Protein AF-A0A074SHP4-F1 (afdb_monomer_lite)

pLDDT: mean 75.67, std 16.59, range [24.5, 96.44]

Structure (mmCIF, N/CA/C/O backbone):
data_AF-A0A074SHP4-F1
#
_entry.id   AF-A0A074SHP4-F1
#
loop_
_atom_site.group_PDB
_atom_site.id
_atom_site.type_symbol
_atom_site.label_atom_id
_atom_site.label_alt_id
_atom_site.label_comp_id
_atom_site.label_asym_id
_atom_site.label_entity_id
_atom_site.label_seq_id
_atom_site.pdbx_PDB_ins_code
_atom_site.Cartn_x
_atom_site.Cartn_y
_atom_site.Cartn_z
_atom_site.occupancy
_atom_site.B_iso_or_equiv
_atom_site.auth_seq_id
_atom_site.auth_comp_id
_atom_site.auth_asym_id
_atom_site.auth_atom_id
_atom_site.pdbx_PDB_model_num
ATOM 1 N N . MET A 1 1 ? -52.499 -17.986 41.385 1.00 66.81 1 MET A N 1
ATOM 2 C CA . MET A 1 1 ? -51.259 -17.331 40.880 1.00 66.81 1 MET A CA 1
ATOM 3 C C . MET A 1 1 ? -51.150 -17.563 39.390 1.00 66.81 1 MET A C 1
ATOM 5 O O . MET A 1 1 ? -51.132 -16.583 38.658 1.00 66.81 1 MET A O 1
ATOM 9 N N . GLU A 1 2 ? -51.171 -18.821 38.942 1.00 75.38 2 GLU A N 1
ATOM 10 C CA . GLU A 1 2 ? -51.236 -19.179 37.516 1.00 75.38 2 GLU A CA 1
ATOM 11 C C . GLU A 1 2 ? -52.357 -18.447 36.762 1.00 75.38 2 GLU A C 1
ATOM 13 O O . GLU A 1 2 ? -52.139 -18.016 35.642 1.00 75.38 2 GLU A O 1
ATOM 18 N N . ASP A 1 3 ? -53.513 -18.202 37.381 1.00 70.50 3 ASP A N 1
ATOM 19 C CA . ASP A 1 3 ? -54.645 -17.469 36.783 1.00 70.50 3 ASP A CA 1
ATOM 20 C C . ASP A 1 3 ? -54.275 -16.025 36.398 1.00 70.50 3 ASP A C 1
ATOM 22 O O . ASP A 1 3 ? -54.664 -15.518 35.345 1.00 70.50 3 ASP A O 1
ATOM 26 N N . ILE A 1 4 ? -53.475 -15.368 37.247 1.00 79.38 4 ILE A N 1
ATOM 27 C CA . ILE A 1 4 ? -52.955 -14.015 37.012 1.00 79.38 4 ILE A CA 1
ATOM 28 C C . ILE A 1 4 ? -51.929 -14.060 35.877 1.00 79.38 4 ILE A C 1
ATOM 30 O O . ILE A 1 4 ? -51.903 -13.162 35.039 1.00 79.38 4 ILE A O 1
ATOM 34 N N . GLU A 1 5 ? -51.120 -15.118 35.806 1.00 80.25 5 GLU A N 1
ATOM 35 C CA . GLU A 1 5 ? -50.147 -15.312 34.733 1.00 80.25 5 GLU A CA 1
ATOM 36 C C . GLU A 1 5 ? -50.824 -15.611 33.384 1.00 80.25 5 GLU A C 1
ATOM 38 O O . GLU A 1 5 ? -50.486 -14.989 32.378 1.00 80.25 5 GLU A O 1
ATOM 43 N N . GLN A 1 6 ? -51.825 -16.496 33.358 1.00 79.88 6 GLN A N 1
ATOM 44 C CA . GLN A 1 6 ? -52.627 -16.816 32.173 1.00 79.88 6 GLN A CA 1
ATOM 45 C C . GLN A 1 6 ? -53.386 -15.594 31.651 1.00 79.88 6 GLN A C 1
ATOM 47 O O . GLN A 1 6 ? -53.512 -15.434 30.438 1.00 79.88 6 GLN A O 1
ATOM 52 N N . TRP A 1 7 ? -53.850 -14.706 32.536 1.00 86.50 7 TRP A N 1
ATOM 53 C CA . TRP A 1 7 ? -54.427 -13.424 32.135 1.00 86.50 7 TRP A CA 1
ATOM 54 C C . TRP A 1 7 ? -53.360 -12.436 31.638 1.00 86.50 7 TRP A C 1
ATOM 56 O O . TRP A 1 7 ? -53.521 -11.841 30.572 1.00 86.50 7 TRP A O 1
ATOM 66 N N . ALA A 1 8 ? -52.256 -12.256 32.368 1.00 78.00 8 ALA A N 1
ATOM 67 C CA . ALA A 1 8 ? -51.254 -11.236 32.060 1.00 78.00 8 ALA A CA 1
ATOM 68 C C . ALA A 1 8 ? -50.414 -11.566 30.815 1.00 78.00 8 ALA A C 1
ATOM 70 O O . ALA A 1 8 ? -50.106 -10.666 30.034 1.00 78.00 8 ALA A O 1
ATOM 71 N N . ARG A 1 9 ? -50.059 -12.839 30.595 1.00 80.19 9 ARG A N 1
ATOM 72 C CA . ARG A 1 9 ? -49.190 -13.292 29.494 1.00 80.19 9 ARG A CA 1
ATOM 73 C C . ARG A 1 9 ? -49.695 -12.870 28.100 1.00 80.19 9 ARG A C 1
ATOM 75 O O . ARG A 1 9 ? -48.919 -12.217 27.405 1.00 80.19 9 ARG A O 1
ATOM 82 N N . PRO A 1 10 ? -50.939 -13.158 27.660 1.00 76.25 10 PRO A N 1
ATOM 83 C CA . PRO A 1 10 ? -51.409 -12.749 26.334 1.00 76.25 10 PRO A CA 1
ATOM 84 C C . PRO A 1 10 ? -51.503 -11.225 26.180 1.00 76.25 10 PRO A C 1
ATOM 86 O O . PRO A 1 10 ? -51.208 -10.716 25.101 1.00 76.25 10 PRO A O 1
ATOM 89 N N . HIS A 1 11 ? -51.836 -10.486 27.245 1.00 78.50 11 HIS A N 1
ATOM 90 C CA . HIS A 1 11 ? -51.844 -9.020 27.222 1.00 78.50 11 HIS A CA 1
ATOM 91 C C . HIS A 1 11 ? -50.426 -8.444 27.108 1.00 78.50 11 HIS A C 1
ATOM 93 O O . HIS A 1 11 ? -50.203 -7.533 26.314 1.00 78.50 11 HIS A O 1
ATOM 99 N N . LEU A 1 12 ? -49.449 -8.998 27.833 1.00 76.81 12 LEU A N 1
ATOM 100 C CA . LEU A 1 12 ? -48.041 -8.608 27.738 1.00 76.81 12 LEU A CA 1
ATOM 101 C C . LEU A 1 12 ? -47.470 -8.931 26.351 1.00 76.81 12 LEU A C 1
ATOM 103 O O . LEU A 1 12 ? -46.860 -8.065 25.727 1.00 76.81 12 LEU A O 1
ATOM 107 N N . GLU A 1 13 ? -47.730 -10.129 25.821 1.00 75.25 13 GLU A N 1
ATOM 108 C CA . GLU A 1 13 ? -47.358 -10.482 24.450 1.00 75.25 13 GLU A CA 1
ATOM 109 C C . GLU A 1 13 ? -48.024 -9.559 23.419 1.00 75.25 13 GLU A C 1
ATOM 111 O O . GLU A 1 13 ? -47.368 -9.133 22.471 1.00 75.25 13 GLU A O 1
ATOM 116 N N . GLN A 1 14 ? -49.305 -9.214 23.590 1.00 75.75 14 GLN A N 1
ATOM 117 C CA . GLN A 1 14 ? -49.996 -8.263 22.719 1.00 75.75 14 GLN A CA 1
ATOM 118 C C . GLN A 1 14 ? -49.343 -6.879 22.782 1.00 75.75 14 GLN A C 1
ATOM 120 O O . GLN A 1 14 ? -49.034 -6.330 21.730 1.00 75.75 14 GLN A O 1
ATOM 125 N N . ILE A 1 15 ? -49.074 -6.348 23.979 1.00 73.75 15 ILE A N 1
ATOM 126 C CA . ILE A 1 15 ? -48.428 -5.044 24.196 1.00 73.75 15 ILE A CA 1
ATOM 127 C C . ILE A 1 15 ? -47.030 -5.006 23.566 1.00 73.75 15 ILE A C 1
ATOM 129 O O . ILE A 1 15 ? -46.688 -4.034 22.893 1.00 73.75 15 ILE A O 1
ATOM 133 N N . LEU A 1 16 ? -46.229 -6.062 23.716 1.00 71.88 16 LEU A N 1
ATOM 134 C CA . LEU A 1 16 ? -44.903 -6.148 23.097 1.00 71.88 16 LEU A CA 1
ATOM 135 C C . LEU A 1 16 ? -45.013 -6.198 21.560 1.00 71.88 16 LEU A C 1
ATOM 137 O O . LEU A 1 16 ? -44.350 -5.414 20.876 1.00 71.88 16 LEU A O 1
ATOM 141 N N . ARG A 1 17 ? -45.918 -7.026 21.015 1.00 67.69 17 ARG A N 1
ATOM 142 C CA . ARG A 1 17 ? -46.161 -7.181 19.564 1.00 67.69 17 ARG A CA 1
ATOM 143 C C . ARG A 1 17 ? -46.789 -5.951 18.894 1.00 67.69 17 ARG A C 1
ATOM 145 O O . ARG A 1 17 ? -46.509 -5.701 17.724 1.00 67.69 17 ARG A O 1
ATOM 152 N N . SER A 1 18 ? -47.668 -5.210 19.577 1.00 64.38 18 SER A N 1
ATOM 153 C CA . SER A 1 18 ? -48.357 -4.030 19.022 1.00 64.38 18 SER A CA 1
ATOM 154 C C . SER A 1 18 ? -47.617 -2.726 19.285 1.00 64.38 18 SER A C 1
ATOM 156 O O . SER A 1 18 ? -47.644 -1.822 18.452 1.00 64.38 18 SER A O 1
ATOM 158 N N . SER A 1 19 ? -46.976 -2.620 20.448 1.00 64.56 19 SER A N 1
ATOM 159 C CA . SER A 1 19 ? -46.551 -1.344 21.025 1.00 64.56 19 SER A CA 1
ATOM 160 C C . SER A 1 19 ? -45.062 -1.297 21.360 1.00 64.56 19 SER A C 1
ATOM 162 O O . SER A 1 19 ? -44.604 -0.260 21.822 1.00 64.56 19 SER A O 1
ATOM 164 N N . GLY A 1 20 ? -44.268 -2.337 21.078 1.00 65.94 20 GLY A N 1
ATOM 165 C CA . GLY A 1 20 ? -42.829 -2.367 21.379 1.00 65.94 20 GLY A CA 1
ATOM 166 C C . GLY A 1 20 ? -42.037 -1.146 20.888 1.00 65.94 20 GLY A C 1
ATOM 167 O O . GLY A 1 20 ? -41.253 -0.563 21.638 1.00 65.94 20 GLY A O 1
ATOM 168 N N . ARG A 1 21 ? -42.308 -0.679 19.660 1.00 62.88 21 ARG A N 1
ATOM 169 C CA . ARG A 1 21 ? -41.712 0.560 19.121 1.00 62.88 21 ARG A CA 1
ATOM 170 C C . ARG A 1 21 ? -42.189 1.814 19.866 1.00 62.88 21 ARG A C 1
ATOM 172 O O . ARG A 1 21 ? -41.404 2.738 20.041 1.00 62.88 21 ARG A O 1
ATOM 179 N N . LEU A 1 22 ? -43.446 1.851 20.314 1.00 64.56 22 LEU A N 1
ATOM 180 C CA . LEU A 1 22 ? -44.000 2.962 21.099 1.00 64.56 22 LEU A CA 1
ATOM 181 C C . LEU A 1 22 ? -43.460 2.976 22.536 1.00 64.56 22 LEU A C 1
ATOM 183 O O . LEU A 1 22 ? -43.214 4.053 23.061 1.00 64.56 22 LEU A O 1
ATOM 187 N N . LEU A 1 23 ? -43.210 1.810 23.142 1.00 67.62 23 LEU A N 1
ATOM 188 C CA . LEU A 1 23 ? -42.591 1.690 24.465 1.00 67.62 23 LEU A CA 1
ATOM 189 C C . LEU A 1 23 ? -41.173 2.275 24.463 1.00 67.62 23 LEU A C 1
ATOM 191 O O . LEU A 1 23 ? -40.879 3.161 25.259 1.00 67.62 23 LEU A O 1
ATOM 195 N N . ALA A 1 24 ? -40.321 1.863 23.519 1.00 65.00 24 ALA A N 1
ATOM 196 C CA . ALA A 1 24 ? -38.966 2.407 23.411 1.00 65.00 24 ALA A CA 1
ATOM 197 C C . ALA A 1 24 ? -38.942 3.912 23.071 1.00 65.00 24 ALA A C 1
ATOM 199 O O . ALA A 1 24 ? -38.110 4.649 23.595 1.00 65.00 24 ALA A O 1
ATOM 200 N N . LEU A 1 25 ? -39.879 4.390 22.238 1.00 65.31 25 LEU A N 1
ATOM 201 C CA . LEU A 1 25 ? -40.058 5.826 21.986 1.00 65.31 25 LEU A CA 1
ATOM 202 C C . LEU A 1 25 ? -40.586 6.581 23.218 1.00 65.31 25 LEU A C 1
ATOM 204 O O . LEU A 1 25 ? -40.248 7.747 23.392 1.00 65.31 25 LEU A O 1
ATOM 208 N N . GLY A 1 26 ? -41.381 5.937 24.074 1.00 67.75 26 GLY A N 1
ATOM 209 C CA . GLY A 1 26 ? -41.872 6.499 25.332 1.00 67.75 26 GLY A CA 1
ATOM 210 C C . GLY A 1 26 ? -40.759 6.717 26.357 1.00 67.75 26 GLY A C 1
ATOM 211 O O . GLY A 1 26 ? -40.718 7.774 26.980 1.00 67.75 26 GLY A O 1
ATOM 212 N N . ILE A 1 27 ? -39.822 5.769 26.473 1.00 64.38 27 ILE A N 1
ATOM 213 C CA . ILE A 1 27 ? -38.639 5.891 27.345 1.00 64.38 27 ILE A CA 1
ATOM 214 C C . ILE A 1 27 ? -37.747 7.059 26.873 1.00 64.38 27 ILE A C 1
ATOM 216 O O . ILE A 1 27 ? -37.401 7.935 27.662 1.00 64.38 27 ILE A O 1
ATOM 220 N N . ASP A 1 28 ? -37.459 7.140 25.567 1.00 58.62 28 ASP A N 1
ATOM 221 C CA . ASP A 1 28 ? -36.723 8.257 24.940 1.00 58.62 28 ASP A CA 1
ATOM 222 C C . ASP A 1 28 ? -37.445 9.616 25.133 1.00 58.62 28 ASP A C 1
ATOM 224 O O . ASP A 1 28 ? -36.828 10.630 25.460 1.00 58.62 28 ASP A O 1
ATOM 228 N N . ALA A 1 29 ? -38.777 9.649 25.008 1.00 62.84 29 ALA A N 1
ATOM 229 C CA . ALA A 1 29 ? -39.571 10.867 25.193 1.00 62.84 29 ALA A CA 1
ATOM 230 C C . ALA A 1 29 ? -39.656 11.342 26.658 1.00 62.84 29 ALA A C 1
ATOM 232 O O . ALA A 1 29 ? -39.690 12.552 26.896 1.00 62.84 29 ALA A O 1
ATOM 233 N N . ALA A 1 30 ? -39.680 10.424 27.630 1.00 58.78 30 ALA A N 1
ATOM 234 C CA . ALA A 1 30 ? -39.626 10.760 29.053 1.00 58.78 30 ALA A CA 1
ATOM 235 C C . ALA A 1 30 ? -38.276 11.402 29.419 1.00 58.78 30 ALA A C 1
ATOM 237 O O . ALA A 1 30 ? -38.243 12.457 30.051 1.00 58.78 30 ALA A O 1
ATOM 238 N N . PHE A 1 31 ? -37.176 10.820 28.930 1.00 56.12 31 PHE A N 1
ATOM 239 C CA . PHE A 1 31 ? -35.812 11.302 29.161 1.00 56.12 31 PHE A CA 1
ATOM 240 C C . PHE A 1 31 ? -35.573 12.728 28.634 1.00 56.12 31 PHE A C 1
ATOM 242 O O . PHE A 1 31 ? -34.984 13.560 29.328 1.00 56.12 31 PHE A O 1
ATOM 249 N N . ARG A 1 32 ? -36.051 13.049 27.421 1.00 56.81 32 ARG A N 1
ATOM 250 C CA . ARG A 1 32 ? -35.897 14.399 26.835 1.00 56.81 32 ARG A CA 1
ATOM 251 C C . ARG A 1 32 ? -36.578 15.469 27.684 1.00 56.81 32 ARG A C 1
ATOM 253 O O . ARG A 1 32 ? -35.918 16.413 28.103 1.00 56.81 32 ARG A O 1
ATOM 260 N N . ARG A 1 33 ? -37.855 15.258 28.029 1.00 57.12 33 ARG A N 1
ATOM 261 C CA . ARG A 1 33 ? -38.653 16.207 28.828 1.00 57.12 33 ARG A CA 1
ATOM 262 C C . ARG A 1 33 ? -37.997 16.566 30.162 1.00 57.12 33 ARG A C 1
ATOM 264 O O . ARG A 1 33 ? -38.104 17.712 30.580 1.00 57.12 33 ARG A O 1
ATOM 271 N N . TYR A 1 34 ? -37.308 15.619 30.801 1.00 51.25 34 TYR A N 1
ATOM 272 C CA . TYR A 1 34 ? -36.625 15.868 32.071 1.00 51.25 34 TYR A CA 1
ATOM 273 C C . TYR A 1 34 ? -35.334 16.688 31.901 1.00 51.25 34 TYR A C 1
ATOM 275 O O . TYR A 1 34 ? -35.102 17.635 32.648 1.00 51.25 34 TYR A O 1
ATOM 283 N N . ASN A 1 35 ? -34.518 16.394 30.882 1.00 53.25 35 ASN A N 1
ATOM 284 C CA . ASN A 1 35 ? -33.330 17.203 30.570 1.00 53.25 35 ASN A CA 1
ATOM 285 C C . ASN A 1 35 ? -33.705 18.637 30.147 1.00 53.25 35 ASN A C 1
ATOM 287 O O . ASN A 1 35 ? -33.050 19.599 30.554 1.00 53.25 35 ASN A O 1
ATOM 291 N N . ASP A 1 36 ? -34.796 18.785 29.391 1.00 55.75 36 ASP A N 1
ATOM 292 C CA . ASP A 1 36 ? -35.350 20.085 29.008 1.00 55.75 36 ASP A CA 1
ATOM 293 C C . ASP A 1 36 ? -35.866 20.869 30.233 1.00 55.75 36 ASP A C 1
ATOM 295 O O . ASP A 1 36 ? -35.785 22.095 30.258 1.00 55.75 36 ASP A O 1
ATOM 299 N N . GLN A 1 37 ? -36.343 20.196 31.286 1.00 54.19 37 GLN A N 1
ATOM 300 C CA . GLN A 1 37 ? -36.709 20.836 32.557 1.00 54.19 37 GLN A CA 1
ATOM 301 C C . GLN A 1 37 ? -35.475 21.216 33.394 1.00 54.19 37 GLN A C 1
ATOM 303 O O . GLN A 1 37 ? -35.397 22.346 33.878 1.00 54.19 37 GLN A O 1
ATOM 308 N N . GLY A 1 38 ? -34.474 20.335 33.493 1.00 50.38 38 GLY A N 1
ATOM 309 C CA . GLY A 1 38 ? -33.239 20.581 34.250 1.00 50.38 38 GLY A CA 1
ATOM 310 C C . GLY A 1 38 ? -32.432 21.797 33.772 1.00 50.38 38 GLY A C 1
ATOM 311 O O . GLY A 1 38 ? -31.837 22.497 34.589 1.00 50.38 38 GLY A O 1
ATOM 312 N N . ASN A 1 39 ? -32.459 22.106 32.470 1.00 48.47 39 ASN A N 1
ATOM 313 C CA . ASN A 1 39 ? -31.829 23.318 31.927 1.00 48.47 39 ASN A CA 1
ATOM 314 C C . ASN A 1 39 ? -32.659 24.602 32.123 1.00 48.47 39 ASN A C 1
ATOM 316 O O . ASN A 1 39 ? -32.081 25.686 32.159 1.00 48.47 39 ASN A O 1
ATOM 320 N N . ASN A 1 40 ? -33.987 24.504 32.256 1.00 48.72 40 ASN A N 1
ATOM 321 C CA . ASN A 1 40 ? -34.876 25.667 32.397 1.00 48.72 40 ASN A CA 1
ATOM 322 C C . ASN A 1 40 ? -35.173 26.052 33.862 1.00 48.72 40 ASN A C 1
ATOM 324 O O . ASN A 1 40 ? -35.682 27.140 34.116 1.00 48.72 40 ASN A O 1
ATOM 328 N N . GLY A 1 41 ? -34.817 25.217 34.844 1.00 47.41 41 GLY A N 1
ATOM 329 C CA . GLY A 1 41 ? -35.079 25.450 36.275 1.00 47.41 41 GLY A CA 1
ATOM 330 C C . GLY A 1 41 ? -34.275 26.573 36.955 1.00 47.41 41 GLY A C 1
ATOM 331 O O . GLY A 1 41 ? -34.225 26.617 38.181 1.00 47.41 41 GLY A O 1
ATOM 332 N N . LYS A 1 42 ? -33.610 27.462 36.203 1.00 49.00 42 LYS A N 1
ATOM 333 C CA . LYS A 1 42 ? -32.671 28.466 36.739 1.00 49.00 42 LYS A CA 1
ATOM 334 C C . LYS A 1 42 ? -33.207 29.896 36.874 1.00 49.00 42 LYS A C 1
ATOM 336 O O . LYS A 1 42 ? -32.401 30.796 37.085 1.00 49.00 42 LYS A O 1
ATOM 341 N N . GLU A 1 43 ? -34.525 30.124 36.827 1.00 50.12 43 GLU A N 1
ATOM 342 C CA . GLU A 1 43 ? -35.062 31.477 37.061 1.00 50.12 43 GLU A CA 1
ATOM 343 C C . GLU A 1 43 ? -36.512 31.545 37.605 1.00 50.12 43 GLU A C 1
ATOM 345 O O . GLU A 1 43 ? -37.427 31.990 36.921 1.00 50.12 43 GLU A O 1
ATOM 350 N N . SER A 1 44 ? -36.731 31.172 38.878 1.00 44.34 44 SER A N 1
ATOM 351 C CA . SER A 1 44 ? -37.850 31.719 39.682 1.00 44.34 44 SER A CA 1
ATOM 352 C C . SER A 1 44 ? -37.712 31.435 41.187 1.00 44.34 44 SER A C 1
ATOM 354 O O . SER A 1 44 ? -37.796 30.284 41.610 1.00 44.34 44 SER A O 1
ATOM 356 N N . ASN A 1 45 ? -37.600 32.481 42.014 1.00 49.91 45 ASN A N 1
ATOM 357 C CA . ASN A 1 45 ? -37.775 32.372 43.469 1.00 49.91 45 ASN A CA 1
ATOM 358 C C . ASN A 1 45 ? -39.266 32.471 43.831 1.00 49.91 45 ASN A C 1
ATOM 360 O O . ASN A 1 45 ? -39.869 33.523 43.629 1.00 49.91 45 ASN A O 1
ATOM 364 N N . SER A 1 46 ? -39.839 31.436 44.451 1.00 46.97 46 SER A N 1
ATOM 365 C CA . SER A 1 46 ? -41.029 31.583 45.304 1.00 46.97 46 SER A CA 1
ATOM 366 C C . SER A 1 46 ? -41.079 30.471 46.355 1.00 46.97 46 SER A C 1
ATOM 368 O O . SER A 1 46 ? -40.747 29.323 46.068 1.00 46.97 46 SER A O 1
ATOM 370 N N . GLU A 1 47 ? -41.441 30.814 47.591 1.00 51.47 47 GLU A N 1
ATOM 371 C CA . GLU A 1 47 ? -41.436 29.875 48.716 1.00 51.47 47 GLU A CA 1
ATOM 372 C C . GLU A 1 47 ? -42.723 29.035 48.745 1.00 51.47 47 GLU A C 1
ATOM 374 O O . GLU A 1 47 ? -43.817 29.563 48.941 1.00 51.47 47 GLU A O 1
ATOM 379 N N . GLY A 1 48 ? -42.601 27.710 48.613 1.00 50.97 48 GLY A N 1
ATOM 380 C CA . GLY A 1 48 ? -43.730 26.780 48.708 1.00 50.97 48 GLY A CA 1
ATOM 381 C C . GLY A 1 48 ? -43.291 25.415 49.236 1.00 50.97 48 GLY A C 1
ATOM 382 O O . GLY A 1 48 ? -42.545 24.699 48.578 1.00 50.97 48 GLY A O 1
ATOM 383 N N . LYS A 1 49 ? -43.732 25.039 50.444 1.00 50.47 49 LYS A N 1
ATOM 384 C CA . LYS A 1 49 ? -43.343 23.765 51.075 1.00 50.47 49 LYS A CA 1
ATOM 385 C C . LYS A 1 49 ? -44.119 22.576 50.497 1.00 50.47 49 LYS A C 1
ATOM 387 O O . LYS A 1 49 ? -45.159 22.206 51.036 1.00 50.47 49 LYS A O 1
ATOM 392 N N . GLY A 1 50 ? -43.551 21.929 49.484 1.00 44.91 50 GLY A N 1
ATOM 393 C CA . GLY A 1 50 ? -43.827 20.535 49.127 1.00 44.91 50 GLY A CA 1
ATOM 394 C C . GLY A 1 50 ? -42.547 19.710 49.262 1.00 44.91 50 GLY A C 1
ATOM 395 O O . GLY A 1 50 ? -41.515 20.101 48.729 1.00 44.91 50 GLY A O 1
ATOM 396 N N . LYS A 1 51 ? -42.586 18.594 50.000 1.00 45.28 51 LYS A N 1
ATOM 397 C CA . LYS A 1 51 ? -41.519 17.576 49.978 1.00 45.28 51 LYS A CA 1
ATOM 398 C C . LYS A 1 51 ? -41.945 16.438 49.052 1.00 45.28 51 LYS A C 1
ATOM 400 O O . LYS A 1 51 ? -42.199 15.325 49.507 1.00 45.28 51 LYS A O 1
ATOM 405 N N . ASP A 1 52 ? -42.034 16.741 47.764 1.00 41.91 52 ASP A N 1
ATOM 406 C CA . ASP A 1 52 ? -42.015 15.687 46.758 1.00 41.91 52 ASP A CA 1
ATOM 407 C C . ASP A 1 52 ? -40.595 15.109 46.691 1.00 41.91 52 ASP A C 1
ATOM 409 O O . ASP A 1 52 ? -39.603 15.818 46.882 1.00 41.91 52 ASP A O 1
ATOM 413 N N . VAL A 1 53 ? -40.497 13.793 46.517 1.00 42.94 53 VAL A N 1
ATOM 414 C CA . VAL A 1 53 ? -39.208 13.099 46.459 1.00 42.94 53 VAL A CA 1
ATOM 415 C C . VAL A 1 53 ? -38.719 13.147 45.018 1.00 42.94 53 VAL A C 1
ATOM 417 O O . VAL A 1 53 ? -39.192 12.387 44.177 1.00 42.94 53 VAL A O 1
ATOM 420 N N . GLU A 1 54 ? -37.771 14.040 44.739 1.00 43.00 54 GLU A N 1
ATOM 421 C CA . GLU A 1 54 ? -37.027 14.043 43.478 1.00 43.00 54 GLU A CA 1
ATOM 422 C C . GLU A 1 54 ? -36.169 12.768 43.387 1.00 43.00 54 GLU A C 1
ATOM 424 O O . GLU A 1 54 ? -35.050 12.697 43.900 1.00 43.00 54 GLU A O 1
ATOM 429 N N . GLU A 1 55 ? -36.708 11.721 42.760 1.00 46.44 55 GLU A N 1
ATOM 430 C CA . GLU A 1 55 ? -35.924 10.543 42.397 1.00 46.44 55 GLU A CA 1
ATOM 431 C C . GLU A 1 55 ? -34.947 10.906 41.269 1.00 46.44 55 GLU A C 1
ATOM 433 O O . GLU A 1 55 ? -35.351 11.312 40.181 1.00 46.44 55 GLU A O 1
ATOM 438 N N . GLU A 1 56 ? -33.644 10.770 41.538 1.00 49.81 56 GLU A N 1
ATOM 439 C CA . GLU A 1 56 ? -32.582 11.102 40.580 1.00 49.81 56 GLU A CA 1
ATOM 440 C C . GLU A 1 56 ? -32.801 10.415 39.214 1.00 49.81 56 GLU A C 1
ATOM 442 O O . GLU A 1 56 ? -33.015 9.200 39.173 1.00 49.81 56 GLU A O 1
ATOM 447 N N . PRO A 1 57 ? -32.695 11.141 38.082 1.00 44.56 57 PRO A N 1
ATOM 448 C CA . PRO A 1 57 ? -33.114 10.643 36.766 1.00 44.56 57 PRO A CA 1
ATOM 449 C C . PRO A 1 57 ? -32.327 9.420 36.270 1.00 44.56 57 PRO A C 1
ATOM 451 O O . PRO A 1 57 ? -32.851 8.642 35.473 1.00 44.56 57 PRO A O 1
ATOM 454 N N . SER A 1 58 ? -31.108 9.204 36.777 1.00 52.12 58 SER A N 1
ATOM 455 C CA . SER A 1 58 ? -30.324 7.981 36.552 1.00 52.12 58 SER A CA 1
ATOM 456 C C . SER A 1 58 ? -31.098 6.718 36.941 1.00 52.12 58 SER A C 1
ATOM 458 O O . SER A 1 58 ? -31.085 5.736 36.200 1.00 52.12 58 SER A O 1
ATOM 460 N N . LYS A 1 59 ? -31.851 6.768 38.047 1.00 54.06 59 LYS A N 1
ATOM 461 C CA . LYS A 1 59 ? -32.626 5.638 38.577 1.00 54.06 59 LYS A CA 1
ATOM 462 C C . LYS A 1 59 ? -33.793 5.260 37.670 1.00 54.06 59 LYS A C 1
ATOM 464 O O . LYS A 1 59 ? -34.201 4.107 37.674 1.00 54.06 59 LYS A O 1
ATOM 469 N N . VAL A 1 60 ? -34.315 6.190 36.865 1.00 52.88 60 VAL A N 1
ATOM 470 C CA . VAL A 1 60 ? -35.426 5.925 35.933 1.00 52.88 60 VAL A CA 1
ATOM 471 C C . VAL A 1 60 ? -34.929 5.233 34.657 1.00 52.88 60 VAL A C 1
ATOM 473 O O . VAL A 1 60 ? -35.545 4.266 34.209 1.00 52.88 60 VAL A O 1
ATOM 476 N N . GLU A 1 61 ? -33.793 5.673 34.103 1.00 54.44 61 GLU A N 1
ATOM 477 C CA . GLU A 1 61 ? -33.116 5.012 32.969 1.00 54.44 61 GLU A CA 1
ATOM 478 C C . GLU A 1 61 ? -32.667 3.587 33.352 1.00 54.44 61 GLU A C 1
ATOM 480 O O . GLU A 1 61 ? -32.931 2.617 32.629 1.00 54.44 61 GLU A O 1
ATOM 485 N N . GLU A 1 62 ? -32.094 3.449 34.550 1.00 58.25 62 GLU A N 1
ATOM 486 C CA . GLU A 1 62 ? -31.722 2.180 35.175 1.00 58.25 62 GLU A CA 1
ATOM 487 C C . GLU A 1 62 ? -32.948 1.274 35.416 1.00 58.25 62 GLU A C 1
ATOM 489 O O . GLU A 1 62 ? -32.969 0.131 34.954 1.00 58.25 62 GLU A O 1
ATOM 494 N N . PHE A 1 63 ? -34.017 1.779 36.044 1.00 64.00 63 PHE A N 1
ATOM 495 C CA . PHE A 1 63 ? -35.244 1.022 36.328 1.00 64.00 63 PHE A CA 1
ATOM 496 C C . PHE A 1 63 ? -35.944 0.527 35.059 1.00 64.00 63 PHE A C 1
ATOM 498 O O . PHE A 1 63 ? -36.273 -0.657 34.969 1.00 64.00 63 PHE A O 1
ATOM 505 N N . CYS A 1 64 ? -36.158 1.382 34.052 1.00 62.81 64 CYS A N 1
ATOM 506 C CA . CYS A 1 64 ? -36.790 0.966 32.794 1.00 62.81 64 CYS A CA 1
ATOM 507 C C . CYS A 1 64 ? -35.972 -0.114 32.067 1.00 62.81 64 CYS A C 1
ATOM 509 O O . CYS A 1 64 ? -36.546 -1.052 31.503 1.00 62.81 64 CYS A O 1
ATOM 511 N N . SER A 1 65 ? -34.644 -0.024 32.132 1.00 63.16 65 SER A N 1
ATOM 512 C CA . SER A 1 65 ? -33.740 -1.029 31.573 1.00 63.16 65 SER A CA 1
ATOM 513 C C . SER A 1 65 ? -33.786 -2.345 32.355 1.00 63.16 65 SER A C 1
ATOM 515 O O . SER A 1 65 ? -33.922 -3.410 31.747 1.00 63.16 65 SER A O 1
ATOM 517 N N . PHE A 1 66 ? -33.777 -2.295 33.692 1.00 68.25 66 PHE A N 1
ATOM 518 C CA . PHE A 1 66 ? -33.968 -3.477 34.537 1.00 68.25 66 PHE A CA 1
ATOM 519 C C . PHE A 1 66 ? -35.319 -4.152 34.285 1.00 68.25 66 PHE A C 1
ATOM 521 O O . PHE A 1 66 ? -35.349 -5.370 34.128 1.00 68.25 66 PHE A O 1
ATOM 528 N N . ARG A 1 67 ? -36.422 -3.401 34.138 1.00 74.12 67 ARG A N 1
ATOM 529 C CA . ARG A 1 67 ? -37.738 -3.977 33.794 1.00 74.12 67 ARG A CA 1
ATOM 530 C C . ARG A 1 67 ? -37.728 -4.711 32.448 1.00 74.12 67 ARG A C 1
ATOM 532 O O . ARG A 1 67 ? -38.357 -5.760 32.328 1.00 74.12 67 ARG A O 1
ATOM 539 N N . LEU A 1 68 ? -36.991 -4.231 31.442 1.00 71.88 68 LEU A N 1
ATOM 540 C CA . LEU A 1 68 ? -36.816 -4.973 30.184 1.00 71.88 68 LEU A CA 1
ATOM 541 C C . LEU A 1 68 ? -36.010 -6.270 30.383 1.00 71.88 68 LEU A C 1
ATOM 543 O O . LEU A 1 68 ? -36.379 -7.304 29.824 1.00 71.88 68 LEU A O 1
ATOM 547 N N . VAL A 1 69 ? -34.962 -6.252 31.213 1.00 68.62 69 VAL A N 1
ATOM 548 C CA . VAL A 1 69 ? -34.173 -7.450 31.564 1.00 68.62 69 VAL A CA 1
ATOM 549 C C . VAL A 1 69 ? -34.995 -8.459 32.384 1.00 68.62 69 VAL A C 1
ATOM 551 O O . VAL A 1 69 ? -34.897 -9.664 32.137 1.00 68.62 69 VAL A O 1
ATOM 554 N N . GLU A 1 70 ? -35.864 -8.004 33.289 1.00 77.06 70 GLU A N 1
ATOM 555 C CA . GLU A 1 70 ? -36.832 -8.848 34.002 1.00 77.06 70 GLU A CA 1
ATOM 556 C C . GLU A 1 70 ? -37.818 -9.513 33.034 1.00 77.06 70 GLU A C 1
ATOM 558 O O . GLU A 1 70 ? -37.993 -10.729 33.092 1.00 77.06 70 GLU A O 1
ATOM 563 N N . VAL A 1 71 ? -38.418 -8.763 32.099 1.00 76.31 71 VAL A N 1
ATOM 564 C CA . VAL A 1 71 ? -39.352 -9.323 31.102 1.00 76.31 71 VAL A CA 1
ATOM 565 C C . VAL A 1 71 ? -38.657 -10.349 30.199 1.00 76.31 71 VAL A C 1
ATOM 567 O O . VAL A 1 71 ? -39.239 -11.392 29.905 1.00 76.31 71 VAL A O 1
ATOM 570 N N . ILE A 1 72 ? -37.401 -10.112 29.809 1.00 73.25 72 ILE A N 1
ATOM 571 C CA . ILE A 1 72 ? -36.581 -11.072 29.047 1.00 73.25 72 ILE A CA 1
ATOM 572 C C . ILE A 1 72 ? -36.272 -12.329 29.878 1.00 73.25 72 ILE A C 1
ATOM 574 O O . ILE A 1 72 ? -36.293 -13.443 29.348 1.00 73.25 72 ILE A O 1
ATOM 578 N N . SER A 1 73 ? -36.027 -12.175 31.179 1.00 72.50 73 SER A N 1
ATOM 579 C CA . SER A 1 73 ? -35.797 -13.292 32.104 1.00 72.50 73 SER A CA 1
ATOM 580 C C . SER A 1 73 ? -37.070 -14.123 32.302 1.00 72.50 73 SER A C 1
ATOM 582 O O . SER A 1 73 ? -37.040 -15.344 32.160 1.00 72.50 73 SER A O 1
ATOM 584 N N . TYR A 1 74 ? -38.212 -13.469 32.516 1.00 77.94 74 TYR A N 1
ATOM 585 C CA . TYR A 1 74 ? -39.529 -14.101 32.588 1.00 77.94 74 TYR A CA 1
ATOM 586 C C . TYR A 1 74 ? -39.888 -14.824 31.278 1.00 77.94 74 TYR A C 1
ATOM 588 O O . TYR A 1 74 ? -40.289 -15.985 31.318 1.00 77.94 74 TYR A O 1
ATOM 596 N N . ALA A 1 75 ? -39.647 -14.209 30.113 1.00 75.88 75 ALA A N 1
ATOM 597 C CA . ALA A 1 75 ? -39.888 -14.825 28.804 1.00 75.88 75 ALA A CA 1
ATOM 598 C C . ALA A 1 75 ? -39.128 -16.147 28.598 1.00 75.88 75 ALA A C 1
ATOM 600 O O . ALA A 1 75 ? -39.642 -17.051 27.934 1.00 75.88 75 ALA A O 1
ATOM 601 N N . ARG A 1 76 ? -37.934 -16.275 29.193 1.00 73.06 76 ARG A N 1
ATOM 602 C CA . ARG A 1 76 ? -37.150 -17.518 29.222 1.00 73.06 76 ARG A CA 1
ATOM 603 C C . ARG A 1 76 ? -37.745 -18.549 30.176 1.00 73.06 76 ARG A C 1
ATOM 605 O O . ARG A 1 76 ? -37.909 -19.692 29.768 1.00 73.06 76 ARG A O 1
ATOM 612 N N . VAL A 1 77 ? -38.126 -18.147 31.393 1.00 76.06 77 VAL A N 1
ATOM 613 C CA . VAL A 1 77 ? -38.797 -19.029 32.371 1.00 76.06 77 VAL A CA 1
ATOM 614 C C . VAL A 1 77 ? -40.064 -19.652 31.773 1.00 76.06 77 VAL A C 1
ATOM 616 O O . VAL A 1 77 ? -40.267 -20.856 31.901 1.00 76.06 77 VAL A O 1
ATOM 619 N N . ILE A 1 78 ? -40.870 -18.875 31.039 1.00 78.44 78 ILE A N 1
ATOM 620 C CA . ILE A 1 78 ? -42.086 -19.377 30.373 1.00 78.44 78 ILE A CA 1
ATOM 621 C C . ILE A 1 78 ? -41.859 -19.968 28.969 1.00 78.44 78 ILE A C 1
ATOM 623 O O . ILE A 1 78 ? -42.825 -20.347 28.307 1.00 78.44 78 ILE A O 1
ATOM 627 N N . SER A 1 79 ? -40.612 -20.011 28.486 1.00 77.62 79 SER A N 1
ATOM 628 C CA . SER A 1 79 ? -40.227 -20.472 27.138 1.00 77.62 79 SER A CA 1
ATOM 629 C C . SER A 1 79 ? -40.985 -19.821 25.960 1.00 77.62 79 SER A C 1
ATOM 631 O O . SER A 1 79 ? -41.101 -20.423 24.892 1.00 77.62 79 SER A O 1
ATOM 633 N N . SER A 1 80 ? -41.489 -18.583 26.094 1.00 75.94 80 SER A N 1
ATOM 634 C CA . SER A 1 80 ? -42.141 -17.889 24.968 1.00 75.94 80 SER A CA 1
ATOM 635 C C . SER A 1 80 ? -41.098 -17.268 24.043 1.00 75.94 80 SER A C 1
ATOM 637 O O . SER A 1 80 ? -40.700 -16.112 24.199 1.00 75.94 80 SER A O 1
ATOM 639 N N . THR A 1 81 ? -40.691 -18.028 23.025 1.00 68.12 81 THR A N 1
ATOM 640 C CA . THR A 1 81 ? -39.746 -17.594 21.981 1.00 68.12 81 THR A CA 1
ATOM 641 C C . THR A 1 81 ? -40.179 -16.291 21.306 1.00 68.12 81 THR A C 1
ATOM 643 O O . THR A 1 81 ? -39.338 -15.469 20.953 1.00 68.12 81 THR A O 1
ATOM 646 N N . SER A 1 82 ? -41.488 -16.067 21.143 1.00 67.75 82 SER A N 1
ATOM 647 C CA . SER A 1 82 ? -41.998 -14.825 20.552 1.00 67.75 82 SER A CA 1
ATOM 648 C C . SER A 1 82 ? -41.828 -13.624 21.486 1.00 67.75 82 SER A C 1
ATOM 650 O O . SER A 1 82 ? -41.270 -12.614 21.070 1.00 67.75 82 SER A O 1
ATOM 652 N N . MET A 1 83 ? -42.216 -13.757 22.760 1.00 71.19 83 MET A N 1
ATOM 653 C CA . MET A 1 83 ? -42.083 -12.687 23.747 1.00 71.19 83 MET A CA 1
ATOM 654 C C . MET A 1 83 ? -40.609 -12.356 23.995 1.00 71.19 83 MET A C 1
ATOM 656 O O . MET A 1 83 ? -40.237 -11.188 24.015 1.00 71.19 83 MET A O 1
ATOM 660 N N . LEU A 1 84 ? -39.756 -13.383 24.071 1.00 70.38 84 LEU A N 1
ATOM 661 C CA . LEU A 1 84 ? -38.306 -13.244 24.166 1.00 70.38 84 LEU A CA 1
ATOM 662 C C . LEU A 1 84 ? -37.736 -12.462 22.973 1.00 70.38 84 LEU A C 1
ATOM 664 O O . LEU A 1 84 ? -37.037 -11.473 23.174 1.00 70.38 84 LEU A O 1
ATOM 668 N N . ASN A 1 85 ? -38.065 -12.857 21.740 1.00 69.56 85 ASN A N 1
ATOM 669 C CA . ASN A 1 85 ? -37.572 -12.188 20.533 1.00 69.56 85 ASN A CA 1
ATOM 670 C C . ASN A 1 85 ? -38.079 -10.745 20.397 1.00 69.56 85 ASN A C 1
ATOM 672 O O . ASN A 1 85 ? -37.370 -9.898 19.849 1.00 69.56 85 ASN A O 1
ATOM 676 N N . ASP A 1 86 ? -39.286 -10.443 20.867 1.00 71.19 86 ASP A N 1
ATOM 677 C CA . ASP A 1 86 ? -39.857 -9.099 20.769 1.00 71.19 86 ASP A CA 1
ATOM 678 C C . ASP A 1 86 ? -39.315 -8.179 21.875 1.00 71.19 86 ASP A C 1
ATOM 680 O O . ASP A 1 86 ? -38.881 -7.069 21.569 1.00 71.19 86 ASP A O 1
ATOM 684 N N . SER A 1 87 ? -39.190 -8.651 23.121 1.00 70.62 87 SER A N 1
ATOM 685 C CA . SER A 1 87 ? -38.509 -7.915 24.201 1.00 70.62 87 SER A CA 1
ATOM 686 C C . SER A 1 87 ? -37.020 -7.689 23.922 1.00 70.62 87 SER A C 1
ATOM 688 O O . SER A 1 87 ? -36.524 -6.587 24.161 1.00 70.62 87 SER A O 1
ATOM 690 N N . LEU A 1 88 ? -36.315 -8.676 23.350 1.00 70.00 88 LEU A N 1
ATOM 691 C CA . LEU A 1 88 ? -34.947 -8.493 22.850 1.00 70.00 88 LEU A CA 1
ATOM 692 C C . LEU A 1 88 ? -34.903 -7.411 21.766 1.00 70.00 88 LEU A C 1
ATOM 694 O O . LEU A 1 88 ? -34.105 -6.487 21.873 1.00 70.00 88 LEU A O 1
ATOM 698 N N . GLY A 1 89 ? -35.794 -7.465 20.769 1.00 70.94 89 GLY A N 1
ATOM 699 C CA . GLY A 1 89 ? -35.853 -6.464 19.698 1.00 70.94 89 GLY A CA 1
ATOM 700 C C . GLY A 1 89 ? -36.120 -5.039 20.201 1.00 70.94 89 GLY A C 1
ATOM 701 O O . GLY A 1 89 ? -35.546 -4.086 19.674 1.00 70.94 89 GLY A O 1
ATOM 702 N N . ILE A 1 90 ? -36.938 -4.886 21.247 1.00 73.44 90 ILE A N 1
ATOM 703 C CA . ILE A 1 90 ? -37.214 -3.601 21.910 1.00 73.44 90 ILE A CA 1
ATOM 704 C C . ILE A 1 90 ? -35.970 -3.080 22.638 1.00 73.44 90 ILE A C 1
ATOM 706 O O . ILE A 1 90 ? -35.606 -1.919 22.453 1.00 73.44 90 ILE A O 1
ATOM 710 N N . LEU A 1 91 ? -35.288 -3.924 23.420 1.00 72.19 91 LEU A N 1
ATOM 711 C CA . LEU A 1 91 ? -34.073 -3.533 24.140 1.00 72.19 91 LEU A CA 1
ATOM 712 C C . LEU A 1 91 ? -32.918 -3.215 23.175 1.00 72.19 91 LEU A C 1
ATOM 714 O O . LEU A 1 91 ? -32.251 -2.198 23.333 1.00 72.19 91 LEU A O 1
ATOM 718 N N . GLN A 1 92 ? -32.733 -4.015 22.122 1.00 72.25 92 GLN A N 1
ATOM 719 C CA . GLN A 1 92 ? -31.764 -3.750 21.051 1.00 72.25 92 GLN A CA 1
ATOM 720 C C . GLN A 1 92 ? -32.042 -2.413 20.349 1.00 72.25 92 GLN A C 1
ATOM 722 O O . GLN A 1 92 ? -31.123 -1.625 20.122 1.00 72.25 92 GLN A O 1
ATOM 727 N N . TYR A 1 93 ? -33.311 -2.123 20.047 1.00 74.75 93 TYR A N 1
ATOM 728 C CA . TYR A 1 93 ? -33.723 -0.837 19.488 1.00 74.75 93 TYR A CA 1
ATOM 729 C C . TYR A 1 93 ? -33.459 0.325 20.463 1.00 74.75 93 TYR A C 1
ATOM 731 O O . TYR A 1 93 ? -32.984 1.380 20.040 1.00 74.75 93 TYR A O 1
ATOM 739 N N . TYR A 1 94 ? -33.680 0.136 21.765 1.00 73.38 94 TYR A N 1
ATOM 740 C CA . TYR A 1 94 ? -33.359 1.143 22.778 1.00 73.38 94 TYR A CA 1
ATOM 741 C C . TYR A 1 94 ? -31.845 1.407 22.885 1.00 73.38 94 TYR A C 1
ATOM 743 O O . TYR A 1 94 ? -31.421 2.558 22.774 1.00 73.38 94 TYR A O 1
ATOM 751 N N . CYS A 1 95 ? -31.007 0.366 22.951 1.00 69.94 95 CYS A N 1
ATOM 752 C CA . CYS A 1 95 ? -29.548 0.511 22.892 1.00 69.94 95 CYS A CA 1
ATOM 753 C C . CYS A 1 95 ? -29.086 1.204 21.595 1.00 69.94 95 CYS A C 1
ATOM 755 O O . CYS A 1 95 ? -28.181 2.036 21.637 1.00 69.94 95 CYS A O 1
ATOM 757 N N . SER A 1 96 ? -29.736 0.937 20.452 1.00 70.38 96 SER A N 1
ATOM 758 C CA . SER A 1 96 ? -29.436 1.644 19.196 1.00 70.38 96 SER A CA 1
ATOM 759 C C . SER A 1 96 ? -29.717 3.151 19.275 1.00 70.38 96 SER A C 1
ATOM 761 O O . SER A 1 96 ? -28.938 3.945 18.752 1.00 70.38 96 SER A O 1
ATOM 763 N N . ARG A 1 97 ? -30.780 3.553 19.989 1.00 72.56 97 ARG A N 1
ATOM 764 C CA . ARG A 1 97 ? -31.157 4.957 20.225 1.00 72.56 97 ARG A CA 1
ATOM 765 C C . ARG A 1 97 ? -30.192 5.676 21.164 1.00 72.56 97 ARG A C 1
ATOM 767 O O . ARG A 1 97 ? -29.803 6.804 20.868 1.00 72.56 97 ARG A O 1
ATOM 774 N N . LEU A 1 98 ? -29.747 5.015 22.233 1.00 68.62 98 LEU A N 1
ATOM 775 C CA . LEU A 1 98 ? -28.655 5.513 23.081 1.00 68.62 98 LEU A CA 1
ATOM 776 C C . LEU A 1 98 ? -27.354 5.701 22.273 1.00 68.62 98 LEU A C 1
ATOM 778 O O . LEU A 1 98 ? -26.591 6.627 22.533 1.00 68.62 98 LEU A O 1
ATOM 782 N N . GLY A 1 99 ? -27.142 4.891 21.230 1.00 61.41 99 GLY A N 1
ATOM 783 C CA . GLY A 1 99 ? -26.041 5.037 20.274 1.00 61.41 99 GLY A CA 1
ATOM 784 C C . GLY A 1 99 ? -26.016 6.363 19.498 1.00 61.41 99 GLY A C 1
ATOM 785 O O . GLY A 1 99 ? -24.925 6.867 19.224 1.00 61.41 99 GLY A O 1
ATOM 786 N N . ASP A 1 100 ? -27.168 6.969 19.188 1.00 65.81 100 ASP A N 1
ATOM 787 C CA . ASP A 1 100 ? -27.236 8.279 18.513 1.00 65.81 100 ASP A CA 1
ATOM 788 C C . ASP A 1 100 ? -27.127 9.467 19.500 1.00 65.81 100 ASP A C 1
ATOM 790 O O . ASP A 1 100 ? -26.672 10.546 19.117 1.00 65.81 100 ASP A O 1
ATOM 794 N N . ASN A 1 101 ? -27.471 9.280 20.781 1.00 64.75 101 ASN A N 1
ATOM 795 C CA . ASN A 1 101 ? -27.304 10.302 21.823 1.00 64.75 101 ASN A CA 1
ATOM 796 C C . ASN A 1 101 ? -25.841 10.377 22.304 1.00 64.75 101 ASN A C 1
ATOM 798 O O . ASN A 1 101 ? -25.202 9.359 22.559 1.00 64.75 101 ASN A O 1
ATOM 802 N N . ASN A 1 102 ? -25.299 11.586 22.479 1.00 66.62 102 ASN A N 1
ATOM 803 C CA . ASN A 1 102 ? -23.924 11.813 22.959 1.00 66.62 102 ASN A CA 1
ATOM 804 C C . ASN A 1 102 ? -23.867 12.318 24.416 1.00 66.62 102 ASN A C 1
ATOM 806 O O . ASN A 1 102 ? -22.991 13.108 24.762 1.00 66.62 102 ASN A O 1
ATOM 810 N N . SER A 1 103 ? -24.798 11.882 25.272 1.00 74.44 103 SER A N 1
ATOM 811 C CA . SER A 1 103 ? -24.704 12.128 26.716 1.00 74.44 103 SER A CA 1
ATOM 812 C C . SER A 1 103 ? -23.650 11.224 27.369 1.00 74.44 103 SER A C 1
ATOM 814 O O . SER A 1 103 ? -23.389 10.103 26.917 1.00 74.44 103 SER A O 1
ATOM 816 N N . ALA A 1 104 ? -23.060 11.708 28.467 1.00 71.00 104 ALA A N 1
ATOM 817 C CA . ALA A 1 104 ? -22.179 10.901 29.308 1.00 71.00 104 ALA A CA 1
ATOM 818 C C . ALA A 1 104 ? -22.939 9.704 29.907 1.00 71.00 104 ALA A C 1
ATOM 820 O O . ALA A 1 104 ? -22.481 8.576 29.755 1.00 71.00 104 ALA A O 1
ATOM 821 N N . SER A 1 105 ? -24.151 9.928 30.438 1.00 69.69 105 SER A N 1
ATOM 822 C CA . SER A 1 105 ? -24.986 8.888 31.064 1.00 69.69 105 SER A CA 1
ATOM 823 C C . SER A 1 105 ? -25.215 7.667 30.167 1.00 69.69 105 SER A C 1
ATOM 825 O O . SER A 1 105 ? -24.977 6.539 30.585 1.00 69.69 105 SER A O 1
ATOM 827 N N . ALA A 1 106 ? -25.585 7.882 28.900 1.00 71.38 106 ALA A N 1
ATOM 828 C CA . ALA A 1 106 ? -25.820 6.805 27.940 1.00 71.38 106 ALA A CA 1
ATOM 829 C C . ALA A 1 106 ? -24.534 6.017 27.633 1.00 71.38 106 ALA A C 1
ATOM 831 O O . ALA A 1 106 ? -24.580 4.816 27.370 1.00 71.38 106 ALA A O 1
ATOM 832 N N . SER A 1 107 ? -23.379 6.686 27.679 1.00 78.62 107 SER A N 1
ATOM 833 C CA . SER A 1 107 ? -22.070 6.067 27.456 1.00 78.62 107 SER A CA 1
ATOM 834 C C . SER A 1 107 ? -21.634 5.240 28.672 1.00 78.62 107 SER A C 1
ATOM 836 O O . SER A 1 107 ? -21.213 4.097 28.511 1.00 78.62 107 SER A O 1
ATOM 838 N N . GLU A 1 108 ? -21.798 5.779 29.881 1.00 79.75 108 GLU A N 1
ATOM 839 C CA . GLU A 1 108 ? -21.524 5.097 31.153 1.00 79.75 108 GLU A CA 1
ATOM 840 C C . GLU A 1 108 ? -22.435 3.877 31.348 1.00 79.75 108 GLU A C 1
ATOM 842 O O . GLU A 1 108 ? -21.950 2.798 31.684 1.00 79.75 108 GLU A O 1
ATOM 847 N N . PHE A 1 109 ? -23.729 4.001 31.039 1.00 79.31 109 PHE A N 1
ATOM 848 C CA . PHE A 1 109 ? -24.693 2.901 31.089 1.00 79.31 109 PHE A CA 1
ATOM 849 C C . PHE A 1 109 ? -24.336 1.757 30.122 1.00 79.31 109 PHE A C 1
ATOM 851 O O . PHE A 1 109 ? -24.320 0.589 30.517 1.00 79.31 109 PHE A O 1
ATOM 858 N N . LEU A 1 110 ? -23.978 2.070 28.869 1.00 82.31 110 LEU A N 1
ATOM 859 C CA . LEU A 1 110 ? -23.535 1.062 27.894 1.00 82.31 110 LEU A CA 1
ATOM 860 C C . LEU A 1 110 ? -22.217 0.383 28.312 1.00 82.31 110 LEU A C 1
ATOM 862 O O . LEU A 1 110 ? -22.068 -0.824 28.113 1.00 82.31 110 LEU A O 1
ATOM 866 N N . ILE A 1 111 ? -21.282 1.126 28.916 1.00 84.25 111 ILE A N 1
ATOM 867 C CA . ILE A 1 111 ? -20.045 0.568 29.488 1.00 84.25 111 ILE A CA 1
ATOM 868 C C . ILE A 1 111 ? -20.370 -0.362 30.665 1.00 84.25 111 ILE A C 1
ATOM 870 O O . ILE A 1 111 ? -19.850 -1.477 30.708 1.00 84.25 111 ILE A O 1
ATOM 874 N N . GLY A 1 112 ? -21.275 0.040 31.562 1.00 81.62 112 GLY A N 1
ATOM 875 C CA . GLY A 1 112 ? -21.751 -0.785 32.672 1.00 81.62 112 GLY A CA 1
ATOM 876 C C . GLY A 1 112 ? -22.333 -2.115 32.192 1.00 81.62 112 GLY A C 1
ATOM 877 O O . GLY A 1 112 ? -21.866 -3.174 32.611 1.00 81.62 112 GLY A O 1
ATOM 878 N N . LEU A 1 113 ? -23.269 -2.085 31.234 1.00 80.88 113 LEU A N 1
ATOM 879 C CA . LEU A 1 113 ? -23.836 -3.296 30.621 1.00 80.88 113 LEU A CA 1
ATOM 880 C C . LEU A 1 113 ? -22.765 -4.204 29.988 1.00 80.88 113 LEU A C 1
ATOM 882 O O . LEU A 1 113 ? -22.847 -5.425 30.111 1.00 80.88 113 LEU A O 1
ATOM 886 N N . PHE A 1 114 ? -21.754 -3.636 29.327 1.00 85.81 114 PHE A N 1
ATOM 887 C CA . PHE A 1 114 ? -20.642 -4.403 28.751 1.00 85.81 114 PHE A CA 1
ATOM 888 C C . PHE A 1 114 ? -19.726 -5.031 29.816 1.00 85.81 114 PHE A C 1
ATOM 890 O O . PHE A 1 114 ? -19.190 -6.122 29.600 1.00 85.81 114 PHE A O 1
ATOM 897 N N . GLN A 1 115 ? -19.567 -4.377 30.968 1.00 83.62 115 GLN A N 1
ATOM 898 C CA . GLN A 1 115 ? -18.765 -4.873 32.088 1.00 83.62 115 GLN A CA 1
ATOM 899 C C . GLN A 1 115 ? -19.490 -5.931 32.940 1.00 83.62 115 GLN A C 1
ATOM 901 O O . GLN A 1 115 ? -18.814 -6.697 33.624 1.00 83.62 115 GLN A O 1
ATOM 906 N N . MET A 1 116 ? -20.826 -6.038 32.880 1.00 82.00 116 MET A N 1
ATOM 907 C CA . MET A 1 116 ? -21.603 -7.057 33.608 1.00 82.00 116 MET A CA 1
ATOM 908 C C . MET A 1 116 ? -21.247 -8.493 33.160 1.00 82.00 116 MET A C 1
ATOM 910 O O . MET A 1 116 ? -21.670 -8.922 32.080 1.00 82.00 116 MET A O 1
ATOM 914 N N . PRO A 1 117 ? -20.567 -9.315 33.993 1.00 78.81 117 PRO A N 1
ATOM 915 C CA . PRO A 1 117 ? -20.154 -10.662 33.584 1.00 78.81 117 PRO A CA 1
ATOM 916 C C . PRO A 1 117 ? -21.351 -11.592 33.356 1.00 78.81 117 PRO A C 1
ATOM 918 O O . PRO A 1 117 ? -21.336 -12.428 32.455 1.00 78.81 117 PRO A O 1
ATOM 921 N N . SER A 1 118 ? -22.420 -11.396 34.132 1.00 76.69 118 SER A N 1
ATOM 922 C CA . SER A 1 118 ? -23.686 -12.117 33.998 1.00 76.69 118 SER A CA 1
ATOM 923 C C . SER A 1 118 ? -24.371 -11.868 32.652 1.00 76.69 118 SER A C 1
ATOM 925 O O . SER A 1 118 ? -24.966 -12.795 32.108 1.00 76.69 118 SER A O 1
ATOM 927 N N . LEU A 1 119 ? -24.260 -10.669 32.065 1.00 75.88 119 LEU A N 1
ATOM 928 C CA . LEU A 1 119 ? -24.840 -10.392 30.748 1.00 75.88 119 LEU A CA 1
ATOM 929 C C . LEU A 1 119 ? -24.106 -11.179 29.654 1.00 75.88 119 LEU A C 1
ATOM 931 O O . LEU A 1 119 ? -24.754 -11.829 28.834 1.00 75.88 119 LEU A O 1
ATOM 935 N N . ARG A 1 120 ? -22.765 -11.195 29.700 1.00 78.88 120 ARG A N 1
ATOM 936 C CA . ARG A 1 120 ? -21.920 -11.977 28.779 1.00 78.88 120 ARG A CA 1
ATOM 937 C C . ARG A 1 120 ? -22.120 -13.492 28.926 1.00 78.88 120 ARG A C 1
ATOM 939 O O . ARG A 1 120 ? -21.994 -14.198 27.939 1.00 78.88 120 ARG A O 1
ATOM 946 N N . GLN A 1 121 ? -22.403 -13.991 30.131 1.00 78.06 121 GLN A N 1
ATOM 947 C CA . GLN A 1 121 ? -22.583 -15.428 30.394 1.00 78.06 121 GLN A CA 1
ATOM 948 C C . GLN A 1 121 ? -24.009 -15.942 30.162 1.00 78.06 121 GLN A C 1
ATOM 950 O O . GLN A 1 121 ? -24.198 -17.146 30.010 1.00 78.06 121 GLN A O 1
ATOM 955 N N . THR A 1 122 ? -25.021 -15.069 30.202 1.00 74.38 122 THR A N 1
ATOM 956 C CA . THR A 1 122 ? -26.428 -15.496 30.130 1.00 74.38 122 THR A CA 1
ATOM 957 C C . THR A 1 122 ? -27.167 -15.002 28.896 1.00 74.38 122 THR A C 1
ATOM 959 O O . THR A 1 122 ? -28.238 -15.540 28.607 1.00 74.38 122 THR A O 1
ATOM 962 N N . ASN A 1 123 ? -26.699 -13.969 28.186 1.00 73.38 123 ASN A N 1
ATOM 963 C CA . ASN A 1 123 ? -27.482 -13.348 27.116 1.00 73.38 123 ASN A CA 1
ATOM 964 C C . ASN A 1 123 ? -26.629 -12.730 25.997 1.00 73.38 123 ASN A C 1
ATOM 966 O O . ASN A 1 123 ? -26.680 -11.525 25.735 1.00 73.38 123 ASN A O 1
ATOM 970 N N . ASP A 1 124 ? -25.897 -13.593 25.295 1.00 78.25 124 ASP A N 1
ATOM 971 C CA . ASP A 1 124 ? -25.039 -13.289 24.147 1.00 78.25 124 ASP A CA 1
ATOM 972 C C . ASP A 1 124 ? -25.705 -12.348 23.117 1.00 78.25 124 ASP A C 1
ATOM 974 O O . ASP A 1 124 ? -25.037 -11.411 22.676 1.00 78.25 124 ASP A O 1
ATOM 978 N N . PRO A 1 125 ? -27.008 -12.484 22.765 1.00 77.06 125 PRO A N 1
ATOM 979 C CA . PRO A 1 125 ? -27.676 -11.544 21.862 1.00 77.06 125 PRO A CA 1
ATOM 980 C C . PRO A 1 125 ? -27.748 -10.103 22.389 1.00 77.06 125 PRO A C 1
ATOM 982 O O . PRO A 1 125 ? -27.573 -9.169 21.605 1.00 77.06 125 PRO A O 1
ATOM 985 N N . ILE A 1 126 ? -27.979 -9.888 23.693 1.00 76.44 126 ILE A N 1
ATOM 986 C CA . ILE A 1 126 ? -27.942 -8.534 24.280 1.00 76.44 126 ILE A CA 1
ATOM 987 C C . ILE A 1 126 ? -26.496 -8.061 24.372 1.00 76.44 126 ILE A C 1
ATOM 989 O O . ILE A 1 126 ? -26.200 -6.957 23.917 1.00 76.44 126 ILE A O 1
ATOM 993 N N . PHE A 1 127 ? -25.596 -8.890 24.911 1.00 84.75 127 PHE A N 1
ATOM 994 C CA . PHE A 1 127 ? -24.186 -8.531 25.070 1.00 84.75 127 PHE A CA 1
ATOM 995 C C . PHE A 1 127 ? -23.559 -8.124 23.728 1.00 84.75 127 PHE A C 1
ATOM 997 O O . PHE A 1 127 ? -22.971 -7.051 23.628 1.00 84.75 127 PHE A O 1
ATOM 1004 N N . GLY A 1 128 ? -23.774 -8.911 22.670 1.00 85.31 128 GLY A N 1
ATOM 1005 C CA . GLY A 1 128 ? -23.334 -8.596 21.311 1.00 85.31 128 GLY A CA 1
ATOM 1006 C C . GLY A 1 128 ? -23.963 -7.318 20.745 1.00 85.31 128 G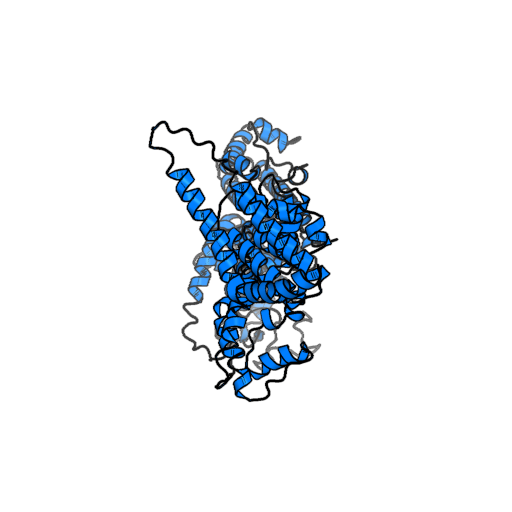LY A C 1
ATOM 1007 O O . GLY A 1 128 ? -23.308 -6.594 20.003 1.00 85.31 128 GLY A O 1
ATOM 1008 N N . SER A 1 129 ? -25.193 -6.978 21.137 1.00 81.38 129 SER A N 1
ATOM 1009 C CA . SER A 1 129 ? -25.850 -5.733 20.707 1.00 81.38 129 SER A CA 1
ATOM 1010 C C . SER A 1 129 ? -25.279 -4.499 21.412 1.00 81.38 129 SER A C 1
ATOM 1012 O O . SER A 1 129 ? -25.009 -3.495 20.757 1.00 81.38 129 SER A O 1
ATOM 1014 N N . VAL A 1 130 ? -25.030 -4.580 22.724 1.00 83.94 130 VAL A N 1
ATOM 1015 C CA . VAL A 1 130 ? -24.320 -3.538 23.491 1.00 83.94 130 VAL A CA 1
ATOM 1016 C C . VAL A 1 130 ? -22.899 -3.364 22.947 1.00 83.94 130 VAL A C 1
ATOM 1018 O O . VAL A 1 130 ? -22.467 -2.243 22.689 1.00 83.94 130 VAL A O 1
ATOM 1021 N N . PHE A 1 131 ? -22.204 -4.474 22.686 1.00 89.19 131 PHE A N 1
ATOM 1022 C CA . PHE A 1 131 ? -20.865 -4.492 22.104 1.00 89.19 131 PHE A CA 1
ATOM 1023 C C . PHE A 1 131 ? -20.824 -3.832 20.718 1.00 89.19 131 PHE A C 1
ATOM 1025 O O . PHE A 1 131 ? -19.960 -2.995 20.480 1.00 89.19 131 PHE A O 1
ATOM 1032 N N . LEU A 1 132 ? -21.791 -4.112 19.835 1.00 87.50 132 LEU A N 1
ATOM 1033 C CA . LEU A 1 132 ? -21.904 -3.443 18.532 1.00 87.50 132 LEU A CA 1
ATOM 1034 C C . LEU A 1 132 ? -22.137 -1.929 18.660 1.00 87.50 132 LEU A C 1
ATOM 1036 O O . LEU A 1 132 ? -21.535 -1.162 17.909 1.00 87.50 132 LEU A O 1
ATOM 1040 N N . VAL A 1 133 ? -22.948 -1.469 19.621 1.00 84.94 133 VAL A N 1
ATOM 1041 C CA . VAL A 1 133 ? -23.147 -0.025 19.863 1.00 84.94 133 VAL A CA 1
ATOM 1042 C C . VAL A 1 133 ? -21.864 0.638 20.383 1.00 84.94 133 VAL A C 1
ATOM 1044 O O . VAL A 1 133 ? -21.486 1.699 19.880 1.00 84.94 133 VAL A O 1
ATOM 1047 N N . LEU A 1 134 ? -21.148 0.005 21.319 1.00 87.44 134 LEU A N 1
ATOM 1048 C CA . LEU A 1 134 ? -19.837 0.479 21.786 1.00 87.44 134 LEU A CA 1
ATOM 1049 C C . LEU A 1 134 ? -18.787 0.483 20.664 1.00 87.44 134 LEU A C 1
ATOM 1051 O O . LEU A 1 134 ? -17.975 1.407 20.589 1.00 87.44 134 LEU A O 1
ATOM 1055 N N . LEU A 1 135 ? -18.829 -0.497 19.759 1.00 87.81 135 LEU A N 1
ATOM 1056 C CA . LEU A 1 135 ? -17.991 -0.539 18.563 1.00 87.81 135 LEU A CA 1
ATOM 1057 C C . LEU A 1 135 ? -18.309 0.619 17.600 1.00 87.81 135 LEU A C 1
ATOM 1059 O O . LEU A 1 135 ? -17.399 1.296 17.130 1.00 87.81 135 LEU A O 1
ATOM 1063 N N . HIS A 1 136 ? -19.586 0.920 17.348 1.00 84.94 136 HIS A N 1
ATOM 1064 C CA . HIS A 1 136 ? -19.980 2.029 16.466 1.00 84.94 136 HIS A CA 1
ATOM 1065 C C . HIS A 1 136 ? -19.593 3.415 17.010 1.00 84.94 136 HIS A C 1
ATOM 1067 O O . HIS A 1 136 ? -19.282 4.308 16.222 1.00 84.94 136 HIS A O 1
ATOM 1073 N N . LYS A 1 137 ? -19.554 3.601 18.338 1.00 81.81 137 LYS A N 1
ATOM 1074 C CA . LYS A 1 137 ? -19.048 4.835 18.974 1.00 81.81 137 LYS A CA 1
ATOM 1075 C C . LYS A 1 137 ? -17.535 5.059 18.758 1.00 81.81 137 LYS A C 1
ATOM 1077 O O . LYS A 1 137 ? -17.081 6.200 18.859 1.00 81.81 137 LYS A O 1
ATOM 1082 N N . GLY A 1 138 ? -16.775 4.012 18.421 1.00 81.44 138 GLY A N 1
ATOM 1083 C CA . GLY A 1 138 ? -15.395 4.095 17.930 1.00 81.44 138 GLY A CA 1
ATOM 1084 C C . GLY A 1 138 ? -14.340 4.590 18.930 1.00 81.44 138 GLY A C 1
ATOM 1085 O O . GLY A 1 138 ? -14.601 4.797 20.118 1.00 81.44 138 GLY A O 1
ATOM 1086 N N . ASN A 1 139 ? -13.126 4.825 18.417 1.00 74.19 139 ASN A N 1
ATOM 1087 C CA . ASN A 1 139 ? -11.904 5.109 19.185 1.00 74.19 139 ASN A CA 1
ATOM 1088 C C . ASN A 1 139 ? -12.064 6.204 20.260 1.00 74.19 139 ASN A C 1
ATOM 1090 O O . ASN A 1 139 ? -11.439 6.110 21.314 1.00 74.19 139 ASN A O 1
ATOM 1094 N N . LYS A 1 140 ? -12.903 7.227 20.020 1.00 75.69 140 LYS A N 1
ATOM 1095 C CA . LYS A 1 140 ? -13.151 8.333 20.966 1.00 75.69 140 LYS A CA 1
ATOM 1096 C C . LYS A 1 140 ? -13.849 7.879 22.255 1.00 75.69 140 LYS A C 1
ATOM 1098 O O . LYS A 1 140 ? -13.670 8.518 23.286 1.00 75.69 140 LYS A O 1
ATOM 1103 N N . LEU A 1 141 ? -14.634 6.800 22.207 1.00 78.88 141 LEU A N 1
ATOM 1104 C CA . LEU A 1 141 ? -15.195 6.177 23.406 1.00 78.88 141 LEU A CA 1
ATOM 1105 C C . LEU A 1 141 ? -14.215 5.160 24.010 1.00 78.88 141 LEU A C 1
ATOM 1107 O O . LEU A 1 141 ? -14.111 5.056 25.226 1.00 78.88 141 LEU A O 1
ATOM 1111 N N . TRP A 1 142 ? -13.448 4.440 23.190 1.00 80.94 142 TRP A N 1
ATOM 1112 C CA . TRP A 1 142 ? -12.511 3.418 23.681 1.00 80.94 142 TRP A CA 1
ATOM 1113 C C . TRP A 1 142 ? -11.305 4.018 24.421 1.00 80.94 142 TRP A C 1
ATOM 1115 O O . TRP A 1 142 ? -10.739 3.380 25.308 1.00 80.94 142 TRP A O 1
ATOM 1125 N N . SER A 1 143 ? -10.931 5.264 24.118 1.00 73.25 143 SER A N 1
ATOM 1126 C CA . SER A 1 143 ? -9.922 6.024 24.868 1.00 73.25 143 SER A CA 1
ATOM 1127 C C . SER A 1 143 ? -10.381 6.471 26.265 1.00 73.25 143 SER A C 1
ATOM 1129 O O . SER A 1 143 ? -9.551 6.934 27.046 1.00 73.25 143 SER A O 1
ATOM 1131 N N . HIS A 1 144 ? -11.658 6.291 26.632 1.00 77.31 144 HIS A N 1
ATOM 1132 C CA . HIS A 1 144 ? -12.150 6.576 27.983 1.00 77.31 144 HIS A CA 1
ATOM 1133 C C . HIS A 1 144 ? -11.434 5.703 29.022 1.00 77.31 144 HIS A C 1
ATOM 1135 O O . HIS A 1 144 ? -11.174 4.518 28.797 1.00 77.31 144 HIS A O 1
ATOM 1141 N N . ASN A 1 145 ? -11.153 6.274 30.192 1.00 77.12 145 ASN A N 1
ATOM 1142 C CA . ASN A 1 145 ? -10.451 5.611 31.299 1.00 77.12 145 ASN A CA 1
ATOM 1143 C C . ASN A 1 145 ? -11.191 4.397 31.906 1.00 77.12 145 ASN A C 1
ATOM 1145 O O . ASN A 1 145 ? -10.567 3.631 32.633 1.00 77.12 145 ASN A O 1
ATOM 1149 N N . LEU A 1 146 ? -12.482 4.208 31.603 1.00 78.69 146 LEU A N 1
ATOM 1150 C CA . LEU A 1 146 ? -13.302 3.100 32.108 1.00 78.69 146 LEU A CA 1
ATOM 1151 C C . LEU A 1 146 ? -13.003 1.761 31.412 1.00 78.69 146 LEU A C 1
ATOM 1153 O O . LEU A 1 146 ? -13.299 0.709 31.972 1.00 78.69 146 LEU A O 1
ATOM 1157 N N . PHE A 1 147 ? -12.403 1.780 30.218 1.00 83.56 147 PHE A N 1
ATOM 1158 C CA . PHE A 1 147 ? -11.940 0.564 29.546 1.00 83.56 147 PHE A CA 1
ATOM 1159 C C . PHE A 1 147 ? -10.552 0.146 30.042 1.00 83.56 147 PHE A C 1
ATOM 1161 O O . PHE A 1 147 ? -9.636 0.970 30.154 1.00 83.56 147 PHE A O 1
ATOM 1168 N N . THR A 1 148 ? -10.357 -1.151 30.276 1.00 85.19 148 THR A N 1
ATOM 1169 C CA . THR A 1 148 ? -9.024 -1.715 30.520 1.00 85.19 148 THR A CA 1
ATOM 1170 C C . THR A 1 148 ? -8.227 -1.820 29.213 1.00 85.19 148 THR A C 1
ATOM 1172 O O . THR A 1 148 ? -8.763 -1.670 28.113 1.00 85.19 148 THR A O 1
ATOM 1175 N N . HIS A 1 149 ? -6.929 -2.125 29.309 1.00 75.94 149 HIS A N 1
ATOM 1176 C CA . HIS A 1 149 ? -6.121 -2.481 28.136 1.00 75.94 149 HIS A CA 1
ATOM 1177 C C . HIS A 1 149 ? -6.729 -3.662 27.355 1.00 75.94 149 HIS A C 1
ATOM 1179 O O . HIS A 1 149 ? -6.781 -3.633 26.127 1.00 75.94 149 HIS A O 1
ATOM 1185 N N . MET A 1 150 ? -7.247 -4.671 28.066 1.00 82.38 150 MET A N 1
ATOM 1186 C CA . MET A 1 150 ? -7.851 -5.857 27.453 1.00 82.38 150 MET A CA 1
ATOM 1187 C C . MET A 1 150 ? -9.163 -5.537 26.734 1.00 82.38 150 MET A C 1
ATOM 1189 O O . MET A 1 150 ? -9.403 -6.081 25.661 1.00 82.38 150 MET A O 1
ATOM 1193 N N . ASP A 1 151 ? -9.980 -4.623 27.265 1.00 85.00 151 ASP A N 1
ATOM 1194 C CA . ASP A 1 151 ? -11.218 -4.206 26.594 1.00 85.00 151 ASP A CA 1
ATOM 1195 C C . ASP A 1 151 ? -10.925 -3.420 25.315 1.00 85.00 151 ASP A C 1
ATOM 1197 O O . ASP A 1 151 ? -11.545 -3.677 24.285 1.00 85.00 151 ASP A O 1
ATOM 1201 N N . ARG A 1 152 ? -9.940 -2.508 25.346 1.00 84.00 152 ARG A N 1
ATOM 1202 C CA . ARG A 1 152 ? -9.486 -1.795 24.139 1.00 84.00 152 ARG A CA 1
ATOM 1203 C C . ARG A 1 152 ? -8.972 -2.774 23.091 1.00 84.00 152 ARG A C 1
ATOM 1205 O O . ARG A 1 152 ? -9.380 -2.679 21.940 1.00 84.00 152 ARG A O 1
ATOM 1212 N N . MET A 1 153 ? -8.144 -3.742 23.485 1.00 80.44 153 MET A N 1
ATOM 1213 C CA . MET A 1 153 ? -7.668 -4.785 22.573 1.00 80.44 153 MET A CA 1
ATOM 1214 C C . MET A 1 153 ? -8.820 -5.625 22.011 1.00 80.44 153 MET A C 1
ATOM 1216 O O . MET A 1 153 ? -8.845 -5.873 20.813 1.00 80.44 153 MET A O 1
ATOM 1220 N N . ALA A 1 154 ? -9.817 -5.997 22.818 1.00 84.88 154 ALA A N 1
ATOM 1221 C CA . ALA A 1 154 ? -10.999 -6.710 22.334 1.00 84.88 154 ALA A CA 1
ATOM 1222 C C . ALA A 1 154 ? -11.833 -5.875 21.341 1.00 84.88 154 ALA A C 1
ATOM 1224 O O . ALA A 1 154 ? -12.312 -6.418 20.347 1.00 84.88 154 ALA A O 1
ATOM 1225 N N . LEU A 1 155 ? -11.981 -4.567 21.574 1.00 87.56 155 LEU A N 1
ATOM 1226 C CA . LEU A 1 155 ? -12.706 -3.645 20.691 1.00 87.56 155 LEU A CA 1
ATOM 1227 C C . LEU A 1 155 ? -11.960 -3.408 19.366 1.00 87.56 155 LEU A C 1
ATOM 1229 O O . LEU A 1 155 ? -12.567 -3.541 18.306 1.00 87.56 155 LEU A O 1
ATOM 1233 N N . PHE A 1 156 ? -10.646 -3.155 19.398 1.00 80.94 156 PHE A N 1
ATOM 1234 C CA . PHE A 1 156 ? -9.818 -3.034 18.190 1.00 80.94 156 PHE A CA 1
ATOM 1235 C C . PHE A 1 156 ? -9.765 -4.348 17.391 1.00 80.94 156 PHE A C 1
ATOM 1237 O O . PHE A 1 156 ? -9.962 -4.338 16.175 1.00 80.94 156 PHE A O 1
ATOM 1244 N N . SER A 1 157 ? -9.581 -5.494 18.055 1.00 82.38 157 SER A N 1
ATOM 1245 C CA . SER A 1 157 ? -9.608 -6.808 17.399 1.00 82.38 157 SER A CA 1
ATOM 1246 C C . SER A 1 157 ? -10.977 -7.125 16.799 1.00 82.38 157 SER A C 1
ATOM 1248 O O . SER A 1 157 ? -11.046 -7.674 15.702 1.00 82.38 157 SER A O 1
ATOM 1250 N N . ALA A 1 158 ? -12.076 -6.747 17.458 1.00 85.38 158 ALA A N 1
ATOM 1251 C CA . ALA A 1 158 ? -13.417 -6.916 16.905 1.00 85.38 158 ALA A CA 1
ATOM 1252 C C . ALA A 1 158 ? -13.702 -5.954 15.744 1.00 85.38 158 ALA A C 1
ATOM 1254 O O . ALA A 1 158 ? -14.298 -6.385 14.762 1.00 85.38 158 ALA A O 1
ATOM 1255 N N . GLN A 1 159 ? -13.230 -4.701 15.784 1.00 85.62 159 GLN A N 1
ATOM 1256 C CA . GLN A 1 159 ? -13.265 -3.812 14.617 1.00 85.62 159 GLN A CA 1
ATOM 1257 C C . GLN A 1 159 ? -12.533 -4.450 13.431 1.00 85.62 159 GLN A C 1
ATOM 1259 O O . GLN A 1 159 ? -13.080 -4.518 12.332 1.00 85.62 159 GLN A O 1
ATOM 1264 N N . SER A 1 160 ? -11.331 -4.975 13.665 1.00 80.25 160 SER A N 1
ATOM 1265 C CA . SER A 1 160 ? -10.544 -5.675 12.652 1.00 80.25 160 SER A CA 1
ATOM 1266 C C . SER A 1 160 ? -11.252 -6.916 12.092 1.00 80.25 160 SER A C 1
ATOM 1268 O O . SER A 1 160 ? -11.257 -7.133 10.883 1.00 80.25 160 SER A O 1
ATOM 1270 N N . TYR A 1 161 ? -11.856 -7.731 12.961 1.00 81.56 161 TYR A N 1
ATOM 1271 C CA . TYR A 1 161 ? -12.562 -8.962 12.590 1.00 81.56 161 TYR A CA 1
ATOM 1272 C C . TYR A 1 161 ? -13.876 -8.697 11.840 1.00 81.56 161 TYR A C 1
ATOM 1274 O O . TYR A 1 161 ? -14.294 -9.500 11.011 1.00 81.56 161 TYR A O 1
ATOM 1282 N N . LEU A 1 162 ? -14.531 -7.571 12.132 1.00 83.44 162 LEU A N 1
ATOM 1283 C CA . LEU A 1 162 ? -15.825 -7.181 11.573 1.00 83.44 162 LEU A CA 1
ATOM 1284 C C . LEU A 1 162 ? -15.715 -6.211 10.383 1.00 83.44 162 LEU A C 1
ATOM 1286 O O . LEU A 1 162 ? -16.745 -5.702 9.937 1.00 83.44 162 LEU A O 1
ATOM 1290 N N . THR A 1 163 ? -14.509 -5.961 9.855 1.00 77.81 163 THR A N 1
ATOM 1291 C CA . THR A 1 163 ? -14.322 -5.087 8.685 1.00 77.81 163 THR A CA 1
ATOM 1292 C C . THR A 1 163 ? -13.567 -5.766 7.534 1.00 77.81 163 THR A C 1
ATOM 1294 O O . THR A 1 163 ? -12.399 -6.116 7.715 1.00 77.81 163 THR A O 1
ATOM 1297 N N . PRO A 1 164 ? -14.187 -5.913 6.341 1.00 80.12 164 PRO A N 1
ATOM 1298 C CA . PRO A 1 164 ? -15.641 -5.987 6.152 1.00 80.12 164 PRO A CA 1
ATOM 1299 C C . PRO A 1 164 ? -16.215 -7.182 6.937 1.00 80.12 164 PRO A C 1
ATOM 1301 O O . PRO A 1 164 ? -15.469 -8.024 7.438 1.00 80.12 164 PRO A O 1
ATOM 1304 N N . LEU A 1 165 ? -17.542 -7.282 7.056 1.00 85.06 165 LEU A N 1
ATOM 1305 C CA . LEU A 1 165 ? -18.157 -8.343 7.864 1.00 85.06 165 LEU A CA 1
ATOM 1306 C C . LEU A 1 165 ? -17.769 -9.751 7.364 1.00 85.06 165 LEU A C 1
ATOM 1308 O O . LEU A 1 165 ? -17.871 -10.010 6.162 1.00 85.06 165 LEU A O 1
ATOM 1312 N N . PRO A 1 166 ? -17.341 -10.670 8.249 1.00 83.75 166 PRO A N 1
ATOM 1313 C CA . PRO A 1 166 ? -16.687 -11.910 7.847 1.00 83.75 166 PRO A CA 1
ATOM 1314 C C . PRO A 1 166 ? -17.676 -12.913 7.250 1.00 83.75 166 PRO A C 1
ATOM 1316 O O . PRO A 1 166 ? -18.840 -12.992 7.652 1.00 83.75 166 PRO A O 1
ATOM 1319 N N . ASP A 1 167 ? -17.212 -13.723 6.299 1.00 78.75 167 ASP A N 1
ATOM 1320 C CA . ASP A 1 167 ? -18.085 -14.627 5.539 1.00 78.75 167 ASP A CA 1
ATOM 1321 C C . ASP A 1 167 ? -18.666 -15.780 6.371 1.00 78.75 167 ASP A C 1
ATOM 1323 O O . ASP A 1 167 ? -19.686 -16.350 5.996 1.00 78.75 167 ASP A O 1
ATOM 1327 N N . SER A 1 168 ? -18.113 -16.072 7.550 1.00 81.25 168 SER A N 1
ATOM 1328 C CA . SER A 1 168 ? -18.736 -16.940 8.565 1.00 81.25 168 SER A CA 1
ATOM 1329 C C . SER A 1 168 ? -20.054 -16.361 9.102 1.00 81.25 168 SER A C 1
ATOM 1331 O O . SER A 1 168 ? -21.005 -17.089 9.382 1.00 81.25 168 SER A O 1
ATOM 1333 N N . LEU A 1 169 ? -20.133 -15.036 9.220 1.00 80.25 169 LEU A N 1
ATOM 1334 C CA . LEU A 1 169 ? -21.316 -14.299 9.658 1.00 80.25 169 LEU A CA 1
ATOM 1335 C C . LEU A 1 169 ? -22.281 -14.110 8.474 1.00 80.25 169 LEU A C 1
ATOM 1337 O O . LEU A 1 169 ? -23.493 -14.274 8.637 1.00 80.25 169 LEU A O 1
ATOM 1341 N N . LYS A 1 170 ? -21.743 -13.895 7.260 1.00 81.69 170 LYS A N 1
ATOM 1342 C CA . LYS A 1 170 ? -22.541 -13.877 6.023 1.00 81.69 170 LYS A CA 1
ATOM 1343 C C . LYS A 1 170 ? -23.182 -15.230 5.704 1.00 81.69 170 LYS A C 1
ATOM 1345 O O . LYS A 1 170 ? -24.356 -15.259 5.376 1.00 81.69 170 LYS A O 1
ATOM 1350 N N . THR A 1 171 ? -22.474 -16.352 5.802 1.00 77.94 171 THR A N 1
ATOM 1351 C CA . THR A 1 171 ? -23.012 -17.684 5.449 1.00 77.94 171 THR A CA 1
ATOM 1352 C C . THR A 1 171 ? -24.133 -18.126 6.391 1.00 77.94 171 THR A C 1
ATOM 1354 O O . THR A 1 171 ? -25.213 -18.483 5.920 1.00 77.94 171 THR A O 1
ATOM 1357 N N . ASN A 1 172 ? -23.924 -18.012 7.707 1.00 73.25 172 ASN A N 1
ATOM 1358 C CA . ASN A 1 172 ? -24.907 -18.395 8.731 1.00 73.25 172 ASN A CA 1
ATOM 1359 C C . ASN A 1 172 ? -26.209 -17.569 8.700 1.00 73.25 172 ASN A C 1
ATOM 1361 O O . ASN A 1 172 ? -27.245 -18.041 9.160 1.00 73.25 172 ASN A O 1
ATOM 1365 N N . ALA A 1 173 ? -26.177 -16.342 8.171 1.00 78.06 173 ALA A N 1
ATOM 1366 C CA . ALA A 1 173 ? -27.339 -15.453 8.105 1.00 78.06 173 ALA A CA 1
ATOM 1367 C C . ALA A 1 173 ? -27.457 -14.757 6.737 1.00 78.06 173 ALA A C 1
ATOM 1369 O O . ALA A 1 173 ? -27.765 -13.568 6.661 1.00 78.06 173 ALA A O 1
ATOM 1370 N N . SER A 1 174 ? -27.226 -15.512 5.655 1.00 81.00 174 SER A N 1
ATOM 1371 C CA . SER A 1 174 ? -27.085 -15.021 4.266 1.00 81.00 174 SER A CA 1
ATOM 1372 C C . SER A 1 174 ? -28.124 -14.005 3.820 1.00 81.00 174 SER A C 1
ATOM 1374 O O . SER A 1 174 ? -27.777 -13.049 3.132 1.00 81.00 174 SER A O 1
ATOM 1376 N N . LEU A 1 175 ? -29.369 -14.133 4.274 1.00 84.75 175 LEU A N 1
ATOM 1377 C CA . LEU A 1 175 ? -30.425 -13.182 3.953 1.00 84.75 175 LEU A CA 1
ATOM 1378 C C . LEU A 1 175 ? -30.127 -11.745 4.417 1.00 84.75 175 LEU A C 1
ATOM 1380 O O . LEU A 1 175 ? -30.490 -10.800 3.726 1.00 84.75 175 LEU A O 1
ATOM 1384 N N . LEU A 1 176 ? -29.457 -11.556 5.558 1.00 87.12 176 LEU A N 1
ATOM 1385 C CA . LEU A 1 176 ? -29.120 -10.229 6.090 1.00 87.12 176 LEU A CA 1
ATOM 1386 C C . LEU A 1 176 ? -27.964 -9.556 5.335 1.00 87.12 176 LEU A C 1
ATOM 1388 O O . LEU A 1 176 ? -27.825 -8.342 5.404 1.00 87.12 176 LEU A O 1
ATOM 1392 N N . PHE A 1 177 ? -27.150 -10.313 4.598 1.00 88.25 177 PHE A N 1
ATOM 1393 C CA . PHE A 1 177 ? -25.930 -9.795 3.967 1.00 88.25 177 PHE A CA 1
ATOM 1394 C C . PHE A 1 177 ? -26.014 -9.802 2.442 1.00 88.25 177 PHE A C 1
ATOM 1396 O O . PHE A 1 177 ? -25.674 -8.815 1.796 1.00 88.25 177 PHE A O 1
ATOM 1403 N N . THR A 1 178 ? -26.568 -10.852 1.847 1.00 87.75 178 THR A N 1
ATOM 1404 C CA . THR A 1 178 ? -26.830 -10.926 0.411 1.00 87.75 178 THR A CA 1
ATOM 1405 C C . THR A 1 178 ? -28.232 -10.399 0.113 1.00 87.75 178 THR A C 1
ATOM 1407 O O . THR A 1 178 ? -29.226 -11.001 0.524 1.00 87.75 178 THR A O 1
ATOM 1410 N N . LYS A 1 179 ? -28.337 -9.298 -0.648 1.00 86.69 179 LYS A N 1
ATOM 1411 C CA . LYS A 1 179 ? -29.626 -8.859 -1.201 1.00 86.69 179 LYS A CA 1
ATOM 1412 C C . LYS A 1 179 ? -30.185 -10.000 -2.059 1.00 86.69 179 LYS A C 1
ATOM 1414 O O . LYS A 1 179 ? -29.477 -10.461 -2.958 1.00 86.69 179 LYS A O 1
ATOM 1419 N N . PRO A 1 180 ? -31.424 -10.473 -1.840 1.00 84.75 180 PRO A N 1
ATOM 1420 C CA . PRO A 1 180 ? -32.004 -11.465 -2.732 1.00 84.75 180 PRO A CA 1
ATOM 1421 C C . PRO A 1 180 ? -32.078 -10.876 -4.145 1.00 84.75 180 PRO A C 1
ATOM 1423 O O . PRO A 1 180 ? -32.482 -9.730 -4.318 1.00 84.75 180 PRO A O 1
ATOM 1426 N N . VAL A 1 181 ? -31.714 -11.643 -5.170 1.00 82.81 181 VAL A N 1
ATOM 1427 C CA . VAL A 1 181 ? -31.871 -11.189 -6.568 1.00 82.81 181 VAL A CA 1
ATOM 1428 C C . VAL A 1 181 ? -33.294 -11.400 -7.089 1.00 82.81 181 VAL A C 1
ATOM 1430 O O . VAL A 1 181 ? -33.680 -10.836 -8.106 1.00 82.81 181 VAL A O 1
ATOM 1433 N N . SER A 1 182 ? -34.097 -12.211 -6.394 1.00 83.50 182 SER A N 1
ATOM 1434 C CA . SER A 1 182 ? -35.503 -12.437 -6.720 1.00 83.50 182 SER A CA 1
ATOM 1435 C C . SER A 1 182 ? -36.316 -12.890 -5.509 1.00 83.50 182 SER A C 1
ATOM 1437 O O . SER A 1 182 ? -35.803 -13.433 -4.526 1.00 83.50 182 SER A O 1
ATOM 1439 N N . SER A 1 183 ? -37.628 -12.770 -5.659 1.00 78.81 183 SER A N 1
ATOM 1440 C CA . SER A 1 183 ? -38.650 -13.359 -4.793 1.00 78.81 183 SER A CA 1
ATOM 1441 C C . SER A 1 183 ? -38.498 -14.871 -4.574 1.00 78.81 183 SER A C 1
ATOM 1443 O O . SER A 1 183 ? -38.693 -15.371 -3.465 1.00 78.81 183 SER A O 1
ATOM 1445 N N . LYS A 1 184 ? -38.101 -15.618 -5.614 1.00 79.19 184 LYS A N 1
ATOM 1446 C CA . LYS A 1 184 ? -37.846 -17.064 -5.523 1.00 79.19 184 LYS A CA 1
ATOM 1447 C C . LYS A 1 184 ? -36.615 -17.364 -4.661 1.00 79.19 184 LYS A C 1
ATOM 1449 O O . LYS A 1 184 ? -36.651 -18.323 -3.896 1.00 79.19 184 LYS A O 1
ATOM 1454 N N . ALA A 1 185 ? -35.562 -16.547 -4.756 1.00 80.06 185 ALA A N 1
ATOM 1455 C CA . ALA A 1 185 ? -34.359 -16.695 -3.937 1.00 80.06 185 ALA A CA 1
ATOM 1456 C C . ALA A 1 185 ? -34.656 -16.435 -2.450 1.00 80.06 185 ALA A C 1
ATOM 1458 O O . ALA A 1 185 ? -34.380 -17.296 -1.620 1.00 80.06 185 ALA A O 1
ATOM 1459 N N . LEU A 1 186 ? -35.314 -15.312 -2.133 1.00 81.50 186 LEU A N 1
ATOM 1460 C CA . LEU A 1 186 ? -35.723 -14.949 -0.769 1.00 81.50 186 LEU A CA 1
ATOM 1461 C C . LEU A 1 186 ? -36.496 -16.074 -0.065 1.00 81.50 186 LEU A C 1
ATOM 1463 O O . LEU A 1 186 ? -36.188 -16.445 1.066 1.00 81.50 186 LEU A O 1
ATOM 1467 N N . ILE A 1 187 ? -37.505 -16.625 -0.743 1.00 79.62 187 ILE A N 1
ATOM 1468 C CA . ILE A 1 187 ? -38.366 -17.663 -0.170 1.00 79.62 187 ILE A CA 1
ATOM 1469 C C . ILE A 1 187 ? -37.642 -19.005 -0.048 1.00 79.62 187 ILE A C 1
ATOM 1471 O O . ILE A 1 187 ? -37.915 -19.726 0.908 1.00 79.62 187 ILE A O 1
ATOM 1475 N N . LYS A 1 188 ? -36.683 -19.319 -0.933 1.00 80.88 188 LYS A N 1
ATOM 1476 C CA . LYS A 1 188 ? -35.815 -20.491 -0.751 1.00 80.88 188 LYS A CA 1
ATOM 1477 C C . LYS A 1 188 ? -35.011 -20.363 0.546 1.00 80.88 188 LYS A C 1
ATOM 1479 O O . LYS A 1 188 ? -35.082 -21.252 1.381 1.00 80.88 188 LYS A O 1
ATOM 1484 N N . THR A 1 189 ? -34.339 -19.232 0.765 1.00 76.69 189 THR A N 1
ATOM 1485 C CA . THR A 1 189 ? -33.539 -18.998 1.980 1.00 76.69 189 THR A CA 1
ATOM 1486 C C . THR A 1 189 ? -34.377 -19.045 3.263 1.00 76.69 189 THR A C 1
ATOM 1488 O O . THR A 1 189 ? -33.878 -19.497 4.290 1.00 76.69 189 THR A O 1
ATOM 1491 N N . PHE A 1 190 ? -35.653 -18.641 3.228 1.00 71.62 190 PHE A N 1
ATOM 1492 C CA . PHE A 1 190 ? -36.567 -18.861 4.356 1.00 71.62 190 PHE A CA 1
ATOM 1493 C C . PHE A 1 190 ? -36.985 -20.330 4.515 1.00 71.62 190 PHE A C 1
ATOM 1495 O O . PHE A 1 190 ? -36.959 -20.833 5.633 1.00 71.62 190 PHE A O 1
ATOM 1502 N N . ALA A 1 191 ? -37.357 -21.023 3.435 1.00 66.12 191 ALA A N 1
ATOM 1503 C CA . ALA A 1 191 ? -37.804 -22.418 3.486 1.00 66.12 191 ALA A CA 1
ATOM 1504 C C . ALA A 1 191 ? -36.689 -23.383 3.928 1.00 66.12 191 ALA A C 1
ATOM 1506 O O . ALA A 1 191 ? -36.932 -24.246 4.766 1.00 66.12 191 ALA A O 1
ATOM 1507 N N . ASP A 1 192 ? -35.460 -23.175 3.445 1.00 65.56 192 ASP A N 1
ATOM 1508 C CA . ASP A 1 192 ? -34.267 -23.947 3.820 1.00 65.56 192 ASP A CA 1
ATOM 1509 C C . ASP A 1 192 ? -33.936 -23.831 5.332 1.00 65.56 192 ASP A C 1
ATOM 1511 O O . ASP A 1 192 ? -33.201 -24.660 5.861 1.00 65.56 192 ASP A O 1
ATOM 1515 N N . ASN A 1 193 ? -34.484 -22.825 6.035 1.00 57.16 193 ASN A N 1
ATOM 1516 C CA . ASN A 1 193 ? -34.214 -22.527 7.450 1.00 57.16 193 ASN A CA 1
ATOM 1517 C C . ASN A 1 193 ? -35.458 -22.567 8.370 1.00 57.16 193 ASN A C 1
ATOM 1519 O O . ASN A 1 193 ? -35.325 -22.346 9.575 1.00 57.16 193 ASN A O 1
ATOM 1523 N N . ALA A 1 194 ? -36.670 -22.810 7.852 1.00 47.88 194 ALA A N 1
ATOM 1524 C CA . ALA A 1 194 ? -37.909 -22.695 8.630 1.00 47.88 194 ALA A CA 1
ATOM 1525 C C . ALA A 1 194 ? -38.884 -23.857 8.387 1.00 47.88 194 ALA A C 1
ATOM 1527 O O . ALA A 1 194 ? -39.498 -23.974 7.329 1.00 47.88 194 ALA A O 1
ATOM 1528 N N . VAL A 1 195 ? -39.119 -24.645 9.442 1.00 40.94 195 VAL A N 1
ATOM 1529 C CA . VAL A 1 195 ? -39.889 -25.910 9.447 1.00 40.94 195 VAL A CA 1
ATOM 1530 C C . VAL A 1 195 ? -41.346 -25.788 8.943 1.00 40.94 195 VAL A C 1
ATOM 1532 O O . VAL A 1 195 ? -41.967 -26.798 8.641 1.00 40.94 195 VAL A O 1
ATOM 1535 N N . ASN A 1 196 ? -41.910 -24.576 8.837 1.00 40.78 196 ASN A N 1
ATOM 1536 C CA . ASN A 1 196 ? -43.336 -24.343 8.549 1.00 40.78 196 ASN A CA 1
ATOM 1537 C C . ASN A 1 196 ? -43.620 -23.188 7.551 1.00 40.78 196 ASN A C 1
ATOM 1539 O O . ASN A 1 196 ? -44.645 -22.515 7.679 1.00 40.78 196 ASN A O 1
ATOM 1543 N N . TYR A 1 197 ? -42.747 -22.901 6.570 1.00 47.22 197 TYR A N 1
ATOM 1544 C CA . TYR A 1 197 ? -43.007 -21.816 5.599 1.00 47.22 197 TYR A CA 1
ATOM 1545 C C . TYR A 1 197 ? -43.648 -22.291 4.278 1.00 47.22 197 TYR A C 1
ATOM 1547 O O . TYR A 1 197 ? -43.036 -23.038 3.520 1.00 47.22 197 TYR A O 1
ATOM 1555 N N . THR A 1 198 ? -44.867 -21.821 3.963 1.00 43.84 198 THR A N 1
ATOM 1556 C CA . THR A 1 198 ? -45.713 -22.404 2.893 1.00 43.84 198 THR A CA 1
ATOM 1557 C C . THR A 1 198 ? -46.401 -21.418 1.924 1.00 43.84 198 THR A C 1
ATOM 1559 O O . THR A 1 198 ? -47.371 -21.804 1.273 1.00 43.84 198 THR A O 1
ATOM 1562 N N . CYS A 1 199 ? -45.931 -20.170 1.734 1.00 51.62 199 CYS A N 1
ATOM 1563 C CA . CYS A 1 199 ? -46.495 -19.333 0.649 1.00 51.62 199 CYS A CA 1
ATOM 1564 C C . CYS A 1 199 ? -46.010 -19.794 -0.743 1.00 51.62 199 CYS A C 1
ATOM 1566 O O . CYS A 1 199 ? -44.897 -19.492 -1.179 1.00 51.62 199 CYS A O 1
ATOM 1568 N N . THR A 1 200 ? -46.863 -20.555 -1.432 1.00 54.66 200 THR A N 1
ATOM 1569 C CA . THR A 1 200 ? -46.611 -21.146 -2.758 1.00 54.66 200 THR A CA 1
ATOM 1570 C C . THR A 1 200 ? -46.981 -20.223 -3.921 1.00 54.66 200 THR A C 1
ATOM 1572 O O . THR A 1 200 ? -46.345 -20.301 -4.977 1.00 54.66 200 THR A O 1
ATOM 1575 N N . GLU A 1 201 ? -47.980 -19.352 -3.738 1.00 60.94 201 GLU A N 1
ATOM 1576 C CA . GLU A 1 201 ? -48.460 -18.410 -4.756 1.00 60.94 201 GLU A CA 1
ATOM 1577 C C . GLU A 1 201 ? -47.320 -17.543 -5.297 1.00 60.94 201 GLU A C 1
ATOM 1579 O O . GLU A 1 201 ? -46.533 -16.998 -4.522 1.00 60.94 201 GLU A O 1
ATOM 1584 N N . ARG A 1 202 ? -47.234 -17.390 -6.634 1.00 62.00 202 ARG A N 1
ATOM 1585 C CA . ARG A 1 202 ? -46.085 -16.738 -7.301 1.00 62.00 202 ARG A CA 1
ATOM 1586 C C . ARG A 1 202 ? -45.730 -15.416 -6.640 1.00 62.00 202 ARG A C 1
ATOM 1588 O O . ARG A 1 202 ? -44.544 -15.150 -6.444 1.00 62.00 202 ARG A O 1
ATOM 1595 N N . GLN A 1 203 ? -46.753 -14.602 -6.398 1.00 67.19 203 GLN A N 1
ATOM 1596 C CA . GLN A 1 203 ? -46.580 -13.205 -6.050 1.00 67.19 203 GLN A CA 1
ATOM 1597 C C . GLN A 1 203 ? -46.550 -12.992 -4.532 1.00 67.19 203 GLN A C 1
ATOM 1599 O O . GLN A 1 203 ? -45.718 -12.200 -4.096 1.00 67.19 203 GLN A O 1
ATOM 1604 N N . CYS A 1 204 ? -47.147 -13.894 -3.727 1.00 68.44 204 CYS A N 1
ATOM 1605 C CA . CYS A 1 204 ? -46.811 -14.109 -2.303 1.00 68.44 204 CYS A CA 1
ATOM 1606 C C . CYS A 1 204 ? -45.352 -14.590 -2.063 1.00 68.44 204 CYS A C 1
ATOM 1608 O O . CYS A 1 204 ? -45.030 -15.258 -1.083 1.00 68.44 204 CYS A O 1
ATOM 1610 N N . ARG A 1 205 ? -44.406 -14.172 -2.910 1.00 71.44 205 ARG A N 1
ATOM 1611 C CA . ARG A 1 205 ? -42.959 -14.211 -2.685 1.00 71.44 205 ARG A CA 1
ATOM 1612 C C . ARG A 1 205 ? -42.273 -12.828 -2.767 1.00 71.44 205 ARG A C 1
ATOM 1614 O O . ARG A 1 205 ? -41.063 -12.741 -2.596 1.00 71.44 205 ARG A O 1
ATOM 1621 N N . VAL A 1 206 ? -43.010 -11.747 -3.049 1.00 70.88 206 VAL A N 1
ATOM 1622 C CA . VAL A 1 206 ? -42.511 -10.639 -3.891 1.00 70.88 206 VAL A CA 1
ATOM 1623 C C . VAL A 1 206 ? -42.350 -9.184 -3.355 1.00 70.88 206 VAL A C 1
ATOM 1625 O O . VAL A 1 206 ? -41.421 -8.608 -3.888 1.00 70.88 206 VAL A O 1
ATOM 1628 N N . ASP A 1 207 ? -43.024 -8.438 -2.442 1.00 76.44 207 ASP A N 1
ATOM 1629 C CA . ASP A 1 207 ? -44.033 -8.561 -1.277 1.00 76.44 207 ASP A CA 1
ATOM 1630 C C . ASP A 1 207 ? -43.120 -8.845 -0.052 1.00 76.44 207 ASP A C 1
ATOM 1632 O O . ASP A 1 207 ? -42.614 -7.909 0.549 1.00 76.44 207 ASP A O 1
ATOM 1636 N N . MET A 1 208 ? -42.766 -10.091 0.235 1.00 76.56 208 MET A N 1
ATOM 1637 C CA . MET A 1 208 ? -41.656 -10.390 1.100 1.00 76.56 208 MET A CA 1
ATOM 1638 C C . MET A 1 208 ? -40.410 -9.810 0.465 1.00 76.56 208 MET A C 1
ATOM 1640 O O . MET A 1 208 ? -39.633 -9.224 1.189 1.00 76.56 208 MET A O 1
ATOM 1644 N N . PHE A 1 209 ? -40.254 -9.854 -0.859 1.00 79.94 209 PHE A N 1
ATOM 1645 C CA . PHE A 1 209 ? -39.094 -9.260 -1.509 1.00 79.94 209 PHE A CA 1
ATOM 1646 C C . PHE A 1 209 ? -39.152 -7.722 -1.624 1.00 79.94 209 PHE A C 1
ATOM 1648 O O . PHE A 1 209 ? -38.178 -7.088 -1.239 1.00 79.94 209 PHE A O 1
ATOM 1655 N N . THR A 1 210 ? -40.277 -7.102 -1.992 1.00 83.81 210 THR A N 1
ATOM 1656 C CA . THR A 1 210 ? -40.473 -5.640 -2.015 1.00 83.81 210 THR A CA 1
ATOM 1657 C C . THR A 1 210 ? -40.318 -5.064 -0.623 1.00 83.81 210 THR A C 1
ATOM 1659 O O . THR A 1 210 ? -39.584 -4.111 -0.447 1.00 83.81 210 THR A O 1
ATOM 1662 N N . PHE A 1 211 ? -40.935 -5.657 0.397 1.00 85.31 211 PHE A N 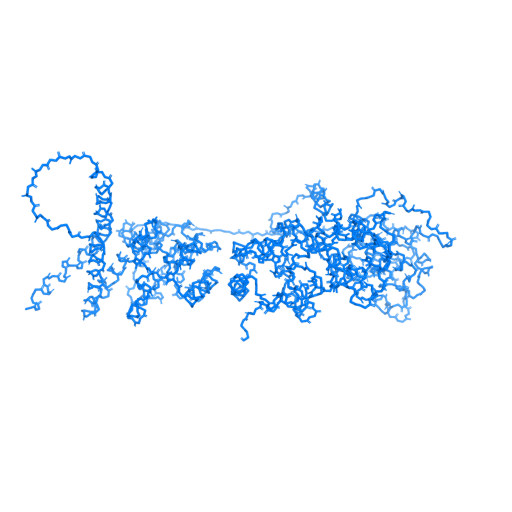1
ATOM 1663 C CA . PHE A 1 211 ? -40.806 -5.163 1.764 1.00 85.31 211 PHE A CA 1
ATOM 1664 C C . PHE A 1 211 ? -39.469 -5.478 2.395 1.00 85.31 211 PHE A C 1
ATOM 1666 O O . PHE A 1 211 ? -39.000 -4.708 3.227 1.00 85.31 211 PHE A O 1
ATOM 1673 N N . TRP A 1 212 ? -38.840 -6.584 2.004 1.00 89.12 212 TRP A N 1
ATOM 1674 C CA . TRP A 1 212 ? -37.457 -6.820 2.372 1.00 89.12 212 TRP A CA 1
ATOM 1675 C C . TRP A 1 212 ? -36.591 -5.733 1.744 1.00 89.12 212 TRP A C 1
ATOM 1677 O O . TRP A 1 212 ? -35.806 -5.148 2.461 1.00 89.12 212 TRP A O 1
ATOM 1687 N N . GLN A 1 213 ? -36.827 -5.322 0.497 1.00 83.94 213 GLN A N 1
ATOM 1688 C CA . GLN A 1 213 ? -36.198 -4.132 -0.092 1.00 83.94 213 GLN A CA 1
ATOM 1689 C C . GLN A 1 213 ? -36.648 -2.800 0.550 1.00 83.94 213 GLN A C 1
ATOM 1691 O O . GLN A 1 213 ? -35.860 -1.872 0.614 1.00 83.94 213 GLN A O 1
ATOM 1696 N N . GLU A 1 214 ? -37.868 -2.649 1.067 1.00 85.81 214 GLU A N 1
ATOM 1697 C CA . GLU A 1 214 ? -38.291 -1.407 1.737 1.00 85.81 214 GLU A CA 1
ATOM 1698 C C . GLU A 1 214 ? -37.785 -1.299 3.188 1.00 85.81 214 GLU A C 1
ATOM 1700 O O . GLU A 1 214 ? -37.823 -0.211 3.766 1.00 85.81 214 GLU A O 1
ATOM 1705 N N . SER A 1 215 ? -37.397 -2.408 3.824 1.00 87.88 215 SER A N 1
ATOM 1706 C CA . SER A 1 215 ? -36.872 -2.454 5.201 1.00 87.88 215 SER A CA 1
ATOM 1707 C C . SER A 1 215 ? -35.385 -2.790 5.270 1.00 87.88 215 SER A C 1
ATOM 1709 O O . SER A 1 215 ? -34.742 -2.470 6.263 1.00 87.88 215 SER A O 1
ATOM 1711 N N . PHE A 1 216 ? -34.832 -3.383 4.221 1.00 89.94 216 PHE A N 1
ATOM 1712 C CA . PHE A 1 216 ? -33.433 -3.719 3.969 1.00 89.94 216 PHE A CA 1
ATOM 1713 C C . PHE A 1 216 ? -33.135 -3.255 2.529 1.00 89.94 216 PHE A C 1
ATOM 1715 O O . PHE A 1 216 ? -33.011 -4.032 1.585 1.00 89.94 216 PHE A O 1
ATOM 1722 N N . ASP A 1 217 ? -33.124 -1.933 2.375 1.00 87.06 217 ASP A N 1
ATOM 1723 C CA . ASP A 1 217 ? -32.990 -1.198 1.119 1.00 87.06 217 ASP A CA 1
ATOM 1724 C C . ASP A 1 217 ? -31.603 -1.303 0.489 1.00 87.06 217 ASP A C 1
ATOM 1726 O O . ASP A 1 217 ? -30.659 -1.785 1.105 1.00 87.06 217 ASP A O 1
ATOM 1730 N N . ASP A 1 218 ? -31.437 -0.833 -0.747 1.00 86.12 218 ASP A N 1
ATOM 1731 C CA . ASP A 1 218 ? -30.107 -0.766 -1.369 1.00 86.12 218 ASP A CA 1
ATOM 1732 C C . ASP A 1 218 ? -29.135 0.091 -0.550 1.00 86.12 218 ASP A C 1
ATOM 1734 O O . ASP A 1 218 ? -27.944 -0.208 -0.492 1.00 86.12 218 ASP A O 1
ATOM 1738 N N . LYS A 1 219 ? -29.652 1.072 0.205 1.00 91.56 219 LYS A N 1
ATOM 1739 C CA . LYS A 1 219 ? -28.870 1.760 1.231 1.00 91.56 219 LYS A CA 1
ATOM 1740 C C . LYS A 1 219 ? -28.484 0.826 2.378 1.00 91.56 219 LYS A C 1
ATOM 1742 O O . LYS A 1 219 ? -27.321 0.820 2.750 1.00 91.56 219 LYS A O 1
ATOM 1747 N N . TYR A 1 220 ? -29.385 0.001 2.922 1.00 92.44 220 TYR A N 1
ATOM 1748 C CA . TYR A 1 220 ? -28.994 -1.045 3.876 1.00 92.44 220 TYR A CA 1
ATOM 1749 C C . TYR A 1 220 ? -27.951 -2.002 3.301 1.00 92.44 220 TYR A C 1
ATOM 1751 O O . TYR A 1 220 ? -26.972 -2.270 3.982 1.00 92.44 220 TYR A O 1
ATOM 1759 N N . TYR A 1 221 ? -28.128 -2.506 2.080 1.00 90.69 221 TYR A N 1
ATOM 1760 C CA . TYR A 1 221 ? -27.237 -3.519 1.519 1.00 90.69 221 TYR A CA 1
ATOM 1761 C C . TYR A 1 221 ? -25.868 -2.974 1.124 1.00 90.69 221 TYR A C 1
ATOM 1763 O O . TYR A 1 221 ? -24.858 -3.627 1.395 1.00 90.69 221 TYR A O 1
ATOM 1771 N N . GLY A 1 222 ? -25.827 -1.760 0.575 1.00 89.31 222 GLY A N 1
ATOM 1772 C CA . GLY A 1 222 ? -24.595 -1.001 0.390 1.00 89.31 222 GLY A CA 1
ATOM 1773 C C . GLY A 1 222 ? -23.947 -0.611 1.719 1.00 89.31 222 GLY A C 1
ATOM 1774 O O . GLY A 1 222 ? -22.729 -0.575 1.796 1.00 89.31 222 GLY A O 1
ATOM 1775 N N . HIS A 1 223 ? -24.726 -0.383 2.786 1.00 92.38 223 HIS A N 1
ATOM 1776 C CA . HIS A 1 223 ? -24.186 -0.092 4.115 1.00 92.38 223 HIS A CA 1
ATOM 1777 C C . HIS A 1 223 ? -23.659 -1.344 4.845 1.00 92.38 223 HIS A C 1
ATOM 1779 O O . HIS A 1 223 ? -22.565 -1.297 5.391 1.00 92.38 223 HIS A O 1
ATOM 1785 N N . ILE A 1 224 ? -24.401 -2.457 4.885 1.00 91.44 224 ILE A N 1
ATOM 1786 C CA . ILE A 1 224 ? -24.048 -3.674 5.642 1.00 91.44 224 ILE A CA 1
ATOM 1787 C C . ILE A 1 224 ? -22.850 -4.399 5.025 1.00 91.44 224 ILE A C 1
ATOM 1789 O O . ILE A 1 224 ? -22.011 -4.921 5.752 1.00 91.44 224 ILE A O 1
ATOM 1793 N N . ASN A 1 225 ? -22.739 -4.364 3.695 1.00 87.56 225 ASN A N 1
ATOM 1794 C CA . ASN A 1 225 ? -21.553 -4.796 2.960 1.00 87.56 225 ASN A CA 1
ATOM 1795 C C . ASN A 1 225 ? -20.606 -3.625 2.662 1.00 87.56 225 ASN A C 1
ATOM 1797 O O . ASN A 1 225 ? -19.690 -3.786 1.857 1.00 87.56 225 ASN A O 1
ATOM 1801 N N . SER A 1 226 ? -20.812 -2.451 3.276 1.00 87.19 226 SER A N 1
ATOM 1802 C CA . SER A 1 226 ? -19.843 -1.369 3.146 1.00 87.19 226 SER A CA 1
ATOM 1803 C C . SER A 1 226 ? -18.532 -1.816 3.760 1.00 87.19 226 SER A C 1
ATOM 1805 O O . SER A 1 226 ? -18.494 -2.377 4.861 1.00 87.19 226 SER A O 1
ATOM 1807 N N . ARG A 1 227 ? -17.453 -1.494 3.051 1.00 80.44 227 ARG A N 1
ATOM 1808 C CA . ARG A 1 227 ? -16.099 -1.568 3.586 1.00 80.44 227 ARG A CA 1
ATOM 1809 C C . ARG A 1 227 ? -16.000 -0.678 4.823 1.00 80.44 227 ARG A C 1
ATOM 1811 O O . ARG A 1 227 ? -15.486 -1.116 5.838 1.00 80.44 227 ARG A O 1
ATOM 1818 N N . GLU A 1 228 ? -16.588 0.521 4.796 1.00 83.62 228 GLU A N 1
ATOM 1819 C CA . GLU A 1 228 ? -16.582 1.456 5.925 1.00 83.62 228 GLU A CA 1
ATOM 1820 C C . GLU A 1 228 ? -17.225 0.862 7.192 1.00 83.62 228 GLU A C 1
ATOM 1822 O O . GLU A 1 228 ? -18.451 0.796 7.327 1.00 83.62 228 GLU A O 1
ATOM 1827 N N . PHE A 1 229 ? -16.389 0.518 8.175 1.00 84.56 229 PHE A N 1
ATOM 1828 C CA . PHE A 1 229 ? -16.800 -0.020 9.476 1.00 84.56 229 PHE A CA 1
ATOM 1829 C C . PHE A 1 229 ? -17.914 0.788 10.154 1.00 84.56 229 PHE A C 1
ATOM 1831 O O . PHE A 1 229 ? -18.889 0.230 10.647 1.00 84.56 229 PHE A O 1
ATOM 1838 N N . ALA A 1 230 ? -17.808 2.121 10.170 1.00 84.38 230 ALA A N 1
ATOM 1839 C CA . ALA A 1 230 ? -18.811 2.969 10.812 1.00 84.38 230 ALA A CA 1
ATOM 1840 C C . ALA A 1 230 ? -20.203 2.811 10.170 1.00 84.38 230 ALA A C 1
ATOM 1842 O O . ALA A 1 230 ? -21.219 2.885 10.865 1.00 84.38 230 ALA A O 1
ATOM 1843 N N . VAL A 1 231 ? -20.246 2.550 8.862 1.00 86.94 231 VAL A N 1
ATOM 1844 C CA . VAL A 1 231 ? -21.461 2.393 8.062 1.00 86.94 231 VAL A CA 1
ATOM 1845 C C . VAL A 1 231 ? -22.041 0.981 8.218 1.00 86.94 231 VAL A C 1
ATOM 1847 O O . VAL A 1 231 ? -23.244 0.849 8.470 1.00 86.94 231 VAL A O 1
ATOM 1850 N N . SER A 1 232 ? -21.203 -0.060 8.167 1.00 88.94 232 SER A N 1
ATOM 1851 C CA . SER A 1 232 ? -21.628 -1.457 8.351 1.00 88.94 232 SER A CA 1
ATOM 1852 C C . SER A 1 232 ? -22.014 -1.777 9.798 1.00 88.94 232 SER A C 1
ATOM 1854 O O . SER A 1 232 ? -23.028 -2.444 10.019 1.00 88.94 232 SER A O 1
ATOM 1856 N N . MET A 1 233 ? -21.341 -1.196 10.798 1.00 89.25 233 MET A N 1
ATOM 1857 C CA . MET A 1 233 ? -21.797 -1.247 12.195 1.00 89.25 233 MET A CA 1
ATOM 1858 C C . MET A 1 233 ? -23.141 -0.536 12.379 1.00 89.25 233 MET A C 1
ATOM 1860 O O . MET A 1 233 ? -24.030 -1.085 13.031 1.00 89.25 233 MET A O 1
ATOM 1864 N N . LYS A 1 234 ? -23.357 0.644 11.771 1.00 86.81 234 LYS A N 1
ATOM 1865 C CA . LYS A 1 234 ? -24.664 1.326 11.852 1.00 86.81 234 LYS A CA 1
ATOM 1866 C C . LYS A 1 234 ? -25.771 0.506 11.179 1.00 86.81 234 LYS A C 1
ATOM 1868 O O . LYS A 1 234 ? -26.903 0.493 11.664 1.00 86.81 234 LYS A O 1
ATOM 1873 N N . ALA A 1 235 ? -25.455 -0.224 10.107 1.00 89.62 235 ALA A N 1
ATOM 1874 C CA . ALA A 1 235 ? -26.380 -1.162 9.480 1.00 89.62 235 ALA A CA 1
ATOM 1875 C C . ALA A 1 235 ? -26.689 -2.376 10.376 1.00 89.62 235 ALA A C 1
ATOM 1877 O O . ALA A 1 235 ? -27.872 -2.679 10.550 1.00 89.62 235 ALA A O 1
ATOM 1878 N N . LEU A 1 236 ? -25.685 -3.007 11.002 1.00 88.69 236 LEU A N 1
ATOM 1879 C CA . LEU A 1 236 ? -25.887 -4.079 11.990 1.00 88.69 236 LEU A CA 1
ATOM 1880 C C . LEU A 1 236 ? -26.765 -3.614 13.157 1.00 88.69 236 LEU A C 1
ATOM 1882 O O . LEU A 1 236 ? -27.753 -4.265 13.482 1.00 88.69 236 LEU A O 1
ATOM 1886 N N . ILE A 1 237 ? -26.466 -2.454 13.741 1.00 85.75 237 ILE A N 1
ATOM 1887 C CA . ILE A 1 237 ? -27.262 -1.852 14.820 1.00 85.75 237 ILE A CA 1
ATOM 1888 C C . ILE A 1 237 ? -28.708 -1.592 14.364 1.00 85.75 237 ILE A C 1
ATOM 1890 O O . ILE A 1 237 ? -29.654 -1.804 15.124 1.00 85.75 237 ILE A O 1
ATOM 1894 N N . SER A 1 238 ? -28.911 -1.199 13.101 1.00 87.06 238 SER A N 1
ATOM 1895 C CA . SER A 1 238 ? -30.253 -0.977 12.551 1.00 87.06 238 SER A CA 1
ATOM 1896 C C . SER A 1 238 ? -31.085 -2.256 12.358 1.00 87.06 238 SER A C 1
ATOM 1898 O O . SER A 1 238 ? -32.301 -2.140 12.183 1.00 87.06 238 SER A O 1
ATOM 1900 N N . LEU A 1 239 ? -30.494 -3.462 12.435 1.00 86.31 239 LEU A N 1
ATOM 1901 C CA . LEU A 1 239 ? -31.191 -4.745 12.232 1.00 86.31 239 LEU A CA 1
ATOM 1902 C C . LEU A 1 239 ? -32.452 -4.887 13.089 1.00 86.31 239 LEU A C 1
ATOM 1904 O O . LEU A 1 239 ? -33.490 -5.298 12.572 1.00 86.31 239 LEU A O 1
ATOM 1908 N N . ALA A 1 240 ? -32.397 -4.515 14.371 1.00 76.50 240 ALA A N 1
ATOM 1909 C CA . ALA A 1 240 ? -33.551 -4.604 15.267 1.00 76.50 240 ALA A CA 1
ATOM 1910 C C . ALA A 1 240 ? -34.711 -3.709 14.787 1.00 76.50 240 ALA A C 1
ATOM 1912 O O . ALA A 1 240 ? -35.854 -4.160 14.691 1.00 76.50 240 ALA A O 1
ATOM 1913 N N . SER A 1 241 ? -34.410 -2.469 14.381 1.00 79.00 241 SER A N 1
ATOM 1914 C CA . SER A 1 241 ? -35.402 -1.552 13.804 1.00 79.00 241 SER A CA 1
ATOM 1915 C C . SER A 1 241 ? -35.951 -2.059 12.466 1.00 79.00 241 SER A C 1
ATOM 1917 O O . SER A 1 241 ? -37.148 -1.929 12.205 1.00 79.00 241 SER A O 1
ATOM 1919 N N . ARG A 1 242 ? -35.090 -2.624 11.613 1.00 86.62 242 ARG A N 1
ATOM 1920 C CA . ARG A 1 242 ? -35.446 -3.097 10.267 1.00 86.62 242 ARG A CA 1
ATOM 1921 C C . ARG A 1 242 ? -36.259 -4.393 10.303 1.00 86.62 242 ARG A C 1
ATOM 1923 O O . ARG A 1 242 ? -37.232 -4.502 9.566 1.00 86.62 242 ARG A O 1
ATOM 1930 N N . ARG A 1 243 ? -35.979 -5.314 11.236 1.00 84.00 243 ARG A N 1
ATOM 1931 C CA . ARG A 1 243 ? -36.829 -6.485 11.535 1.00 84.00 243 ARG A CA 1
ATOM 1932 C C . ARG A 1 243 ? -38.249 -6.063 11.929 1.00 84.00 243 ARG A C 1
ATOM 1934 O O . ARG A 1 243 ? -39.214 -6.642 11.431 1.00 84.00 243 ARG A O 1
ATOM 1941 N N . LEU A 1 244 ? -38.382 -5.080 12.823 1.00 71.56 244 LEU A N 1
ATOM 1942 C CA . LEU A 1 244 ? -39.687 -4.582 13.282 1.00 71.56 244 LEU A CA 1
ATOM 1943 C C . LEU A 1 244 ? -40.482 -3.938 12.134 1.00 71.56 244 LEU A C 1
ATOM 1945 O O . LEU A 1 244 ? -41.677 -4.197 11.984 1.00 71.56 244 LEU A O 1
ATOM 1949 N N . ASP A 1 245 ? -39.813 -3.144 11.298 1.00 79.12 245 ASP A N 1
ATOM 1950 C CA . ASP A 1 245 ? -40.409 -2.521 10.114 1.00 79.12 245 ASP A CA 1
ATOM 1951 C C . ASP A 1 245 ? -40.816 -3.560 9.050 1.00 79.12 245 ASP A C 1
ATOM 1953 O O . ASP A 1 245 ? -41.950 -3.535 8.571 1.00 79.12 245 ASP A O 1
ATOM 1957 N N . PHE A 1 246 ? -39.961 -4.549 8.770 1.00 79.31 246 PHE A N 1
ATOM 1958 C CA . PHE A 1 246 ? -40.244 -5.634 7.826 1.00 79.31 246 PHE A CA 1
ATOM 1959 C C . PHE A 1 246 ? -41.421 -6.507 8.271 1.00 79.31 246 PHE A C 1
ATOM 1961 O O . PHE A 1 246 ? -42.283 -6.849 7.465 1.00 79.31 246 PHE A O 1
ATOM 1968 N N . SER A 1 247 ? -41.502 -6.827 9.566 1.00 70.19 247 SER A N 1
ATOM 1969 C CA . SER A 1 247 ? -42.630 -7.562 10.157 1.00 70.19 247 SER A CA 1
ATOM 1970 C C . SER A 1 247 ? -43.951 -6.790 10.016 1.00 70.19 247 SER A C 1
ATOM 1972 O O . SER A 1 247 ? -44.985 -7.357 9.652 1.00 70.19 247 SER A O 1
ATOM 1974 N N . CYS A 1 248 ? -43.914 -5.468 10.225 1.00 69.44 248 CYS A N 1
ATOM 1975 C CA . CYS A 1 248 ? -45.052 -4.581 9.981 1.00 69.44 248 CYS A CA 1
ATOM 1976 C C . CYS A 1 248 ? -45.442 -4.538 8.493 1.00 69.44 248 CYS A C 1
ATOM 1978 O O . CYS A 1 248 ? -46.631 -4.505 8.163 1.00 69.44 248 CYS A O 1
ATOM 1980 N N . LYS A 1 249 ? -44.451 -4.576 7.596 1.00 72.44 249 LYS A N 1
ATOM 1981 C CA . LYS A 1 249 ? -44.656 -4.533 6.151 1.00 72.44 249 LYS A CA 1
ATOM 1982 C C . LYS A 1 249 ? -45.160 -5.853 5.564 1.00 72.44 249 LYS A C 1
ATOM 1984 O O . LYS A 1 249 ? -46.212 -5.784 4.944 1.00 72.44 249 LYS A O 1
ATOM 1989 N N . ILE A 1 250 ? -44.557 -7.034 5.819 1.00 61.44 250 ILE A N 1
ATOM 1990 C CA . ILE A 1 250 ? -45.006 -8.377 5.329 1.00 61.44 250 ILE A CA 1
ATOM 1991 C C . ILE A 1 250 ? -46.532 -8.523 5.312 1.00 61.44 250 ILE A C 1
ATOM 1993 O O . ILE A 1 250 ? -47.111 -9.063 4.370 1.00 61.44 250 ILE A O 1
ATOM 1997 N N . ARG A 1 251 ? -47.183 -8.015 6.359 1.00 59.25 251 ARG A N 1
ATOM 1998 C CA . ARG A 1 251 ? -48.634 -7.968 6.547 1.00 59.25 251 ARG A CA 1
ATOM 1999 C C . ARG A 1 251 ? -49.442 -7.335 5.394 1.00 59.25 251 ARG A C 1
ATOM 2001 O O . ARG A 1 251 ? -50.654 -7.519 5.403 1.00 59.25 251 ARG A O 1
ATOM 2008 N N . LYS A 1 252 ? -48.829 -6.591 4.456 1.00 62.81 252 LYS A N 1
ATOM 2009 C CA . LYS A 1 252 ? -49.513 -5.643 3.550 1.00 62.81 252 LYS A CA 1
ATOM 2010 C C . LYS A 1 252 ? -49.570 -5.951 2.026 1.00 62.81 252 LYS A C 1
ATOM 2012 O O . LYS A 1 252 ? -50.545 -5.501 1.444 1.00 62.81 252 LYS A O 1
ATOM 2017 N N . TRP A 1 253 ? -48.623 -6.643 1.346 1.00 55.53 253 TRP A N 1
ATOM 2018 C CA . TRP A 1 253 ? -48.601 -6.704 -0.155 1.00 55.53 253 TRP A CA 1
ATOM 2019 C C . TRP A 1 253 ? -49.651 -7.702 -0.736 1.00 55.53 253 TRP A C 1
ATOM 2021 O O . TRP A 1 253 ? -50.326 -7.384 -1.710 1.00 55.53 253 TRP A O 1
ATOM 2031 N N . ARG A 1 254 ? -49.858 -8.857 -0.066 1.00 50.78 254 ARG A N 1
ATOM 2032 C CA . ARG A 1 254 ? -50.220 -10.226 -0.579 1.00 50.78 254 ARG A CA 1
ATOM 2033 C C . ARG A 1 254 ? -50.801 -10.487 -2.052 1.00 50.78 254 ARG A C 1
ATOM 2035 O O . ARG A 1 254 ? -51.488 -11.492 -2.161 1.00 50.78 254 ARG A O 1
ATOM 2042 N N . ASN A 1 255 ? -50.499 -9.715 -3.149 1.00 46.84 255 ASN A N 1
ATOM 2043 C CA . ASN A 1 255 ? -50.741 -9.823 -4.659 1.00 46.84 255 ASN A CA 1
ATOM 2044 C C . ASN A 1 255 ? -49.656 -9.791 -5.910 1.00 46.84 255 ASN A C 1
ATOM 2046 O O . ASN A 1 255 ? -50.034 -10.418 -6.908 1.00 46.84 255 ASN A O 1
ATOM 2050 N N . ALA A 1 256 ? -48.445 -9.122 -6.071 1.00 43.12 256 ALA A N 1
ATOM 2051 C CA . ALA A 1 256 ? -47.708 -8.752 -7.380 1.00 43.12 256 ALA A CA 1
ATOM 2052 C C . ALA A 1 256 ? -46.095 -8.721 -7.642 1.00 43.12 256 ALA A C 1
ATOM 2054 O O . ALA A 1 256 ? -45.376 -8.189 -6.808 1.00 43.12 256 ALA A O 1
ATOM 2055 N N . TYR A 1 257 ? -45.569 -9.157 -8.858 1.00 30.34 257 TYR A N 1
ATOM 2056 C CA . TYR A 1 257 ? -44.500 -8.669 -9.889 1.00 30.34 257 TYR A CA 1
ATOM 2057 C C . TYR A 1 257 ? -42.870 -8.685 -9.834 1.00 30.34 257 TYR A C 1
ATOM 2059 O O . TYR A 1 257 ? -42.302 -8.273 -8.835 1.00 30.34 257 TYR A O 1
ATOM 2067 N N . GLY A 1 258 ? -42.066 -9.006 -10.930 1.00 35.62 258 GLY A N 1
ATOM 2068 C CA . GLY A 1 258 ? -40.559 -8.681 -11.128 1.00 35.62 258 GLY A CA 1
ATOM 2069 C C . GLY A 1 258 ? -39.537 -9.503 -12.080 1.00 35.62 258 GLY A C 1
ATOM 2070 O O . GLY A 1 258 ? -39.933 -10.597 -12.487 1.00 35.62 258 GLY A O 1
ATOM 2071 N N . ASN A 1 259 ? -38.248 -9.019 -12.329 1.00 32.00 259 ASN A N 1
ATOM 2072 C CA . ASN A 1 259 ? -36.900 -9.590 -12.891 1.00 32.00 259 ASN A CA 1
ATOM 2073 C C . ASN A 1 259 ? -36.462 -9.586 -14.451 1.00 32.00 259 ASN A C 1
ATOM 2075 O O . ASN A 1 259 ? -37.415 -9.658 -15.218 1.00 32.00 259 ASN A O 1
ATOM 2079 N N . THR A 1 260 ? -35.194 -9.670 -15.061 1.00 37.56 260 THR A N 1
ATOM 2080 C CA . THR A 1 260 ? -33.699 -9.198 -14.970 1.00 37.56 260 THR A CA 1
ATOM 2081 C C . THR A 1 260 ? -32.660 -9.757 -16.090 1.00 37.56 260 THR A C 1
ATOM 2083 O O . THR A 1 260 ? -32.971 -10.835 -16.588 1.00 37.56 260 THR A O 1
ATOM 2086 N N . ASP A 1 261 ? -31.437 -9.163 -16.420 1.00 42.78 261 ASP A N 1
ATOM 2087 C CA . ASP A 1 261 ? -30.570 -9.318 -17.709 1.00 42.78 261 ASP A CA 1
ATOM 2088 C C . ASP A 1 261 ? -28.933 -9.171 -17.694 1.00 42.78 261 ASP A C 1
ATOM 2090 O O . ASP A 1 261 ? -28.430 -8.799 -16.635 1.00 42.78 261 ASP A O 1
ATOM 2094 N N . GLU A 1 262 ? -28.079 -9.414 -18.788 1.00 35.59 262 GLU A N 1
ATOM 2095 C CA . GLU A 1 262 ? -26.511 -9.558 -18.861 1.00 35.59 262 GLU A CA 1
ATOM 2096 C C . GLU A 1 262 ? -25.638 -9.193 -20.214 1.00 35.59 262 GLU A C 1
ATOM 2098 O O . GLU A 1 262 ? -26.290 -8.906 -21.216 1.00 35.59 262 GLU A O 1
ATOM 2103 N N . ILE A 1 263 ? -24.226 -9.173 -20.319 1.00 39.84 263 ILE A N 1
ATOM 2104 C CA . ILE A 1 263 ? -23.287 -8.718 -21.511 1.00 39.84 263 ILE A CA 1
ATOM 2105 C C . ILE A 1 263 ? -21.735 -9.241 -21.726 1.00 39.84 263 ILE A C 1
ATOM 2107 O O . ILE A 1 263 ? -21.365 -10.160 -21.001 1.00 39.84 263 ILE A O 1
ATOM 2111 N N . TYR A 1 264 ? -20.829 -8.724 -22.679 1.00 36.72 264 TYR A N 1
ATOM 2112 C CA . TYR A 1 264 ? -19.464 -9.262 -23.254 1.00 36.72 264 TYR A CA 1
ATOM 2113 C C . TYR A 1 264 ? -18.205 -8.290 -23.675 1.00 36.72 264 TYR A C 1
ATOM 2115 O O . TYR A 1 264 ? -18.262 -7.169 -23.198 1.00 36.72 264 TYR A O 1
ATOM 2123 N N . ASP A 1 265 ? -17.079 -8.655 -24.450 1.00 29.14 265 ASP A N 1
ATOM 2124 C CA . ASP A 1 265 ? -15.676 -7.954 -24.650 1.00 29.14 265 ASP A CA 1
ATOM 2125 C C . ASP A 1 265 ? -14.640 -8.287 -25.897 1.00 29.14 265 ASP A C 1
ATOM 2127 O O . ASP A 1 265 ? -14.929 -9.283 -26.561 1.00 29.14 265 ASP A O 1
ATOM 2131 N N . LEU A 1 266 ? -13.470 -7.559 -26.226 1.00 28.84 266 LEU A N 1
ATOM 2132 C CA . LEU A 1 266 ? -12.429 -7.702 -27.399 1.00 28.84 266 LEU A CA 1
ATOM 2133 C C . LEU A 1 266 ? -10.786 -7.428 -27.429 1.00 28.84 266 LEU A C 1
ATOM 2135 O O . LEU A 1 266 ? -10.101 -8.338 -26.961 1.00 28.84 266 LEU A O 1
ATOM 2139 N N . SER A 1 267 ? -10.081 -6.417 -28.111 1.00 24.50 267 SER A N 1
ATOM 2140 C CA . SER A 1 267 ? -8.781 -6.510 -29.016 1.00 24.50 267 SER A CA 1
ATOM 2141 C C . SER A 1 267 ? -7.269 -5.858 -28.815 1.00 24.50 267 SER A C 1
ATOM 2143 O O . SER A 1 267 ? -6.849 -5.739 -27.668 1.00 24.50 267 SER A O 1
ATOM 2145 N N . LEU A 1 268 ? -6.336 -5.603 -29.857 1.00 67.50 268 LEU A N 1
ATOM 2146 C CA . LEU A 1 268 ? -4.755 -5.466 -29.856 1.00 67.50 268 LEU A CA 1
ATOM 2147 C C . LEU A 1 268 ? -3.863 -4.656 -30.997 1.00 67.50 268 LEU A C 1
ATOM 2149 O O . LEU A 1 268 ? -4.462 -4.234 -31.978 1.00 67.50 268 LEU A O 1
ATOM 2153 N N . THR A 1 269 ? -2.458 -4.466 -30.975 1.00 84.81 269 THR A N 1
ATOM 2154 C CA . THR A 1 269 ? -1.514 -3.679 -31.980 1.00 84.81 269 THR A CA 1
ATOM 2155 C C . THR A 1 269 ? 0.110 -3.927 -32.172 1.00 84.81 269 THR A C 1
ATOM 2157 O O . THR A 1 269 ? 0.588 -4.914 -31.612 1.00 84.81 269 THR A O 1
ATOM 2160 N N . ARG A 1 270 ? 0.978 -3.115 -32.948 1.00 92.69 270 ARG A N 1
ATOM 2161 C CA . ARG A 1 270 ? 2.477 -3.273 -33.450 1.00 92.69 270 ARG A CA 1
ATOM 2162 C C . ARG A 1 270 ? 3.565 -2.051 -33.392 1.00 92.69 270 ARG A C 1
ATOM 2164 O O . ARG A 1 270 ? 3.420 -1.203 -32.523 1.00 92.69 270 ARG A O 1
ATOM 2171 N N . ASP A 1 271 ? 4.685 -1.952 -34.224 1.00 90.25 271 ASP A N 1
ATOM 2172 C CA . ASP A 1 271 ? 5.940 -1.021 -34.184 1.00 90.25 271 ASP A CA 1
ATOM 2173 C C . ASP A 1 271 ? 6.303 -0.082 -35.412 1.00 90.25 271 ASP A C 1
ATOM 2175 O O . ASP A 1 271 ? 5.908 -0.443 -36.524 1.00 90.25 271 ASP A O 1
ATOM 2179 N N . PRO A 1 272 ? 7.199 0.967 -35.268 1.00 86.44 272 PRO A N 1
ATOM 2180 C CA . PRO A 1 272 ? 7.790 1.785 -36.371 1.00 86.44 272 PRO A CA 1
ATOM 2181 C C . PRO A 1 272 ? 9.294 2.286 -36.397 1.00 86.44 272 PRO A C 1
ATOM 2183 O O . PRO A 1 272 ? 9.643 2.928 -37.389 1.00 86.44 272 PRO A O 1
ATOM 2186 N N . LYS A 1 273 ? 10.183 2.165 -35.376 1.00 86.88 273 LYS A N 1
ATOM 2187 C CA . LYS A 1 273 ? 11.448 3.001 -35.308 1.00 86.88 273 LYS A CA 1
ATOM 2188 C C . LYS A 1 273 ? 12.782 2.288 -35.573 1.00 86.88 273 LYS A C 1
ATOM 2190 O O . LYS A 1 273 ? 13.658 2.865 -36.213 1.00 86.88 273 LYS A O 1
ATOM 2195 N N . TYR A 1 274 ? 12.993 1.100 -35.012 1.00 88.38 274 TYR A N 1
ATOM 2196 C CA . TYR A 1 274 ? 14.256 0.358 -35.163 1.00 88.38 274 TYR A CA 1
ATOM 2197 C C . TYR A 1 274 ? 14.002 -0.899 -35.992 1.00 88.38 274 TYR A C 1
ATOM 2199 O O . TYR A 1 274 ? 14.238 -2.022 -35.552 1.00 88.38 274 TYR A O 1
ATOM 2207 N N . TYR A 1 275 ? 13.457 -0.671 -37.185 1.00 94.31 275 TYR A N 1
ATOM 2208 C CA . TYR A 1 275 ? 13.246 -1.664 -38.224 1.00 94.31 275 TYR A CA 1
ATOM 2209 C C . TYR A 1 275 ? 13.927 -1.144 -39.498 1.00 94.31 275 TYR A C 1
ATOM 2211 O O . TYR A 1 275 ? 13.342 -0.402 -40.281 1.00 94.31 275 TYR A O 1
ATOM 2219 N N . PHE A 1 276 ? 15.221 -1.434 -39.624 1.00 90.81 276 PHE A N 1
ATOM 2220 C CA . PHE A 1 276 ? 16.080 -0.964 -40.711 1.00 90.81 276 PHE A CA 1
ATOM 2221 C C . PHE A 1 276 ? 16.090 -1.971 -41.860 1.00 90.81 276 PHE A C 1
ATOM 2223 O O . PHE A 1 276 ? 16.297 -3.159 -41.616 1.00 90.81 276 PHE A O 1
ATOM 2230 N N . GLU A 1 277 ? 15.927 -1.532 -43.110 1.00 88.50 277 GLU A N 1
ATOM 2231 C CA . GLU A 1 277 ? 15.868 -2.481 -44.231 1.00 88.50 277 GLU A CA 1
ATOM 2232 C C . GLU A 1 277 ? 17.213 -3.126 -44.580 1.00 88.50 277 GLU A C 1
ATOM 2234 O O . GLU A 1 277 ? 17.246 -4.302 -44.947 1.00 88.50 277 GLU A O 1
ATOM 2239 N N . ASP A 1 278 ? 18.308 -2.399 -44.361 1.00 90.50 278 ASP A N 1
ATOM 2240 C CA . ASP A 1 278 ? 19.699 -2.869 -44.379 1.00 90.50 278 ASP A CA 1
ATOM 2241 C C . ASP A 1 278 ? 20.113 -3.618 -43.091 1.00 90.50 278 ASP A C 1
ATOM 2243 O O . ASP A 1 278 ? 21.211 -4.176 -43.007 1.00 90.50 278 ASP A O 1
ATOM 2247 N N . GLY A 1 279 ? 19.214 -3.698 -42.102 1.00 87.94 279 GLY A N 1
ATOM 2248 C CA . GLY A 1 279 ? 19.417 -4.447 -40.867 1.00 87.94 279 GLY A CA 1
ATOM 2249 C C . GLY A 1 279 ? 19.682 -5.936 -41.117 1.00 87.94 279 GLY A C 1
ATOM 2250 O O . GLY A 1 279 ? 18.996 -6.598 -41.893 1.00 87.94 279 GLY A O 1
ATOM 2251 N N . SER A 1 280 ? 20.685 -6.462 -40.416 1.00 88.75 280 SER A N 1
ATOM 2252 C CA . SER A 1 280 ? 21.251 -7.810 -40.574 1.00 88.75 280 SER A CA 1
ATOM 2253 C C . SER A 1 280 ? 20.769 -8.823 -39.525 1.00 88.75 280 SER A C 1
ATOM 2255 O O . SER A 1 280 ? 21.228 -9.964 -39.543 1.00 88.75 280 SER A O 1
ATOM 2257 N N . VAL A 1 281 ? 19.877 -8.423 -38.610 1.00 91.31 281 VAL A N 1
ATOM 2258 C CA . VAL A 1 281 ? 19.203 -9.315 -37.652 1.00 91.31 281 VAL A CA 1
ATOM 2259 C C . VAL A 1 281 ? 17.855 -8.741 -37.188 1.00 91.31 281 VAL A C 1
ATOM 2261 O O . VAL A 1 281 ? 17.761 -7.551 -36.878 1.00 91.31 281 VAL A O 1
ATOM 2264 N N . THR A 1 282 ? 16.831 -9.594 -37.104 1.00 91.44 282 THR A N 1
ATOM 2265 C CA . THR A 1 282 ? 15.463 -9.279 -36.655 1.00 91.44 282 THR A CA 1
ATOM 2266 C C . THR A 1 282 ? 15.181 -9.854 -35.259 1.00 91.44 282 THR A C 1
ATOM 2268 O O . THR A 1 282 ? 15.530 -10.999 -34.965 1.00 91.44 282 THR A O 1
ATOM 2271 N N . PHE A 1 283 ? 14.509 -9.079 -34.403 1.00 90.25 283 PHE A N 1
ATOM 2272 C CA . PHE A 1 283 ? 14.111 -9.421 -33.034 1.00 90.25 283 PHE A CA 1
ATOM 2273 C C . PHE A 1 283 ? 12.603 -9.211 -32.807 1.00 90.25 283 PHE A C 1
ATOM 2275 O O . PHE A 1 283 ? 12.019 -8.265 -33.335 1.00 90.25 283 PHE A O 1
ATOM 2282 N N . ARG A 1 284 ? 11.979 -10.040 -31.960 1.00 87.00 284 ARG A N 1
ATOM 2283 C CA . ARG A 1 284 ? 10.577 -9.903 -31.520 1.00 87.00 284 ARG A CA 1
ATOM 2284 C C . ARG A 1 284 ? 10.495 -9.598 -30.030 1.00 87.00 284 ARG A C 1
ATOM 2286 O O . ARG A 1 284 ? 11.149 -10.259 -29.229 1.00 87.00 284 ARG A O 1
ATOM 2293 N N . VAL A 1 285 ? 9.627 -8.660 -29.659 1.00 81.38 285 VAL A N 1
ATOM 2294 C CA . VAL A 1 285 ? 9.314 -8.301 -28.270 1.00 81.38 285 VAL A CA 1
ATOM 2295 C C . VAL A 1 285 ? 7.797 -8.142 -28.139 1.00 81.38 285 VAL A C 1
ATOM 2297 O O . VAL A 1 285 ? 7.200 -7.303 -28.807 1.00 81.38 285 VAL A O 1
ATOM 2300 N N . CYS A 1 286 ? 7.143 -8.957 -27.308 1.00 81.88 286 CYS A N 1
ATOM 2301 C CA . CYS A 1 286 ? 5.675 -9.052 -27.252 1.00 81.88 286 CYS A CA 1
ATOM 2302 C C . CYS A 1 286 ? 5.065 -9.311 -28.657 1.00 81.88 286 CYS A C 1
ATOM 2304 O O . CYS A 1 286 ? 5.389 -10.324 -29.282 1.00 81.88 286 CYS A O 1
ATOM 2306 N N . GLN A 1 287 ? 4.211 -8.414 -29.168 1.00 82.94 287 GLN A N 1
ATOM 2307 C CA . GLN A 1 287 ? 3.655 -8.467 -30.538 1.00 82.94 287 GLN A CA 1
ATOM 2308 C C . GLN A 1 287 ? 4.401 -7.553 -31.535 1.00 82.94 287 GLN A C 1
ATOM 2310 O O . GLN A 1 287 ? 3.984 -7.379 -32.677 1.00 82.94 287 GLN A O 1
ATOM 2315 N N . ILE A 1 288 ? 5.502 -6.946 -31.091 1.00 87.56 288 ILE A N 1
ATOM 2316 C CA . ILE A 1 288 ? 6.241 -5.871 -31.757 1.00 87.56 288 ILE A CA 1
ATOM 2317 C C . ILE A 1 288 ? 7.559 -6.440 -32.327 1.00 87.56 288 ILE A C 1
ATOM 2319 O O . ILE A 1 288 ? 8.171 -7.325 -31.725 1.00 87.56 288 ILE A O 1
ATOM 2323 N N . LEU A 1 289 ? 7.982 -5.972 -33.508 1.00 89.94 289 LEU A N 1
ATOM 2324 C CA . LEU A 1 289 ? 9.103 -6.529 -34.288 1.00 89.94 289 LEU A CA 1
ATOM 2325 C C . LEU A 1 289 ? 10.128 -5.438 -34.649 1.00 89.94 289 LEU A C 1
ATOM 2327 O O . LEU A 1 289 ? 9.748 -4.319 -34.992 1.00 89.94 289 LEU A O 1
ATOM 2331 N N . PHE A 1 290 ? 11.417 -5.776 -34.581 1.00 93.25 290 PHE A N 1
ATOM 2332 C CA . PHE A 1 290 ? 12.578 -4.886 -34.738 1.00 93.25 290 PHE A CA 1
ATOM 2333 C C . PHE A 1 290 ? 13.625 -5.506 -35.677 1.00 93.25 290 PHE A C 1
ATOM 2335 O O . PHE A 1 290 ? 13.794 -6.717 -35.655 1.00 93.25 290 PHE A O 1
ATOM 2342 N N . LYS A 1 291 ? 14.396 -4.711 -36.429 1.00 94.12 291 LYS A N 1
ATOM 2343 C CA . LYS A 1 291 ? 15.432 -5.178 -37.380 1.00 94.12 291 LYS A CA 1
ATOM 2344 C C . LYS A 1 291 ? 16.630 -4.217 -37.378 1.00 94.12 291 LYS A C 1
ATOM 2346 O O . LYS A 1 291 ? 16.441 -3.018 -37.569 1.00 94.12 291 LYS A O 1
ATOM 2351 N N . VAL A 1 292 ? 17.847 -4.702 -37.093 1.00 93.62 292 VAL A N 1
ATOM 2352 C CA . VAL A 1 292 ? 19.027 -3.878 -36.713 1.00 93.62 292 VAL A CA 1
ATOM 2353 C C . VAL A 1 292 ? 20.376 -4.430 -37.210 1.00 93.62 292 VAL A C 1
ATOM 2355 O O . VAL A 1 292 ? 20.448 -5.512 -37.784 1.00 93.62 292 VAL A O 1
ATOM 2358 N N . HIS A 1 293 ? 21.467 -3.680 -37.008 1.00 92.38 293 HIS A N 1
ATOM 2359 C CA . HIS A 1 293 ? 22.813 -4.011 -37.496 1.00 92.38 293 HIS A CA 1
ATOM 2360 C C . HIS A 1 293 ? 23.646 -4.865 -36.521 1.00 92.38 293 HIS A C 1
ATOM 2362 O O . HIS A 1 293 ? 24.018 -4.418 -35.434 1.00 92.38 293 HIS A O 1
ATOM 2368 N N . THR A 1 294 ? 24.042 -6.066 -36.955 1.00 88.00 294 THR A N 1
ATOM 2369 C CA . THR A 1 294 ? 24.824 -7.036 -36.158 1.00 88.00 294 THR A CA 1
ATOM 2370 C C . THR A 1 294 ? 26.220 -6.532 -35.761 1.00 88.00 294 THR A C 1
ATOM 2372 O O . THR A 1 294 ? 26.729 -6.886 -34.696 1.00 88.00 294 THR A O 1
ATOM 2375 N N . SER A 1 295 ? 26.853 -5.699 -36.592 1.00 87.06 295 SER A N 1
ATOM 2376 C CA . SER A 1 295 ? 28.201 -5.155 -36.360 1.00 87.06 295 SER A CA 1
ATOM 2377 C C . SER A 1 295 ? 28.276 -4.231 -35.140 1.00 87.06 295 SER A C 1
ATOM 2379 O O . SER A 1 295 ? 29.187 -4.375 -34.327 1.00 87.06 295 SER A O 1
ATOM 2381 N N . LEU A 1 296 ? 27.299 -3.333 -34.977 1.00 87.06 296 LEU A N 1
ATOM 2382 C CA . LEU A 1 296 ? 27.239 -2.385 -33.857 1.00 87.06 296 LEU A CA 1
ATOM 2383 C C . LEU A 1 296 ? 27.018 -3.099 -32.516 1.00 87.06 296 LEU A C 1
ATOM 2385 O O . LEU A 1 296 ? 27.623 -2.739 -31.513 1.00 87.06 296 LEU A O 1
ATOM 2389 N N . ILE A 1 297 ? 26.211 -4.164 -32.505 1.00 87.12 297 ILE A N 1
ATOM 2390 C CA . ILE A 1 297 ? 25.998 -4.987 -31.306 1.00 87.12 297 ILE A CA 1
ATOM 2391 C C . ILE A 1 297 ? 27.296 -5.716 -30.916 1.00 87.12 297 ILE A C 1
ATOM 2393 O O . ILE A 1 297 ? 27.697 -5.687 -29.751 1.00 87.12 297 ILE A O 1
ATOM 2397 N N . LYS A 1 298 ? 27.994 -6.323 -31.890 1.00 85.94 298 LYS A N 1
ATOM 2398 C CA . LYS A 1 298 ? 29.267 -7.026 -31.648 1.00 85.94 298 LYS A CA 1
ATOM 2399 C C . LYS A 1 298 ? 30.380 -6.108 -31.138 1.00 85.94 298 LYS A C 1
ATOM 2401 O O . LYS A 1 298 ? 31.178 -6.558 -30.326 1.00 85.94 298 LYS A O 1
ATOM 2406 N N . ALA A 1 299 ? 30.397 -4.835 -31.540 1.00 85.56 299 ALA A N 1
ATOM 2407 C CA . ALA A 1 299 ? 31.376 -3.850 -31.070 1.00 85.56 299 ALA A CA 1
ATOM 2408 C C . ALA A 1 299 ? 31.323 -3.583 -29.550 1.00 85.56 299 ALA A C 1
ATOM 2410 O O . ALA A 1 299 ? 32.308 -3.109 -28.988 1.00 85.56 299 ALA A O 1
ATOM 2411 N N . HIS A 1 300 ? 30.206 -3.904 -28.882 1.00 83.81 300 HIS A N 1
ATOM 2412 C CA . HIS A 1 300 ? 30.048 -3.755 -27.429 1.00 83.81 300 HIS A CA 1
ATOM 2413 C C . HIS A 1 300 ? 29.908 -5.087 -26.674 1.00 83.81 300 HIS A C 1
ATOM 2415 O O . HIS A 1 300 ? 30.015 -5.099 -25.449 1.00 83.81 300 HIS A O 1
ATOM 2421 N N . SER A 1 301 ? 29.663 -6.208 -27.363 1.00 84.00 301 SER A N 1
ATOM 2422 C CA . SER A 1 301 ? 29.676 -7.551 -26.768 1.00 84.00 301 SER A CA 1
ATOM 2423 C C . SER A 1 301 ? 29.868 -8.637 -27.830 1.00 84.00 301 SER A C 1
ATOM 2425 O O . SER A 1 301 ? 28.931 -9.023 -28.534 1.00 84.00 301 SER A O 1
ATOM 2427 N N . GLU A 1 302 ? 31.074 -9.206 -27.897 1.00 76.44 302 GLU A N 1
ATOM 2428 C CA . GLU A 1 302 ? 31.361 -10.391 -28.723 1.00 76.44 302 GLU A CA 1
ATOM 2429 C C . GLU A 1 302 ? 30.533 -11.616 -28.293 1.00 76.44 302 GLU A C 1
ATOM 2431 O O . GLU A 1 302 ? 30.251 -12.504 -29.097 1.00 76.44 302 GLU A O 1
ATOM 2436 N N . HIS A 1 303 ? 30.100 -11.652 -27.028 1.00 74.38 303 HIS A N 1
ATOM 2437 C CA . HIS A 1 303 ? 29.329 -12.752 -26.450 1.00 74.38 303 HIS A CA 1
ATOM 2438 C C . HIS A 1 303 ? 27.813 -12.649 -26.682 1.00 74.38 303 HIS A C 1
ATOM 2440 O O . HIS A 1 303 ? 27.115 -13.617 -26.389 1.00 74.38 303 HIS A O 1
ATOM 2446 N N . PHE A 1 304 ? 27.295 -11.534 -27.220 1.00 76.06 304 PHE A N 1
ATOM 2447 C CA . PHE A 1 304 ? 25.851 -11.294 -27.392 1.00 76.06 304 PHE A CA 1
ATOM 2448 C C . PHE A 1 304 ? 25.133 -12.468 -28.076 1.00 76.06 304 PHE A C 1
ATOM 2450 O O . PHE A 1 304 ? 24.165 -13.011 -27.551 1.00 76.06 304 PHE A O 1
ATOM 2457 N N . PHE A 1 305 ? 25.655 -12.888 -29.230 1.00 71.94 305 PHE A N 1
ATOM 2458 C CA . PHE A 1 305 ? 25.078 -13.943 -30.071 1.00 71.94 305 PHE A CA 1
ATOM 2459 C C . PHE A 1 305 ? 25.475 -15.363 -29.634 1.00 71.94 305 PHE A C 1
ATOM 2461 O O . PHE A 1 305 ? 24.981 -16.334 -30.192 1.00 71.94 305 PHE A O 1
ATOM 2468 N N . ASN A 1 306 ? 26.342 -15.486 -28.623 1.00 67.31 306 ASN A N 1
ATOM 2469 C CA . ASN A 1 306 ? 26.839 -16.762 -28.101 1.00 67.31 306 ASN A CA 1
ATOM 2470 C C . ASN A 1 306 ? 26.072 -17.215 -26.838 1.00 67.31 306 ASN A C 1
ATOM 2472 O O . ASN A 1 306 ? 26.503 -18.140 -26.149 1.00 67.31 306 ASN A O 1
ATOM 2476 N N . ARG A 1 307 ? 24.956 -16.550 -26.499 1.00 63.84 307 ARG A N 1
ATOM 2477 C CA . ARG A 1 307 ? 24.099 -16.881 -25.351 1.00 63.84 307 ARG A CA 1
ATOM 2478 C C . ARG A 1 307 ? 23.096 -17.994 -25.690 1.00 63.84 307 ARG A C 1
ATOM 2480 O O . ARG A 1 307 ? 22.369 -17.830 -26.669 1.00 63.84 307 ARG A O 1
ATOM 2487 N N . PRO A 1 308 ? 22.961 -19.051 -24.861 1.00 55.59 308 PRO A N 1
ATOM 2488 C CA . PRO A 1 308 ? 21.951 -20.098 -25.054 1.00 55.59 308 PRO A CA 1
ATOM 2489 C C . PRO A 1 308 ? 20.529 -19.543 -25.200 1.00 55.59 308 PRO A C 1
ATOM 2491 O O . PRO A 1 308 ? 19.797 -19.962 -26.088 1.00 55.59 308 PRO A O 1
ATOM 2494 N N . ASP A 1 309 ? 20.190 -18.533 -24.394 1.00 55.25 309 ASP A N 1
ATOM 2495 C CA . ASP A 1 309 ? 18.886 -17.852 -24.342 1.00 55.25 309 ASP A CA 1
ATOM 2496 C C . ASP A 1 309 ? 18.438 -17.243 -25.690 1.00 55.25 309 ASP A C 1
ATOM 2498 O O . ASP A 1 309 ? 17.257 -16.964 -25.883 1.00 55.25 309 ASP A O 1
ATOM 2502 N N . LEU A 1 310 ? 19.381 -17.015 -26.615 1.00 56.19 310 LEU A N 1
ATOM 2503 C CA . LEU A 1 310 ? 19.155 -16.435 -27.946 1.00 56.19 310 LEU A CA 1
ATOM 2504 C C . LEU A 1 310 ? 19.545 -17.396 -29.091 1.00 56.19 310 LEU A C 1
ATOM 2506 O O . LEU A 1 310 ? 19.242 -17.121 -30.254 1.00 56.19 310 LEU A O 1
ATOM 2510 N N . ALA A 1 311 ? 20.217 -18.513 -28.790 1.00 48.69 311 ALA A N 1
ATOM 2511 C CA . ALA A 1 311 ? 20.822 -19.405 -29.777 1.00 48.69 311 ALA A CA 1
ATOM 2512 C C . ALA A 1 311 ? 19.884 -20.559 -30.173 1.00 48.69 311 ALA A C 1
ATOM 2514 O O . ALA A 1 311 ? 19.677 -21.517 -29.427 1.00 48.69 311 ALA A O 1
ATOM 2515 N N . GLY A 1 312 ? 19.351 -20.496 -31.397 1.00 48.38 312 GLY A N 1
ATOM 2516 C CA . GLY A 1 312 ? 18.489 -21.523 -31.997 1.00 48.38 312 GLY A CA 1
ATOM 2517 C C . GLY A 1 312 ? 19.228 -22.801 -32.420 1.00 48.38 312 GLY A C 1
ATOM 2518 O O . GLY A 1 312 ? 19.248 -23.138 -33.601 1.00 48.38 312 GLY A O 1
ATOM 2519 N N . GLY A 1 313 ? 19.818 -23.523 -31.466 1.00 46.66 313 GLY A N 1
ATOM 2520 C CA . GLY A 1 313 ? 20.550 -24.768 -31.721 1.00 46.66 313 GLY A CA 1
ATOM 2521 C C . GLY A 1 313 ? 21.921 -24.574 -32.399 1.00 46.66 313 GLY A C 1
ATOM 2522 O O . GLY A 1 313 ? 22.364 -23.444 -32.595 1.00 46.66 313 GLY A O 1
ATOM 2523 N N . PRO A 1 314 ? 22.640 -25.665 -32.736 1.00 42.09 314 PRO A N 1
ATOM 2524 C CA . PRO A 1 314 ? 24.081 -25.579 -33.019 1.00 42.09 314 PRO A CA 1
ATOM 2525 C C . PRO A 1 314 ? 24.499 -25.028 -34.395 1.00 42.09 314 PRO A C 1
ATOM 2527 O O . PRO A 1 314 ? 25.695 -24.838 -34.607 1.00 42.09 314 PRO A O 1
ATOM 2530 N N . THR A 1 315 ? 23.580 -24.844 -35.353 1.00 45.25 315 THR A N 1
ATOM 2531 C CA . THR A 1 315 ? 23.947 -24.689 -36.784 1.00 45.25 315 THR A CA 1
ATOM 2532 C C . THR A 1 315 ? 23.096 -23.720 -37.620 1.00 45.25 315 THR A C 1
ATOM 2534 O O . THR A 1 315 ? 23.354 -23.600 -38.816 1.00 45.25 315 THR A O 1
ATOM 2537 N N . ALA A 1 316 ? 22.098 -23.029 -37.057 1.00 50.75 316 ALA A N 1
ATOM 2538 C CA . ALA A 1 316 ? 21.212 -22.131 -37.814 1.00 50.75 316 ALA A CA 1
ATOM 2539 C C . ALA A 1 316 ? 21.405 -20.654 -37.427 1.00 50.75 316 ALA A C 1
ATOM 2541 O O . ALA A 1 316 ? 21.383 -20.302 -36.248 1.00 50.75 316 ALA A O 1
ATOM 2542 N N . LEU A 1 317 ? 21.562 -19.777 -38.425 1.00 56.94 317 LEU A N 1
ATOM 2543 C CA . LEU A 1 317 ? 21.665 -18.330 -38.216 1.00 56.94 317 LEU A CA 1
ATOM 2544 C C . LEU A 1 317 ? 20.255 -17.723 -38.110 1.00 56.94 317 LEU A C 1
ATOM 2546 O O . LEU A 1 317 ? 19.632 -17.394 -39.118 1.00 56.94 317 LEU A O 1
ATOM 2550 N N . ARG A 1 318 ? 19.743 -17.641 -36.880 1.00 67.56 318 ARG A N 1
ATOM 2551 C CA . ARG A 1 318 ? 18.385 -17.166 -36.574 1.00 67.56 318 ARG A CA 1
ATOM 2552 C C . ARG A 1 318 ? 18.230 -15.650 -36.760 1.00 67.56 318 ARG A C 1
ATOM 2554 O O . ARG A 1 318 ? 19.214 -14.919 -36.650 1.00 67.56 318 ARG A O 1
ATOM 2561 N N . GLY A 1 319 ? 17.002 -15.168 -36.964 1.00 77.50 319 GLY A N 1
ATOM 2562 C CA . GLY A 1 319 ? 16.703 -13.729 -37.006 1.00 77.50 319 GLY A CA 1
ATOM 2563 C C . GLY A 1 319 ? 16.826 -13.118 -38.393 1.00 77.50 319 GLY A C 1
ATOM 2564 O O . GLY A 1 319 ? 17.294 -11.991 -38.514 1.00 77.50 319 GLY A O 1
ATOM 2565 N N . THR A 1 320 ? 16.461 -13.860 -39.440 1.00 80.50 320 THR A N 1
ATOM 2566 C CA . THR A 1 320 ? 16.607 -13.419 -40.841 1.00 80.50 320 THR A CA 1
ATOM 2567 C C . THR A 1 320 ? 15.309 -12.908 -41.483 1.00 80.50 320 THR A C 1
ATOM 2569 O O . THR A 1 320 ? 15.369 -12.307 -42.554 1.00 80.50 320 THR A O 1
ATOM 2572 N N . SER A 1 321 ? 14.152 -13.078 -40.830 1.00 83.88 321 SER A N 1
ATOM 2573 C CA . SER A 1 321 ? 12.847 -12.537 -41.251 1.00 83.88 321 SER A CA 1
ATOM 2574 C C . SER A 1 321 ? 11.980 -12.136 -40.042 1.00 83.88 321 SER A C 1
ATOM 2576 O O . SER A 1 321 ? 12.429 -12.259 -38.901 1.00 83.88 321 SER A O 1
ATOM 2578 N N . ASP A 1 322 ? 10.755 -11.650 -40.277 1.00 85.62 322 ASP A N 1
ATOM 2579 C CA . ASP A 1 322 ? 9.770 -11.345 -39.221 1.00 85.62 322 ASP A CA 1
ATOM 2580 C C . ASP A 1 322 ? 9.225 -12.630 -38.561 1.00 85.62 322 ASP A C 1
ATOM 2582 O O . ASP A 1 322 ? 9.000 -12.679 -37.351 1.00 85.62 322 ASP A O 1
ATOM 2586 N N . GLU A 1 323 ? 9.062 -13.699 -39.342 1.00 82.75 323 GLU A N 1
ATOM 2587 C CA . GLU A 1 323 ? 8.535 -14.999 -38.913 1.00 82.75 323 GLU A CA 1
ATOM 2588 C C . GLU A 1 323 ? 9.558 -15.809 -38.097 1.00 82.75 323 GLU A C 1
ATOM 2590 O O . GLU A 1 323 ? 9.172 -16.533 -37.178 1.00 82.75 323 GLU A O 1
ATOM 2595 N N . ASP A 1 324 ? 10.856 -15.651 -38.386 1.00 83.12 324 ASP A N 1
ATOM 2596 C CA . ASP A 1 324 ? 11.972 -16.157 -37.567 1.00 83.12 324 ASP A CA 1
ATOM 2597 C C . ASP A 1 324 ? 12.672 -15.039 -36.765 1.00 83.12 324 ASP A C 1
ATOM 2599 O O . ASP A 1 324 ? 13.869 -15.092 -36.481 1.00 83.12 324 ASP A O 1
ATOM 2603 N N . ALA A 1 325 ? 11.936 -14.002 -36.365 1.00 85.62 325 ALA A N 1
ATOM 2604 C CA . ALA A 1 325 ? 12.476 -12.975 -35.484 1.00 85.62 325 ALA A CA 1
ATOM 2605 C C . ALA A 1 325 ? 12.970 -13.590 -34.156 1.00 85.62 325 ALA A C 1
ATOM 2607 O O . ALA A 1 325 ? 12.261 -14.367 -33.504 1.00 85.62 325 ALA A O 1
ATOM 2608 N N . ILE A 1 326 ? 14.178 -13.219 -33.713 1.00 86.00 326 ILE A N 1
ATOM 2609 C CA . ILE A 1 326 ? 14.733 -13.666 -32.428 1.00 86.00 326 ILE A CA 1
ATOM 2610 C C . ILE A 1 326 ? 13.878 -13.070 -31.308 1.00 86.00 326 ILE A C 1
ATOM 2612 O O . ILE A 1 326 ? 13.960 -11.880 -31.006 1.00 86.00 326 ILE A O 1
ATOM 2616 N N . VAL A 1 327 ? 13.038 -13.896 -30.687 1.00 81.06 327 VAL A N 1
ATOM 2617 C CA . VAL A 1 327 ? 12.236 -13.483 -29.533 1.00 81.06 327 VAL A CA 1
ATOM 2618 C C . VAL A 1 327 ? 13.175 -13.127 -28.383 1.00 81.06 327 VAL A C 1
ATOM 2620 O O . VAL A 1 327 ? 13.935 -13.981 -27.931 1.00 81.06 327 VAL A O 1
ATOM 2623 N N . ILE A 1 328 ? 13.105 -11.888 -27.893 1.00 80.50 328 ILE A N 1
ATOM 2624 C CA . ILE A 1 328 ? 13.734 -11.494 -26.632 1.00 80.50 328 ILE A CA 1
ATOM 2625 C C . ILE A 1 328 ? 12.640 -11.510 -25.556 1.00 80.50 328 ILE A C 1
ATOM 2627 O O . ILE A 1 328 ? 11.813 -10.595 -25.526 1.00 80.50 328 ILE A O 1
ATOM 2631 N N . PRO A 1 329 ? 12.590 -12.537 -24.690 1.00 72.88 329 PRO A N 1
ATOM 2632 C CA . PRO A 1 329 ? 11.623 -12.583 -23.605 1.00 72.88 329 PRO A CA 1
ATOM 2633 C C . PRO A 1 329 ? 11.977 -11.585 -22.494 1.00 72.88 329 PRO A C 1
ATOM 2635 O O . PRO A 1 329 ? 13.128 -11.145 -22.337 1.00 72.88 329 PRO A O 1
ATOM 2638 N N . ASP A 1 330 ? 10.959 -11.274 -21.694 1.00 72.00 330 ASP A N 1
ATOM 2639 C CA . ASP A 1 330 ? 11.064 -10.546 -20.426 1.00 72.00 330 ASP A CA 1
ATOM 2640 C C . ASP A 1 330 ? 11.697 -9.151 -20.557 1.00 72.00 330 ASP A C 1
ATOM 2642 O O . ASP A 1 330 ? 12.513 -8.745 -19.727 1.00 72.00 330 ASP A O 1
ATOM 2646 N N . ILE A 1 331 ? 11.357 -8.436 -21.637 1.00 79.75 331 ILE A N 1
ATOM 2647 C CA . ILE A 1 331 ? 11.613 -6.999 -21.830 1.00 79.75 331 ILE A CA 1
ATOM 2648 C C . ILE A 1 331 ? 10.407 -6.358 -22.529 1.00 79.75 331 ILE A C 1
ATOM 2650 O O . ILE A 1 331 ? 9.696 -7.030 -23.277 1.00 79.75 331 ILE A O 1
ATOM 2654 N N . GLN A 1 332 ? 10.198 -5.056 -22.336 1.00 80.12 332 GLN A N 1
ATOM 2655 C CA . GLN A 1 332 ? 9.233 -4.272 -23.111 1.00 80.12 332 GLN A CA 1
ATOM 2656 C C . GLN A 1 332 ? 9.880 -3.646 -24.361 1.00 80.12 332 GLN A C 1
ATOM 2658 O O . GLN A 1 332 ? 11.075 -3.325 -24.351 1.00 80.12 332 GLN A O 1
ATOM 2663 N N . PRO A 1 333 ? 9.109 -3.396 -25.441 1.00 82.25 333 PRO A N 1
ATOM 2664 C CA . PRO A 1 333 ? 9.628 -2.792 -26.668 1.00 82.25 333 PRO A CA 1
ATOM 2665 C C . PRO A 1 333 ? 10.314 -1.436 -26.444 1.00 82.25 333 PRO A C 1
ATOM 2667 O O . PRO A 1 333 ? 11.336 -1.150 -27.063 1.00 82.25 333 PRO A O 1
ATOM 2670 N N . SER A 1 334 ? 9.805 -0.615 -25.520 1.00 82.19 334 SER A N 1
ATOM 2671 C CA . SER A 1 334 ? 10.408 0.662 -25.102 1.00 82.19 334 SER A CA 1
ATOM 2672 C C . SER A 1 334 ? 11.843 0.509 -24.579 1.00 82.19 334 SER A C 1
ATOM 2674 O O . SER A 1 334 ? 12.728 1.257 -24.995 1.00 82.19 334 SER A O 1
ATOM 2676 N N . GLN A 1 335 ? 12.096 -0.495 -23.739 1.00 84.06 335 GLN A N 1
ATOM 2677 C CA . GLN A 1 335 ? 13.402 -0.735 -23.117 1.00 84.06 335 GLN A CA 1
ATOM 2678 C C . GLN A 1 335 ? 14.455 -1.116 -24.165 1.00 84.06 335 GLN A C 1
ATOM 2680 O O . GLN A 1 335 ? 15.580 -0.612 -24.151 1.00 84.06 335 GLN A O 1
ATOM 2685 N N . PHE A 1 336 ? 14.073 -1.938 -25.150 1.00 88.88 336 PHE A N 1
ATOM 2686 C CA . PHE A 1 336 ? 14.962 -2.297 -26.257 1.00 88.88 336 PHE A CA 1
ATOM 2687 C C . PHE A 1 336 ? 15.341 -1.070 -27.105 1.00 88.88 336 PHE A C 1
ATOM 2689 O O . PHE A 1 336 ? 16.512 -0.881 -27.447 1.00 88.88 336 PHE A O 1
ATOM 2696 N N . ARG A 1 337 ? 14.383 -0.165 -27.362 1.00 88.94 337 ARG A N 1
ATOM 2697 C CA . ARG A 1 337 ? 14.631 1.120 -28.045 1.00 88.94 337 ARG A CA 1
ATOM 2698 C C . ARG A 1 337 ? 15.602 2.030 -27.268 1.00 88.94 337 ARG A C 1
ATOM 2700 O O . ARG A 1 337 ? 16.334 2.790 -27.913 1.00 88.94 337 ARG A O 1
ATOM 2707 N N . ASN A 1 338 ? 15.636 1.949 -25.931 1.00 87.81 338 ASN A N 1
ATOM 2708 C CA . ASN A 1 338 ? 16.581 2.680 -25.074 1.00 87.81 338 ASN A CA 1
ATOM 2709 C C . ASN A 1 338 ? 18.011 2.114 -25.154 1.00 87.81 338 ASN A C 1
ATOM 2711 O O . ASN A 1 338 ? 18.951 2.893 -25.308 1.00 87.81 338 ASN A O 1
ATOM 2715 N N . LEU A 1 339 ? 18.195 0.787 -25.165 1.00 90.62 339 LEU A N 1
ATOM 2716 C CA . LEU A 1 339 ? 19.515 0.185 -25.418 1.00 90.62 339 LEU A CA 1
ATOM 2717 C C . LEU A 1 339 ? 20.043 0.552 -26.815 1.00 90.62 339 LEU A C 1
ATOM 2719 O O . LEU A 1 339 ? 21.174 1.021 -26.953 1.00 90.62 339 LEU A O 1
ATOM 2723 N N . LEU A 1 340 ? 19.215 0.385 -27.852 1.00 90.00 340 LEU A N 1
ATOM 2724 C CA . LEU A 1 340 ? 19.602 0.671 -29.239 1.00 90.00 340 LEU A CA 1
ATOM 2725 C C . LEU A 1 340 ? 19.979 2.145 -29.451 1.00 90.00 340 LEU A C 1
ATOM 2727 O O . LEU A 1 340 ? 20.905 2.433 -30.206 1.00 90.00 340 LEU A O 1
ATOM 2731 N N . LYS A 1 341 ? 19.328 3.075 -28.736 1.00 87.75 341 LYS A N 1
ATOM 2732 C CA . LYS A 1 341 ? 19.691 4.503 -28.712 1.00 87.75 341 LYS A CA 1
ATOM 2733 C C . LYS A 1 341 ? 21.139 4.723 -28.262 1.00 87.75 341 LYS A C 1
ATOM 2735 O O . LYS A 1 341 ? 21.789 5.612 -28.793 1.00 87.75 341 LYS A O 1
ATOM 2740 N N . VAL A 1 342 ? 21.648 3.943 -27.307 1.00 86.19 342 VAL A N 1
ATOM 2741 C CA . VAL A 1 342 ? 23.033 4.067 -26.818 1.00 86.19 342 VAL A CA 1
ATOM 2742 C C . VAL A 1 342 ? 24.018 3.372 -27.761 1.00 86.19 342 VAL A C 1
ATOM 2744 O O . VAL A 1 342 ? 25.004 3.989 -28.160 1.00 86.19 342 VAL A O 1
ATOM 2747 N N . VAL A 1 343 ? 23.708 2.147 -28.204 1.00 86.81 343 VAL A N 1
ATOM 2748 C CA . VAL A 1 343 ? 24.531 1.367 -29.155 1.00 86.81 343 VAL A CA 1
ATOM 2749 C C . VAL A 1 343 ? 24.759 2.108 -30.482 1.00 86.81 343 VAL A C 1
ATOM 2751 O O . VAL A 1 343 ? 25.842 2.033 -31.052 1.00 86.81 343 VAL A O 1
ATOM 2754 N N . TYR A 1 344 ? 23.774 2.866 -30.971 1.00 84.25 344 TYR A N 1
ATOM 2755 C CA . TYR A 1 344 ? 23.901 3.663 -32.200 1.00 84.25 344 TYR A CA 1
ATOM 2756 C C . TYR A 1 344 ? 24.473 5.083 -31.974 1.00 84.25 344 TYR A C 1
ATOM 2758 O O . TYR A 1 344 ? 24.596 5.841 -32.936 1.00 84.25 344 TYR A O 1
ATOM 2766 N N . CYS A 1 345 ? 24.804 5.488 -30.739 1.00 75.56 345 CYS A N 1
ATOM 2767 C CA . CYS A 1 345 ? 25.263 6.856 -30.426 1.00 75.56 345 CYS A CA 1
ATOM 2768 C C . CYS A 1 345 ? 26.602 6.957 -29.671 1.00 75.56 345 CYS A C 1
ATOM 2770 O O . CYS A 1 345 ? 27.084 8.075 -29.489 1.00 75.56 345 CYS A O 1
ATOM 2772 N N . LEU A 1 346 ? 27.223 5.846 -29.255 1.00 62.75 346 LEU A N 1
ATOM 2773 C CA . LEU A 1 346 ? 28.546 5.839 -28.615 1.00 62.75 346 LEU A CA 1
ATOM 2774 C C . LEU A 1 346 ? 29.655 5.347 -29.568 1.00 62.75 346 LEU A C 1
ATOM 2776 O O . LEU A 1 346 ? 29.906 4.144 -29.640 1.00 62.75 346 LEU A O 1
ATOM 2780 N N . PRO A 1 347 ? 30.388 6.241 -30.260 1.00 47.03 347 PRO A N 1
ATOM 2781 C CA . PRO A 1 347 ? 31.667 5.873 -30.854 1.00 47.03 347 PRO A CA 1
ATOM 2782 C C . PRO A 1 347 ? 32.718 5.679 -29.750 1.00 47.03 347 PRO A C 1
ATOM 2784 O O . PRO A 1 347 ? 32.825 6.487 -28.824 1.00 47.03 347 PRO A O 1
ATOM 2787 N N . GLY A 1 348 ? 33.525 4.622 -29.857 1.00 49.88 348 GLY A N 1
ATOM 2788 C CA . GLY A 1 348 ? 34.616 4.368 -28.915 1.00 49.88 348 GLY A CA 1
ATOM 2789 C C . GLY A 1 348 ? 35.659 5.497 -28.879 1.00 49.88 348 GLY A C 1
ATOM 2790 O O . GLY A 1 348 ? 35.921 6.160 -29.881 1.00 49.88 348 GLY A O 1
ATOM 2791 N N . ASN A 1 349 ? 36.300 5.665 -27.720 1.00 42.84 349 ASN A N 1
ATOM 2792 C CA . ASN A 1 349 ? 37.473 6.524 -27.503 1.00 42.84 349 ASN A CA 1
ATOM 2793 C C . ASN A 1 349 ? 37.294 8.045 -27.697 1.00 42.84 349 ASN A C 1
ATOM 2795 O O . ASN A 1 349 ? 38.248 8.729 -28.061 1.00 42.84 349 ASN A O 1
ATOM 2799 N N . ASN A 1 350 ? 36.138 8.615 -27.339 1.00 39.44 350 ASN A N 1
ATOM 2800 C CA . ASN A 1 350 ? 36.083 10.024 -26.922 1.00 39.44 350 ASN A CA 1
ATOM 2801 C C . ASN A 1 350 ? 35.306 10.198 -25.613 1.00 39.44 350 ASN A C 1
ATOM 2803 O O . ASN A 1 350 ? 34.143 9.816 -25.501 1.00 39.44 350 ASN A O 1
ATOM 2807 N N . PHE A 1 351 ? 35.966 10.794 -24.615 1.00 38.25 351 PHE A N 1
ATOM 2808 C CA . PHE A 1 351 ? 35.365 11.077 -23.315 1.00 38.25 351 PHE A CA 1
ATOM 2809 C C . PHE A 1 351 ? 34.221 12.080 -23.457 1.00 38.25 351 PHE A C 1
ATOM 2811 O O . PHE A 1 351 ? 34.420 13.187 -23.952 1.00 38.25 351 PHE A O 1
ATOM 2818 N N . VAL A 1 352 ? 33.057 11.676 -22.950 1.00 39.50 352 VAL A N 1
ATOM 2819 C CA . VAL A 1 352 ? 31.821 12.442 -22.746 1.00 39.50 352 VAL A CA 1
ATOM 2820 C C . VAL A 1 352 ? 32.050 13.960 -22.630 1.00 39.50 352 VAL A C 1
ATOM 2822 O O . VAL A 1 352 ? 32.189 14.518 -21.537 1.00 39.50 352 VAL A O 1
ATOM 2825 N N . THR A 1 353 ? 31.939 14.668 -23.757 1.00 34.94 353 THR A N 1
ATOM 2826 C CA . THR A 1 353 ? 31.271 15.968 -23.723 1.00 34.94 353 THR A CA 1
ATOM 2827 C C . THR A 1 353 ? 29.868 15.696 -23.185 1.00 34.94 353 THR A C 1
ATOM 2829 O O . THR A 1 353 ? 29.177 14.806 -23.680 1.00 34.94 353 THR A O 1
ATOM 2832 N N . ARG A 1 354 ? 29.493 16.382 -22.091 1.00 41.34 354 ARG A N 1
ATOM 2833 C CA . ARG A 1 354 ? 28.233 16.153 -21.348 1.00 41.34 354 ARG A CA 1
ATOM 2834 C C . ARG A 1 354 ? 27.073 15.870 -22.311 1.00 41.34 354 ARG A C 1
ATOM 2836 O O . ARG A 1 354 ? 26.937 16.649 -23.256 1.00 41.34 354 ARG A O 1
ATOM 2843 N N . PRO A 1 355 ? 26.206 14.871 -22.055 1.00 40.75 355 PRO A N 1
ATOM 2844 C CA . PRO A 1 355 ? 25.135 14.497 -22.975 1.00 40.75 355 PRO A CA 1
ATOM 2845 C C . PRO A 1 355 ? 23.991 15.530 -22.963 1.00 40.75 355 PRO A C 1
ATOM 2847 O O . PRO A 1 355 ? 22.873 15.283 -22.520 1.00 40.75 355 PRO A O 1
ATOM 2850 N N . SER A 1 356 ? 24.266 16.716 -23.504 1.00 41.47 356 SER A N 1
ATOM 2851 C CA . SER A 1 356 ? 23.332 17.825 -23.730 1.00 41.47 356 SER A CA 1
ATOM 2852 C C . SER A 1 356 ? 22.199 17.472 -24.704 1.00 41.47 356 SER A C 1
ATOM 2854 O O . SER A 1 356 ? 21.227 18.215 -24.818 1.00 41.47 356 SER A O 1
ATOM 2856 N N . THR A 1 357 ? 22.309 16.322 -25.370 1.00 41.12 357 THR A N 1
ATOM 2857 C CA . THR A 1 357 ? 21.291 15.674 -26.205 1.00 41.12 357 THR A CA 1
ATOM 2858 C C . THR A 1 357 ? 20.357 14.732 -25.428 1.00 41.12 357 THR A C 1
ATOM 2860 O O . THR A 1 357 ? 19.260 14.461 -25.910 1.00 41.12 357 THR A O 1
ATOM 2863 N N . LEU A 1 358 ? 20.734 14.272 -24.226 1.00 47.09 358 LEU A N 1
ATOM 2864 C CA . LEU A 1 358 ? 19.840 13.609 -23.256 1.00 47.09 358 LEU A CA 1
ATOM 2865 C C . LEU A 1 358 ? 19.203 14.631 -22.296 1.00 47.09 358 LEU A C 1
ATOM 2867 O O . LEU A 1 358 ? 18.007 14.553 -22.020 1.00 47.09 358 LEU A O 1
ATOM 2871 N N . ASN A 1 359 ? 19.954 15.670 -21.903 1.00 44.25 359 ASN A N 1
ATOM 2872 C CA . ASN A 1 359 ? 19.523 16.765 -21.009 1.00 44.25 359 ASN A CA 1
ATOM 2873 C C . ASN A 1 359 ? 18.423 17.703 -21.582 1.00 44.25 359 ASN A C 1
ATOM 2875 O O . ASN A 1 359 ? 18.329 18.859 -21.174 1.00 44.25 359 ASN A O 1
ATOM 2879 N N . LYS A 1 360 ? 17.618 17.244 -22.548 1.00 48.12 360 LYS A N 1
ATOM 2880 C CA . LYS A 1 360 ? 16.386 17.907 -23.015 1.00 48.12 360 LYS A CA 1
ATOM 2881 C C . LYS A 1 360 ? 15.102 17.153 -22.644 1.00 48.12 360 LYS A C 1
ATOM 2883 O O . LYS A 1 360 ? 14.024 17.693 -22.860 1.00 48.12 360 LYS A O 1
ATOM 2888 N N . GLY A 1 361 ? 15.201 15.925 -22.128 1.00 56.12 361 GLY A N 1
ATOM 2889 C CA . GLY A 1 361 ? 14.064 15.203 -21.547 1.00 56.12 361 GLY A CA 1
ATOM 2890 C C . GLY A 1 361 ? 13.923 15.454 -20.043 1.00 56.12 361 GLY A C 1
ATOM 2891 O O . GLY A 1 361 ? 14.879 15.895 -19.404 1.00 56.12 361 GLY A O 1
ATOM 2892 N N . SER A 1 362 ? 12.752 15.113 -19.493 1.00 77.81 362 SER A N 1
ATOM 2893 C CA . SER A 1 362 ? 12.491 15.031 -18.045 1.00 77.81 362 SER A CA 1
ATOM 2894 C C . SER A 1 362 ? 13.552 14.193 -17.317 1.00 77.81 362 SER A C 1
ATOM 2896 O O . SER A 1 362 ? 14.192 13.313 -17.910 1.00 77.81 362 SER A O 1
ATOM 2898 N N . ILE A 1 363 ? 13.736 14.432 -16.016 1.00 83.75 363 ILE A N 1
ATOM 2899 C CA . ILE A 1 363 ? 14.588 13.584 -15.176 1.00 83.75 363 ILE A CA 1
ATOM 2900 C C . ILE A 1 363 ? 14.100 12.121 -15.166 1.00 83.75 363 ILE A C 1
ATOM 2902 O O . ILE A 1 363 ? 14.937 11.220 -15.127 1.00 83.75 363 ILE A O 1
ATOM 2906 N N . VAL A 1 364 ? 12.787 11.885 -15.310 1.00 82.06 364 VAL A N 1
ATOM 2907 C CA . VAL A 1 364 ? 12.154 10.557 -15.417 1.00 82.06 364 VAL A CA 1
ATOM 2908 C C . VAL A 1 364 ? 12.648 9.831 -16.669 1.00 82.06 364 VAL A C 1
ATOM 2910 O O . VAL A 1 364 ? 13.267 8.776 -16.560 1.00 82.06 364 VAL A O 1
ATOM 2913 N N . CYS A 1 365 ? 12.534 10.456 -17.850 1.00 80.62 365 CYS A N 1
ATOM 2914 C CA . CYS A 1 365 ? 13.047 9.901 -19.112 1.00 80.62 365 CYS A CA 1
ATOM 2915 C C . CYS A 1 365 ? 14.533 9.519 -19.053 1.00 80.62 365 CYS A C 1
ATOM 2917 O O . CYS A 1 365 ? 14.972 8.592 -19.735 1.00 80.62 365 CYS A O 1
ATOM 2919 N N . ASN A 1 366 ? 15.331 10.275 -18.294 1.00 84.19 366 ASN A N 1
ATOM 2920 C CA . ASN A 1 366 ? 16.755 10.008 -18.129 1.00 84.19 366 ASN A CA 1
ATOM 2921 C C . ASN A 1 366 ? 17.001 8.853 -17.146 1.00 84.19 366 ASN A C 1
ATOM 2923 O O . ASN A 1 366 ? 17.799 7.972 -17.453 1.00 84.19 366 ASN A O 1
ATOM 2927 N N . PHE A 1 367 ? 16.283 8.813 -16.021 1.00 89.00 367 PHE A N 1
ATOM 2928 C CA . PHE A 1 367 ? 16.289 7.698 -15.070 1.00 89.00 367 PHE A CA 1
ATOM 2929 C C . PHE A 1 367 ? 15.904 6.375 -15.749 1.00 89.00 367 PHE A C 1
ATOM 2931 O O . PHE A 1 367 ? 16.683 5.424 -15.695 1.00 89.00 367 PHE A O 1
ATOM 2938 N N . ASP A 1 368 ? 14.784 6.349 -16.479 1.00 85.44 368 ASP A N 1
ATOM 2939 C CA . ASP A 1 368 ? 14.327 5.191 -17.257 1.00 85.44 368 ASP A CA 1
ATOM 2940 C C . ASP A 1 368 ? 15.367 4.738 -18.285 1.00 85.44 368 ASP A C 1
ATOM 2942 O O . ASP A 1 368 ? 15.700 3.556 -18.372 1.00 85.44 368 ASP A O 1
ATOM 2946 N N . CYS A 1 369 ? 15.919 5.684 -19.051 1.00 87.00 369 CYS A N 1
ATOM 2947 C CA . CYS A 1 369 ? 16.905 5.379 -20.080 1.00 87.00 369 CYS A CA 1
ATOM 2948 C C . CYS A 1 369 ? 18.208 4.823 -19.486 1.00 87.00 369 CYS A C 1
ATOM 2950 O O . CYS A 1 369 ? 18.780 3.908 -20.073 1.00 87.00 369 CYS A O 1
ATOM 2952 N N . TYR A 1 370 ? 18.696 5.341 -18.353 1.00 91.75 370 TYR A N 1
ATOM 2953 C CA . TYR A 1 370 ? 19.902 4.807 -17.709 1.00 91.75 370 TYR A CA 1
ATOM 2954 C C . TYR A 1 370 ? 19.646 3.448 -17.045 1.00 91.75 370 TYR A C 1
ATOM 2956 O O . TYR A 1 370 ? 20.505 2.573 -17.124 1.00 91.75 370 TYR A O 1
ATOM 2964 N N . LEU A 1 371 ? 18.465 3.240 -16.457 1.00 92.69 371 LEU A N 1
ATOM 2965 C CA . LEU A 1 371 ? 18.062 1.962 -15.872 1.00 92.69 371 LEU A CA 1
ATOM 2966 C C . LEU A 1 371 ? 17.941 0.858 -16.931 1.00 92.69 371 LEU A C 1
ATOM 2968 O O . LEU A 1 371 ? 18.595 -0.175 -16.801 1.00 92.69 371 LEU A O 1
ATOM 2972 N N . ASP A 1 372 ? 17.180 1.085 -18.006 1.00 90.00 372 ASP A N 1
ATOM 2973 C CA . ASP A 1 372 ? 17.040 0.112 -19.100 1.00 90.00 372 ASP A CA 1
ATOM 2974 C C . ASP A 1 372 ? 18.390 -0.237 -19.714 1.00 90.00 372 ASP A C 1
ATOM 2976 O O . ASP A 1 372 ? 18.687 -1.407 -19.954 1.00 90.00 372 ASP A O 1
ATOM 2980 N N . VAL A 1 373 ? 19.223 0.777 -19.958 1.00 92.31 373 VAL A N 1
ATOM 2981 C CA . VAL A 1 373 ? 20.545 0.565 -20.540 1.00 92.31 373 VAL A CA 1
ATOM 2982 C C . VAL A 1 373 ? 21.412 -0.258 -19.594 1.00 92.31 373 VAL A C 1
ATOM 2984 O O . VAL A 1 373 ? 21.990 -1.222 -20.073 1.00 92.31 373 VAL A O 1
ATOM 2987 N N . ALA A 1 374 ? 21.452 0.035 -18.288 1.00 93.75 374 ALA A N 1
ATOM 2988 C CA . ALA A 1 374 ? 22.248 -0.715 -17.310 1.00 93.75 374 ALA A CA 1
ATOM 2989 C C . ALA A 1 374 ? 21.782 -2.176 -17.137 1.00 93.75 374 ALA A C 1
ATOM 2991 O O . ALA A 1 374 ? 22.598 -3.103 -17.122 1.00 93.75 374 ALA A O 1
ATOM 2992 N N . LEU A 1 375 ? 20.466 -2.407 -17.052 1.00 90.75 375 LEU A N 1
ATOM 2993 C CA . LEU A 1 375 ? 19.883 -3.750 -16.957 1.00 90.75 375 LEU A CA 1
ATOM 2994 C C . LEU A 1 375 ? 20.163 -4.570 -18.219 1.00 90.75 375 LEU A C 1
ATOM 2996 O O . LEU A 1 375 ? 20.585 -5.726 -18.133 1.00 90.75 375 LEU A O 1
ATOM 3000 N N . LEU A 1 376 ? 19.942 -3.983 -19.399 1.00 91.06 376 LEU A N 1
ATOM 3001 C CA . LEU A 1 376 ? 20.104 -4.682 -20.669 1.00 91.06 376 LEU A CA 1
ATOM 3002 C C . LEU A 1 376 ? 21.578 -4.855 -21.045 1.00 91.06 376 LEU A C 1
ATOM 3004 O O . LEU A 1 376 ? 21.951 -5.930 -21.506 1.00 91.06 376 LEU A O 1
ATOM 3008 N N . SER A 1 377 ? 22.448 -3.876 -20.786 1.00 92.25 377 SER A N 1
ATOM 3009 C CA . SER A 1 377 ? 23.893 -4.038 -20.976 1.00 92.25 377 SER A CA 1
ATOM 3010 C C . SER A 1 377 ? 24.430 -5.177 -20.114 1.00 92.25 377 SER A C 1
ATOM 3012 O O . SER A 1 377 ? 25.192 -5.997 -20.621 1.00 92.25 377 SER A O 1
ATOM 3014 N N . ARG A 1 378 ? 23.955 -5.318 -18.868 1.00 91.00 378 ARG A N 1
ATOM 3015 C CA . ARG A 1 378 ? 24.266 -6.467 -18.006 1.00 91.00 378 ARG A CA 1
ATOM 3016 C C . ARG A 1 378 ? 23.688 -7.777 -18.560 1.00 91.00 378 ARG A C 1
ATOM 3018 O O . ARG A 1 378 ? 24.421 -8.759 -18.698 1.00 91.00 378 ARG A O 1
ATOM 3025 N N . LYS A 1 379 ? 22.407 -7.790 -18.973 1.00 87.75 379 LYS A N 1
ATOM 3026 C CA . LYS A 1 379 ? 21.741 -8.934 -19.648 1.00 87.75 379 LYS A CA 1
ATOM 3027 C C . LYS A 1 379 ? 22.476 -9.356 -20.932 1.00 87.75 379 LYS A C 1
ATOM 3029 O O . LYS A 1 379 ? 22.414 -10.524 -21.296 1.00 87.75 379 LYS A O 1
ATOM 3034 N N . PHE A 1 380 ? 23.247 -8.467 -21.562 1.00 88.69 380 PHE A N 1
ATOM 3035 C CA . PHE A 1 380 ? 23.993 -8.723 -22.801 1.00 88.69 380 PHE A CA 1
ATOM 3036 C C . PHE A 1 380 ? 25.535 -8.659 -22.676 1.00 88.69 380 PHE A C 1
ATOM 3038 O O . PHE A 1 380 ? 26.234 -8.767 -23.684 1.00 88.69 380 PHE A O 1
ATOM 3045 N N . ALA A 1 381 ? 26.075 -8.560 -21.455 1.00 89.38 381 ALA A N 1
ATOM 3046 C CA . ALA A 1 381 ? 27.510 -8.482 -21.131 1.00 89.38 381 ALA A CA 1
ATOM 3047 C C . ALA A 1 381 ? 28.297 -7.287 -21.736 1.00 89.38 381 ALA A C 1
ATOM 3049 O O . ALA A 1 381 ? 29.518 -7.357 -21.884 1.00 89.38 381 ALA A O 1
ATOM 3050 N N . MET A 1 382 ? 27.622 -6.174 -22.041 1.00 90.12 382 MET A N 1
ATOM 3051 C CA . MET A 1 382 ? 28.210 -4.925 -22.555 1.00 90.12 382 MET A CA 1
ATOM 3052 C C . MET A 1 382 ? 28.796 -4.063 -21.415 1.00 90.12 382 MET A C 1
ATOM 3054 O O . MET A 1 382 ? 28.225 -3.037 -21.041 1.00 90.12 382 MET A O 1
ATOM 3058 N N . ARG A 1 383 ? 29.921 -4.496 -20.831 1.00 89.94 383 ARG A N 1
ATOM 3059 C CA . ARG A 1 383 ? 30.462 -3.966 -19.555 1.00 89.94 383 ARG A CA 1
ATOM 3060 C C . ARG A 1 383 ? 30.662 -2.447 -19.514 1.00 89.94 383 ARG A C 1
ATOM 3062 O O . ARG A 1 383 ? 30.289 -1.818 -18.530 1.00 89.94 383 ARG A O 1
ATOM 3069 N N . ASP A 1 384 ? 31.215 -1.854 -20.569 1.00 88.62 384 ASP A N 1
ATOM 3070 C CA . ASP A 1 384 ? 31.523 -0.415 -20.588 1.00 88.62 384 ASP A CA 1
ATOM 3071 C C . ASP A 1 384 ? 30.242 0.437 -20.573 1.00 88.62 384 ASP A C 1
ATOM 3073 O O . ASP A 1 384 ? 30.183 1.492 -19.939 1.00 88.62 384 ASP A O 1
ATOM 3077 N N . ILE A 1 385 ? 29.186 -0.062 -21.227 1.00 90.50 385 ILE A N 1
ATOM 3078 C CA . ILE A 1 385 ? 27.852 0.547 -21.233 1.00 90.50 385 ILE A CA 1
ATOM 3079 C C . ILE A 1 385 ? 27.180 0.371 -19.861 1.00 90.50 385 ILE A C 1
ATOM 3081 O O . ILE A 1 385 ? 26.572 1.319 -19.369 1.00 90.50 385 ILE A O 1
ATOM 3085 N N . GLU A 1 386 ? 27.343 -0.789 -19.213 1.00 93.50 386 GLU A N 1
ATOM 3086 C CA . GLU A 1 386 ? 26.851 -1.055 -17.850 1.00 93.50 386 GLU A CA 1
ATOM 3087 C C . GLU A 1 386 ? 27.480 -0.101 -16.827 1.00 93.50 386 GLU A C 1
ATOM 3089 O O . GLU A 1 386 ? 26.770 0.574 -16.079 1.00 93.50 386 GLU A O 1
ATOM 3094 N N . GLN A 1 387 ? 28.810 0.027 -16.842 1.00 90.94 387 GLN A N 1
ATOM 3095 C CA . GLN A 1 387 ? 29.535 0.905 -15.926 1.00 90.94 387 GLN A CA 1
ATOM 3096 C C . GLN A 1 387 ? 29.188 2.385 -16.152 1.00 90.94 387 GLN A C 1
ATOM 3098 O O . GLN A 1 387 ? 28.998 3.128 -15.184 1.00 90.94 387 GLN A O 1
ATOM 3103 N N . TRP A 1 388 ? 29.062 2.819 -17.412 1.00 91.38 388 TRP A N 1
ATOM 3104 C CA . TRP A 1 388 ? 28.616 4.174 -17.740 1.00 91.38 388 TRP A CA 1
ATOM 3105 C C . TRP A 1 388 ? 27.184 4.436 -17.253 1.00 91.38 388 TRP A C 1
ATOM 3107 O O . TRP A 1 388 ? 26.954 5.407 -16.529 1.00 91.38 388 TRP A O 1
ATOM 3117 N N . ALA A 1 389 ? 26.231 3.570 -17.604 1.00 91.12 389 ALA A N 1
ATOM 3118 C CA . ALA A 1 389 ? 24.819 3.763 -17.288 1.00 91.12 389 ALA A CA 1
ATOM 3119 C C . ALA A 1 389 ? 24.555 3.701 -15.777 1.00 91.12 389 ALA A C 1
ATOM 3121 O O . ALA A 1 389 ? 23.886 4.586 -15.244 1.00 91.12 389 ALA A O 1
ATOM 3122 N N . GLY A 1 390 ? 25.161 2.743 -15.066 1.00 91.81 390 GLY A N 1
ATOM 3123 C CA . GLY A 1 390 ? 25.116 2.674 -13.603 1.00 91.81 390 GLY A CA 1
ATOM 3124 C C . GLY A 1 390 ? 25.689 3.928 -12.936 1.00 91.81 390 GLY A C 1
ATOM 3125 O O . GLY A 1 390 ? 25.086 4.464 -12.007 1.00 91.81 390 GLY A O 1
ATOM 3126 N N . SER A 1 391 ? 26.797 4.468 -13.460 1.00 89.94 391 SER A N 1
ATOM 3127 C CA . SER A 1 391 ? 27.360 5.733 -12.977 1.00 89.94 391 SER A CA 1
ATOM 3128 C C . SER A 1 391 ? 26.412 6.918 -13.198 1.00 89.94 391 SER A C 1
ATOM 3130 O O . SER A 1 391 ? 26.250 7.722 -12.281 1.00 89.94 391 SER A O 1
ATOM 3132 N N . GLN A 1 392 ? 25.764 7.037 -14.365 1.00 89.81 392 GLN A N 1
ATOM 3133 C CA . GLN A 1 392 ? 24.800 8.120 -14.620 1.00 89.81 392 GLN A CA 1
ATOM 3134 C C . GLN A 1 392 ? 23.530 7.982 -13.767 1.00 89.81 392 GLN A C 1
ATOM 3136 O O . GLN A 1 392 ? 23.043 8.982 -13.240 1.00 89.81 392 GLN A O 1
ATOM 3141 N N . LEU A 1 393 ? 23.030 6.759 -13.578 1.00 92.12 393 LEU A N 1
ATOM 3142 C CA . LEU A 1 393 ? 21.884 6.441 -12.723 1.00 92.12 393 LEU A CA 1
ATOM 3143 C C . LEU A 1 393 ? 22.155 6.819 -11.257 1.00 92.12 393 LEU A C 1
ATOM 3145 O O . LEU A 1 393 ? 21.351 7.517 -10.638 1.00 92.12 393 LEU A O 1
ATOM 3149 N N . GLY A 1 394 ? 23.323 6.438 -10.728 1.00 90.00 394 GLY A N 1
ATOM 3150 C CA . GLY A 1 394 ? 23.763 6.820 -9.386 1.00 90.00 394 GLY A CA 1
ATOM 3151 C C . GLY A 1 394 ? 23.885 8.331 -9.212 1.00 90.00 394 GLY A C 1
ATOM 3152 O O . GLY A 1 394 ? 23.357 8.878 -8.245 1.00 90.00 394 GLY A O 1
ATOM 3153 N N . ASP A 1 395 ? 24.510 9.030 -10.164 1.00 86.88 395 ASP A N 1
ATOM 3154 C CA . ASP A 1 395 ? 24.661 10.488 -10.100 1.00 86.88 395 ASP A CA 1
ATOM 3155 C C . ASP A 1 395 ? 23.309 11.224 -10.210 1.00 86.88 395 ASP A C 1
ATOM 3157 O O . ASP A 1 395 ? 23.104 12.238 -9.536 1.00 86.88 395 ASP A O 1
ATOM 3161 N N . LEU A 1 396 ? 22.365 10.698 -11.002 1.00 90.00 396 LEU A N 1
ATOM 3162 C CA . LEU A 1 396 ? 21.004 11.226 -11.141 1.00 90.00 396 LEU A CA 1
ATOM 3163 C C . LEU A 1 396 ? 20.223 11.090 -9.831 1.00 90.00 396 LEU A C 1
ATOM 3165 O O . LEU A 1 396 ? 19.762 12.101 -9.302 1.00 90.00 396 LEU A O 1
ATOM 3169 N N . ILE A 1 397 ? 20.109 9.885 -9.264 1.00 90.00 397 ILE A N 1
ATOM 3170 C CA . ILE A 1 397 ? 19.335 9.658 -8.029 1.00 90.00 397 ILE A CA 1
ATOM 3171 C C . ILE A 1 397 ? 19.979 10.413 -6.857 1.00 90.00 397 ILE A C 1
ATOM 3173 O O . ILE A 1 397 ? 19.300 11.123 -6.113 1.00 90.00 397 ILE A O 1
ATOM 3177 N N . HIS A 1 398 ? 21.308 10.353 -6.727 1.00 84.06 398 HIS A N 1
ATOM 3178 C CA . HIS A 1 398 ? 22.043 10.990 -5.633 1.00 84.06 398 HIS A CA 1
ATOM 3179 C C . HIS A 1 398 ? 21.947 12.527 -5.638 1.00 84.06 398 HIS A C 1
ATOM 3181 O O . HIS A 1 398 ? 22.101 13.148 -4.581 1.00 84.06 398 HIS A O 1
ATOM 3187 N N . ARG A 1 399 ? 21.720 13.172 -6.792 1.00 82.12 399 ARG A N 1
ATOM 3188 C CA . ARG A 1 399 ? 21.575 14.641 -6.913 1.00 82.12 399 ARG A CA 1
ATOM 3189 C C . ARG A 1 399 ? 20.127 15.105 -7.033 1.00 82.12 399 ARG A C 1
ATOM 3191 O O . ARG A 1 399 ? 19.816 16.201 -6.578 1.00 82.12 399 ARG A O 1
ATOM 3198 N N . GLY A 1 400 ? 19.283 14.302 -7.672 1.00 83.94 400 GLY A N 1
ATOM 3199 C CA . GLY A 1 400 ? 17.963 14.689 -8.155 1.00 83.94 400 GLY A CA 1
ATOM 3200 C C . GLY A 1 400 ? 16.812 13.831 -7.646 1.00 83.94 400 GLY A C 1
ATOM 3201 O O . GLY A 1 400 ? 15.697 14.084 -8.072 1.00 83.94 400 GLY A O 1
ATOM 3202 N N . GLY A 1 401 ? 17.018 12.870 -6.734 1.00 85.69 401 GLY A N 1
ATOM 3203 C CA . GLY A 1 401 ? 15.958 11.969 -6.250 1.00 85.69 401 GLY A CA 1
ATOM 3204 C C . GLY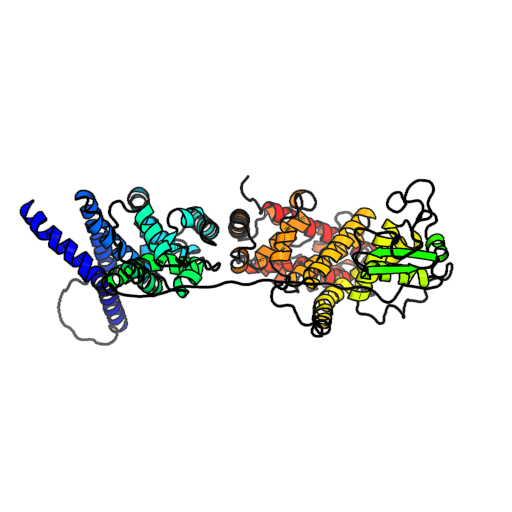 A 1 401 ? 14.661 12.672 -5.818 1.00 85.69 401 GLY A C 1
ATOM 3205 O O . GLY A 1 401 ? 13.577 12.240 -6.194 1.00 85.69 401 GLY A O 1
ATOM 3206 N N . LYS A 1 402 ? 14.743 13.822 -5.131 1.00 84.19 402 LYS A N 1
ATOM 3207 C CA . LYS A 1 402 ? 13.546 14.620 -4.803 1.00 84.19 402 LYS A CA 1
ATOM 3208 C C . LYS A 1 402 ? 12.844 15.197 -6.044 1.00 84.19 402 LYS A C 1
ATOM 3210 O O . LYS A 1 402 ? 11.621 15.200 -6.106 1.00 84.19 402 LYS A O 1
ATOM 3215 N N . THR A 1 403 ? 13.603 15.688 -7.021 1.00 85.56 403 THR A N 1
ATOM 3216 C CA . THR A 1 403 ? 13.060 16.175 -8.300 1.00 85.56 403 THR A CA 1
ATOM 3217 C C . THR A 1 403 ? 12.479 15.028 -9.126 1.00 85.56 403 THR A C 1
ATOM 3219 O O . THR A 1 403 ? 11.458 15.210 -9.767 1.00 85.56 403 THR A O 1
ATOM 3222 N N . LEU A 1 404 ? 13.084 13.838 -9.061 1.00 86.12 404 LEU A N 1
ATOM 3223 C CA . LEU A 1 404 ? 12.595 12.626 -9.713 1.00 86.12 404 LEU A CA 1
ATOM 3224 C C . LEU A 1 404 ? 11.228 12.198 -9.171 1.00 86.12 404 LEU A C 1
ATOM 3226 O O . LEU A 1 404 ? 10.358 11.887 -9.970 1.00 86.12 404 LEU A O 1
ATOM 3230 N N . VAL A 1 405 ? 11.011 12.252 -7.852 1.00 83.75 405 VAL A N 1
ATOM 3231 C CA . VAL A 1 405 ? 9.675 12.046 -7.259 1.00 83.75 405 VAL A CA 1
ATOM 3232 C C . VAL A 1 405 ? 8.677 13.086 -7.776 1.00 83.75 405 VAL A C 1
ATOM 3234 O O . VAL A 1 405 ? 7.638 12.709 -8.299 1.00 83.75 405 VAL A O 1
ATOM 3237 N N . ALA A 1 406 ? 9.017 14.377 -7.716 1.00 81.06 406 ALA A N 1
ATOM 3238 C CA . ALA A 1 406 ? 8.108 15.449 -8.135 1.00 81.06 406 ALA A CA 1
ATOM 3239 C C . ALA A 1 406 ? 7.819 15.490 -9.654 1.00 81.06 406 ALA A C 1
ATOM 3241 O O . ALA A 1 406 ? 6.777 15.993 -10.062 1.00 81.06 406 ALA A O 1
ATOM 3242 N N . GLU A 1 407 ? 8.727 14.992 -10.500 1.00 79.56 407 GLU A N 1
ATOM 3243 C CA . GLU A 1 407 ? 8.483 14.834 -11.941 1.00 79.56 407 GLU A CA 1
ATOM 3244 C C . GLU A 1 407 ? 7.760 13.518 -12.279 1.00 79.56 407 GLU A C 1
ATOM 3246 O O . GLU A 1 407 ? 7.153 13.450 -13.342 1.00 79.56 407 GLU A O 1
ATOM 3251 N N . PHE A 1 408 ? 7.785 12.488 -11.419 1.00 76.31 408 PHE A N 1
ATOM 3252 C CA . PHE A 1 408 ? 7.140 11.200 -11.711 1.00 76.31 408 PHE A CA 1
ATOM 3253 C C . PHE A 1 408 ? 5.621 11.322 -11.878 1.00 76.31 408 PHE A C 1
ATOM 3255 O O . PHE A 1 408 ? 5.083 10.735 -12.814 1.00 76.31 408 PHE A O 1
ATOM 3262 N N . ASP A 1 409 ? 4.945 12.097 -11.028 1.00 63.66 409 ASP A N 1
ATOM 3263 C CA . ASP A 1 409 ? 3.491 12.286 -11.122 1.00 63.66 409 ASP A CA 1
ATOM 3264 C C . ASP A 1 409 ? 3.125 13.071 -12.395 1.00 63.66 409 ASP A C 1
ATOM 3266 O O . ASP A 1 409 ? 2.422 12.571 -13.275 1.00 63.66 409 ASP A O 1
ATOM 3270 N N . ALA A 1 410 ? 3.718 14.259 -12.556 1.00 61.50 410 ALA A N 1
ATOM 3271 C CA . ALA A 1 410 ? 3.464 15.157 -13.685 1.00 61.50 410 ALA A CA 1
ATOM 3272 C C . ALA A 1 410 ? 3.868 14.579 -15.059 1.00 61.50 410 ALA A C 1
ATOM 3274 O O . ALA A 1 410 ? 3.400 15.054 -16.095 1.00 61.50 410 ALA A O 1
ATOM 3275 N N . PHE A 1 411 ? 4.756 13.580 -15.098 1.00 58.97 411 PHE A N 1
ATOM 3276 C CA . PHE A 1 411 ? 5.153 12.923 -16.343 1.00 58.97 411 PHE A CA 1
ATOM 3277 C C . PHE A 1 411 ? 4.077 11.964 -16.868 1.00 58.97 411 PHE A C 1
ATOM 3279 O O . PHE A 1 411 ? 3.829 11.940 -18.074 1.00 58.97 411 PHE A O 1
ATOM 3286 N N . TYR A 1 412 ? 3.423 11.199 -15.987 1.00 56.09 412 TYR A N 1
ATOM 3287 C CA . TYR A 1 412 ? 2.467 10.167 -16.399 1.00 56.09 412 TYR A CA 1
ATOM 3288 C C . TYR A 1 412 ? 1.031 10.679 -16.577 1.00 56.09 412 TYR A C 1
ATOM 3290 O O . TYR A 1 412 ? 0.341 10.167 -17.459 1.00 56.09 412 TYR A O 1
ATOM 3298 N N . GLU A 1 413 ? 0.622 11.749 -15.881 1.00 52.03 413 GLU A N 1
ATOM 3299 C CA . GLU A 1 413 ? -0.615 12.494 -16.205 1.00 52.03 413 GLU A CA 1
ATOM 3300 C C . GLU A 1 413 ? -0.632 12.968 -17.677 1.00 52.03 413 GLU A C 1
ATOM 3302 O O . GLU A 1 413 ? -1.675 13.019 -18.326 1.00 52.03 413 GLU A O 1
ATOM 3307 N N . HIS A 1 414 ? 0.540 13.283 -18.240 1.00 44.88 414 HIS A N 1
ATOM 3308 C CA . HIS A 1 414 ? 0.683 13.831 -19.591 1.00 44.88 414 HIS A CA 1
ATOM 3309 C C . HIS A 1 414 ? 0.693 12.797 -20.735 1.00 44.88 414 HIS A C 1
ATOM 3311 O O . HIS A 1 414 ? 0.684 13.193 -21.910 1.00 44.88 414 HIS A O 1
ATOM 3317 N N . ASP A 1 415 ? 0.758 11.495 -20.440 1.00 40.78 415 ASP A N 1
ATOM 3318 C CA . ASP A 1 415 ? 0.737 10.441 -21.470 1.00 40.78 415 ASP A CA 1
ATOM 3319 C C . ASP A 1 415 ? -0.639 9.773 -21.615 1.00 40.78 415 ASP A C 1
ATOM 3321 O O . ASP A 1 415 ? -0.960 9.295 -22.702 1.00 40.78 415 ASP A O 1
ATOM 3325 N N . GLU A 1 416 ? -1.506 9.857 -20.596 1.00 38.91 416 GLU A N 1
ATOM 3326 C CA . GLU A 1 416 ? -2.926 9.486 -20.723 1.00 38.91 416 GLU A CA 1
ATOM 3327 C C . GLU A 1 416 ? -3.630 10.346 -21.791 1.00 38.91 416 GLU A C 1
ATOM 3329 O O . GLU A 1 416 ? -4.348 9.813 -22.634 1.00 38.91 416 GLU A O 1
ATOM 3334 N N . SER A 1 417 ? -3.289 11.639 -21.899 1.00 37.41 417 SER A N 1
ATOM 3335 C CA . SER A 1 417 ? -3.829 12.561 -22.917 1.00 37.41 417 SER A CA 1
ATOM 3336 C C . SER A 1 417 ? -3.396 12.276 -24.373 1.00 37.41 417 SER A C 1
ATOM 3338 O O . SER A 1 417 ? -3.537 13.147 -25.234 1.00 37.41 417 SER A O 1
ATOM 3340 N N . LYS A 1 418 ? -2.783 11.118 -24.652 1.00 37.91 418 LYS A N 1
ATOM 3341 C CA . LYS A 1 418 ? -2.492 10.602 -26.008 1.00 37.91 418 LYS A CA 1
ATOM 3342 C C . LYS A 1 418 ? -3.100 9.218 -26.265 1.00 37.91 418 LYS A C 1
ATOM 3344 O O . LYS A 1 418 ? -2.860 8.645 -27.325 1.00 37.91 418 LYS A O 1
ATOM 3349 N N . LEU A 1 419 ? -3.841 8.669 -25.302 1.00 36.53 419 LEU A N 1
ATOM 3350 C CA . LEU A 1 419 ? -4.543 7.388 -25.418 1.00 36.53 419 LEU A CA 1
ATOM 3351 C C . LEU A 1 419 ? -6.038 7.558 -25.741 1.00 36.53 419 LEU A C 1
ATOM 3353 O O . LEU A 1 419 ? -6.643 6.608 -26.226 1.00 36.53 419 LEU A O 1
ATOM 3357 N N . ASP A 1 420 ? -6.594 8.766 -25.580 1.00 35.66 420 ASP A N 1
ATOM 3358 C CA . ASP A 1 420 ? -7.983 9.113 -25.943 1.00 35.66 420 ASP A CA 1
ATOM 3359 C C . ASP A 1 420 ? -8.306 8.978 -27.452 1.00 35.66 420 ASP A C 1
ATOM 3361 O O . ASP A 1 420 ? -9.475 8.952 -27.826 1.00 35.66 420 ASP A O 1
ATOM 3365 N N . ASP A 1 421 ? -7.300 8.858 -28.330 1.00 34.84 421 ASP A N 1
ATOM 3366 C CA . ASP A 1 421 ? -7.471 8.661 -29.785 1.00 34.84 421 ASP A CA 1
ATOM 3367 C C . ASP A 1 421 ? -7.786 7.192 -30.186 1.00 34.84 421 ASP A C 1
ATOM 3369 O O . ASP A 1 421 ? -7.784 6.854 -31.374 1.00 34.84 421 ASP A O 1
ATOM 3373 N N . LEU A 1 422 ? -8.044 6.294 -29.224 1.00 36.22 422 LEU A N 1
ATOM 3374 C CA . LEU A 1 422 ? -8.451 4.901 -29.466 1.00 36.22 422 LEU A CA 1
ATOM 3375 C C . LEU A 1 422 ? -9.724 4.547 -28.678 1.00 36.22 422 LEU A C 1
ATOM 3377 O O . LEU A 1 422 ? -9.676 4.369 -27.462 1.00 36.22 422 LEU A O 1
ATOM 3381 N N . ASP A 1 423 ? -10.848 4.392 -29.390 1.00 31.34 423 ASP A N 1
ATOM 3382 C CA . ASP A 1 423 ? -12.148 4.004 -28.819 1.00 31.34 423 ASP A CA 1
ATOM 3383 C C . ASP A 1 423 ? -12.042 2.728 -27.947 1.00 31.34 423 ASP A C 1
ATOM 3385 O O . ASP A 1 423 ? -11.646 1.671 -28.453 1.00 31.34 423 ASP A O 1
ATOM 3389 N N . PRO A 1 424 ? -12.433 2.768 -26.657 1.00 33.59 424 PRO A N 1
ATOM 3390 C CA . PRO A 1 424 ? -12.436 1.585 -25.805 1.00 33.59 424 PRO A CA 1
ATOM 3391 C C . PRO A 1 424 ? -13.617 0.665 -26.148 1.00 33.59 424 PRO A C 1
ATOM 3393 O O . PRO A 1 424 ? -14.782 1.037 -25.990 1.00 33.59 424 PRO A O 1
ATOM 3396 N N . GLU A 1 425 ? -13.330 -0.568 -26.578 1.00 31.17 425 GLU A N 1
ATOM 3397 C CA . GLU A 1 425 ? -14.377 -1.559 -26.856 1.00 31.17 425 GLU A CA 1
ATOM 3398 C C . GLU A 1 425 ? -15.199 -1.885 -25.586 1.00 31.17 425 GLU A C 1
ATOM 3400 O O . GLU A 1 425 ? -14.631 -2.088 -24.506 1.00 31.17 425 GLU A O 1
ATOM 3405 N N . PRO A 1 426 ? -16.544 -1.949 -25.682 1.00 31.14 426 PRO A N 1
ATOM 3406 C CA . PRO A 1 426 ? -17.426 -2.027 -24.521 1.00 31.14 426 PRO A CA 1
ATOM 3407 C C . PRO A 1 426 ? -17.453 -3.435 -23.911 1.00 31.14 426 PRO A C 1
ATOM 3409 O O . PRO A 1 426 ? -18.370 -4.215 -24.162 1.00 31.14 426 PRO A O 1
ATOM 3412 N N . GLY A 1 427 ? -16.461 -3.729 -23.072 1.00 35.28 427 GLY A N 1
ATOM 3413 C CA . GLY A 1 427 ? -16.383 -4.964 -22.290 1.00 35.28 427 GLY A CA 1
ATOM 3414 C C . GLY A 1 427 ? -15.157 -5.059 -21.392 1.00 35.28 427 GLY A C 1
ATOM 3415 O O . GLY A 1 427 ? -15.256 -5.522 -20.251 1.00 35.28 427 GLY A O 1
ATOM 3416 N N . ASN A 1 428 ? -14.020 -4.555 -21.873 1.00 29.73 428 ASN A N 1
ATOM 3417 C CA . ASN A 1 428 ? -12.765 -4.606 -21.145 1.00 29.73 428 ASN A CA 1
ATOM 3418 C C . ASN A 1 428 ? -12.870 -3.659 -19.951 1.00 29.73 428 ASN A C 1
ATOM 3420 O O . ASN A 1 428 ? -12.948 -2.437 -20.092 1.00 29.73 428 ASN A O 1
ATOM 3424 N N . LYS A 1 429 ? -12.862 -4.223 -18.741 1.00 29.64 429 LYS A N 1
ATOM 3425 C CA . LYS A 1 429 ? -12.670 -3.424 -17.530 1.00 29.64 429 LYS A CA 1
ATOM 3426 C C . LYS A 1 429 ? -11.309 -2.750 -17.654 1.00 29.64 429 LYS A C 1
ATOM 3428 O O . LYS A 1 429 ? -10.310 -3.464 -17.703 1.00 29.64 429 LYS A O 1
ATOM 3433 N N . LEU A 1 430 ? -11.273 -1.413 -17.662 1.00 32.94 430 LEU A N 1
ATOM 3434 C CA . LEU A 1 430 ? -10.018 -0.660 -17.599 1.00 32.94 430 LEU A CA 1
ATOM 3435 C C . LEU A 1 430 ? -9.148 -1.248 -16.484 1.00 32.94 430 LEU A C 1
ATOM 3437 O O . LEU A 1 430 ? -9.530 -1.213 -15.312 1.00 32.94 430 LEU A O 1
ATOM 3441 N N . VAL A 1 431 ? -7.998 -1.810 -16.860 1.00 30.98 431 VAL A N 1
ATOM 3442 C CA . VAL A 1 431 ? -6.990 -2.280 -15.909 1.00 30.98 431 VAL A CA 1
ATOM 3443 C C . VAL A 1 431 ? -6.440 -1.030 -15.219 1.00 30.98 431 VAL A C 1
ATOM 3445 O O . VAL A 1 431 ? -5.813 -0.217 -15.901 1.00 30.98 431 VAL A O 1
ATOM 3448 N N . PRO A 1 432 ? -6.684 -0.813 -13.912 1.00 33.28 432 PRO A N 1
ATOM 3449 C CA . PRO A 1 432 ? -6.412 0.490 -13.322 1.00 33.28 432 PRO A CA 1
ATOM 3450 C C . PRO A 1 432 ? -4.918 0.826 -13.346 1.00 33.28 432 PRO A C 1
ATOM 3452 O O . PRO A 1 432 ? -4.099 0.068 -12.828 1.00 33.28 432 PRO A O 1
ATOM 3455 N N . HIS A 1 433 ? -4.584 1.999 -13.887 1.00 41.06 433 HIS A N 1
ATOM 3456 C CA . HIS A 1 433 ? -3.335 2.718 -13.618 1.00 41.06 433 HIS A CA 1
ATOM 3457 C C . HIS A 1 433 ? -2.018 1.964 -13.893 1.00 41.06 433 HIS A C 1
ATOM 3459 O O . HIS A 1 433 ? -1.079 2.052 -13.099 1.00 41.06 433 HIS A O 1
ATOM 3465 N N . ALA A 1 434 ? -1.893 1.285 -15.041 1.00 37.03 434 ALA A N 1
ATOM 3466 C CA . ALA A 1 434 ? -0.651 0.614 -15.466 1.00 37.03 434 ALA A CA 1
ATOM 3467 C C . ALA A 1 434 ? 0.628 1.482 -15.312 1.00 37.03 434 ALA A C 1
ATOM 3469 O O . ALA A 1 434 ? 1.690 0.965 -14.959 1.00 37.03 434 ALA A O 1
ATOM 3470 N N . ASN A 1 435 ? 0.511 2.802 -15.493 1.00 43.78 435 ASN A N 1
ATOM 3471 C CA . ASN A 1 435 ? 1.600 3.770 -15.331 1.00 43.78 435 ASN A CA 1
ATOM 3472 C C . ASN A 1 435 ? 2.107 3.904 -13.878 1.00 43.78 435 ASN A C 1
ATOM 3474 O O . ASN A 1 435 ? 3.317 3.941 -13.660 1.00 43.78 435 ASN A O 1
ATOM 3478 N N . TYR A 1 436 ? 1.226 3.897 -12.870 1.00 41.88 436 TYR A N 1
ATOM 3479 C CA . TYR A 1 436 ? 1.639 3.984 -11.459 1.00 41.88 436 TYR A CA 1
ATOM 3480 C C . TYR A 1 436 ? 2.361 2.715 -10.992 1.00 41.88 436 TYR A C 1
ATOM 3482 O O . TYR A 1 436 ? 3.344 2.795 -10.254 1.00 41.88 436 TYR A O 1
ATOM 3490 N N . TYR A 1 437 ? 1.928 1.542 -11.474 1.00 51.97 437 TYR A N 1
ATOM 3491 C CA . TYR A 1 437 ? 2.660 0.294 -11.243 1.00 51.97 437 TYR A CA 1
ATOM 3492 C C . TYR A 1 437 ? 4.071 0.361 -11.847 1.00 51.97 437 TYR A C 1
ATOM 3494 O O . TYR A 1 437 ? 5.030 -0.041 -11.189 1.00 51.97 437 TYR A O 1
ATOM 3502 N N . SER A 1 438 ? 4.208 0.907 -13.064 1.00 58.25 438 SER A N 1
ATOM 3503 C CA . SER A 1 438 ? 5.493 1.048 -13.765 1.00 58.25 438 SER A CA 1
ATOM 3504 C C . SER A 1 438 ? 6.550 1.741 -12.897 1.00 58.25 438 SER A C 1
ATOM 3506 O O . SER A 1 438 ? 7.532 1.100 -12.516 1.00 58.25 438 SER A O 1
ATOM 3508 N N . SER A 1 439 ? 6.331 3.005 -12.514 1.00 69.25 439 SER A N 1
ATOM 3509 C CA . SER A 1 439 ? 7.313 3.863 -11.822 1.00 69.25 439 SER A CA 1
ATOM 3510 C C . SER A 1 439 ? 7.945 3.214 -10.588 1.00 69.25 439 SER A C 1
ATOM 3512 O O . SER A 1 439 ? 9.163 3.255 -10.399 1.00 69.25 439 SER A O 1
ATOM 3514 N N . ALA A 1 440 ? 7.138 2.553 -9.760 1.00 69.69 440 ALA A N 1
ATOM 3515 C CA . ALA A 1 440 ? 7.620 1.912 -8.544 1.00 69.69 440 ALA A CA 1
ATOM 3516 C C . ALA A 1 440 ? 8.179 0.488 -8.750 1.00 69.69 440 ALA A C 1
ATOM 3518 O O . ALA A 1 440 ? 8.968 0.029 -7.914 1.00 69.69 440 ALA A O 1
ATOM 3519 N N . TYR A 1 441 ? 7.897 -0.186 -9.874 1.00 73.25 441 TYR A N 1
ATOM 3520 C CA . TYR A 1 441 ? 8.703 -1.338 -10.300 1.00 73.25 441 TYR A CA 1
ATOM 3521 C C . TYR A 1 441 ? 10.123 -0.916 -10.694 1.00 73.25 441 TYR A C 1
ATOM 3523 O O . TYR A 1 441 ? 11.074 -1.592 -10.296 1.00 73.25 441 TYR A O 1
ATOM 3531 N N . ARG A 1 442 ? 10.303 0.237 -11.357 1.00 83.44 442 ARG A N 1
ATOM 3532 C CA . ARG A 1 442 ? 11.637 0.757 -11.732 1.00 83.44 442 ARG A CA 1
ATOM 3533 C C . ARG A 1 442 ? 12.553 0.924 -10.526 1.00 83.44 442 ARG A C 1
ATOM 3535 O O . ARG A 1 442 ? 13.696 0.480 -10.553 1.00 83.44 442 ARG A O 1
ATOM 3542 N N . PHE A 1 443 ? 12.050 1.487 -9.426 1.00 85.81 443 PHE A N 1
ATOM 3543 C CA . PHE A 1 443 ? 12.826 1.600 -8.186 1.00 85.81 443 PHE A CA 1
ATOM 3544 C C . PHE A 1 443 ? 13.303 0.234 -7.651 1.00 85.81 443 PHE A C 1
ATOM 3546 O O . PHE A 1 443 ? 14.442 0.130 -7.196 1.00 85.81 443 PHE A O 1
ATOM 3553 N N . ILE A 1 444 ? 12.498 -0.830 -7.761 1.00 81.25 444 ILE A N 1
ATOM 3554 C CA . ILE A 1 444 ? 12.915 -2.194 -7.386 1.00 81.25 444 ILE A CA 1
ATOM 3555 C C . ILE A 1 444 ? 13.947 -2.765 -8.365 1.00 81.25 444 ILE A C 1
ATOM 3557 O O . ILE A 1 444 ? 14.884 -3.438 -7.928 1.00 81.25 444 ILE A O 1
ATOM 3561 N N . GLU A 1 445 ? 13.835 -2.487 -9.665 1.00 85.31 445 GLU A N 1
ATOM 3562 C CA . GLU A 1 445 ? 14.875 -2.850 -10.635 1.00 85.31 445 GLU A CA 1
ATOM 3563 C C . GLU A 1 445 ? 16.217 -2.177 -10.298 1.00 85.31 445 GLU A C 1
ATOM 3565 O O . GLU A 1 445 ? 17.244 -2.857 -10.290 1.00 85.31 445 GLU A O 1
ATOM 3570 N N . VAL A 1 446 ? 16.216 -0.890 -9.921 1.00 91.88 446 VAL A N 1
ATOM 3571 C CA . VAL A 1 446 ? 17.424 -0.180 -9.458 1.00 91.88 446 VAL A CA 1
ATOM 3572 C C . VAL A 1 446 ? 17.993 -0.827 -8.190 1.00 91.88 446 VAL A C 1
ATOM 3574 O O . VAL A 1 446 ? 19.196 -1.066 -8.127 1.00 91.88 446 VAL A O 1
ATOM 3577 N N . MET A 1 447 ? 17.167 -1.158 -7.188 1.00 88.25 447 MET A N 1
ATOM 3578 C CA . MET A 1 447 ? 17.642 -1.820 -5.958 1.00 88.25 447 MET A CA 1
ATOM 3579 C C . MET A 1 447 ? 18.244 -3.204 -6.241 1.00 88.25 447 MET A C 1
ATOM 3581 O O . MET A 1 447 ? 19.278 -3.559 -5.673 1.00 88.25 447 MET A O 1
ATOM 3585 N N . ARG A 1 448 ? 17.630 -3.984 -7.141 1.00 85.69 448 ARG A N 1
ATOM 3586 C CA . ARG A 1 448 ? 18.150 -5.285 -7.595 1.00 85.69 448 ARG A CA 1
ATOM 3587 C C . ARG A 1 448 ? 19.470 -5.130 -8.348 1.00 85.69 448 ARG A C 1
ATOM 3589 O O . ARG A 1 448 ? 20.400 -5.888 -8.082 1.00 85.69 448 ARG A O 1
ATOM 3596 N N . TYR A 1 449 ? 19.569 -4.142 -9.236 1.00 92.31 449 TYR A N 1
ATOM 3597 C CA . TYR A 1 449 ? 20.799 -3.810 -9.952 1.00 92.31 449 TYR A CA 1
ATOM 3598 C C . TYR A 1 449 ? 21.917 -3.406 -8.980 1.00 92.31 449 TYR A C 1
ATOM 3600 O O . TYR A 1 449 ? 22.976 -4.026 -8.994 1.00 92.31 449 TYR A O 1
ATOM 3608 N N . ALA A 1 450 ? 21.650 -2.468 -8.066 1.00 93.25 450 ALA A N 1
ATOM 3609 C CA . ALA A 1 450 ? 22.600 -1.990 -7.060 1.00 93.25 450 ALA A CA 1
ATOM 3610 C C . ALA A 1 450 ? 23.143 -3.122 -6.174 1.00 93.25 450 ALA A C 1
ATOM 3612 O O . ALA A 1 450 ? 24.347 -3.205 -5.940 1.00 93.25 450 ALA A O 1
ATOM 3613 N N . ARG A 1 451 ? 22.271 -4.044 -5.740 1.00 89.25 451 ARG A N 1
ATOM 3614 C CA . ARG A 1 451 ? 22.663 -5.262 -5.007 1.00 89.25 451 ARG A CA 1
ATOM 3615 C C . ARG A 1 451 ? 23.525 -6.193 -5.865 1.00 89.25 451 ARG A C 1
ATOM 3617 O O . ARG A 1 451 ? 24.516 -6.725 -5.379 1.00 89.25 451 ARG A O 1
ATOM 3624 N N . ALA A 1 452 ? 23.198 -6.352 -7.148 1.00 89.19 452 ALA A N 1
ATOM 3625 C CA . ALA A 1 452 ? 23.963 -7.172 -8.088 1.00 89.19 452 ALA A CA 1
ATOM 3626 C C . ALA A 1 452 ? 25.316 -6.550 -8.514 1.00 89.19 452 ALA A C 1
ATOM 3628 O O . ALA A 1 452 ? 26.176 -7.269 -9.032 1.00 89.19 452 ALA A O 1
ATOM 3629 N N . THR A 1 453 ? 25.521 -5.246 -8.306 1.00 92.44 453 THR A N 1
ATOM 3630 C CA . THR A 1 453 ? 26.799 -4.539 -8.519 1.00 92.44 453 THR A CA 1
ATOM 3631 C C . THR A 1 453 ? 27.547 -4.202 -7.225 1.00 92.44 453 THR A C 1
ATOM 3633 O O . THR A 1 453 ? 28.626 -3.621 -7.307 1.00 92.44 453 THR A O 1
ATOM 3636 N N . SER A 1 454 ? 26.995 -4.535 -6.052 1.00 92.38 454 SER A N 1
ATOM 3637 C CA . SER A 1 454 ? 27.499 -4.114 -4.733 1.00 92.38 454 SER A CA 1
ATOM 3638 C C . SER A 1 454 ? 27.694 -2.590 -4.599 1.00 92.38 454 SER A C 1
ATOM 3640 O O . SER A 1 454 ? 28.675 -2.131 -4.018 1.00 92.38 454 SER A O 1
ATOM 3642 N N . ASP A 1 455 ? 26.770 -1.793 -5.150 1.00 90.75 455 ASP A N 1
ATOM 3643 C CA . ASP A 1 455 ? 26.765 -0.331 -4.996 1.00 90.75 455 ASP A CA 1
ATOM 3644 C C . ASP A 1 455 ? 25.800 0.089 -3.877 1.00 90.75 455 ASP A C 1
ATOM 3646 O O . ASP A 1 455 ? 24.633 0.425 -4.107 1.00 90.75 455 ASP A O 1
ATOM 3650 N N . ASP A 1 456 ? 26.305 0.074 -2.642 1.00 87.06 456 ASP A N 1
ATOM 3651 C CA . ASP A 1 456 ? 25.545 0.479 -1.455 1.00 87.06 456 ASP A CA 1
ATOM 3652 C C . ASP A 1 456 ? 25.099 1.946 -1.518 1.00 87.06 456 ASP A C 1
ATOM 3654 O O . ASP A 1 456 ? 24.041 2.297 -0.994 1.00 87.06 456 ASP A O 1
ATOM 3658 N N . SER A 1 457 ? 25.862 2.817 -2.187 1.00 87.19 457 SER A N 1
ATOM 3659 C CA . SER A 1 457 ? 25.484 4.221 -2.363 1.00 87.19 457 SER A CA 1
ATOM 3660 C C . SER A 1 457 ? 24.262 4.328 -3.272 1.00 87.19 457 SER A C 1
ATOM 3662 O O . SER A 1 457 ? 23.285 4.990 -2.912 1.00 87.19 457 SER A O 1
ATOM 3664 N N . LEU A 1 458 ? 24.268 3.662 -4.428 1.00 91.00 458 LEU A N 1
ATOM 3665 C CA . LEU A 1 458 ? 23.097 3.583 -5.301 1.00 91.00 458 LEU A CA 1
ATOM 3666 C C . LEU A 1 458 ? 21.906 2.981 -4.545 1.00 91.00 458 LEU A C 1
ATOM 3668 O O . LEU A 1 458 ? 20.824 3.566 -4.588 1.00 91.00 458 LEU A O 1
ATOM 3672 N N . LEU A 1 459 ? 22.104 1.891 -3.797 1.00 89.31 459 LEU A N 1
ATOM 3673 C CA . LEU A 1 459 ? 21.045 1.229 -3.031 1.00 89.31 459 LEU A CA 1
ATOM 3674 C C . LEU A 1 459 ? 20.384 2.168 -2.008 1.00 89.31 459 LEU A C 1
ATOM 3676 O O . LEU A 1 459 ? 19.172 2.367 -2.074 1.00 89.31 459 LEU A O 1
ATOM 3680 N N . HIS A 1 460 ? 21.148 2.803 -1.113 1.00 87.38 460 HIS A N 1
ATOM 3681 C CA . HIS A 1 460 ? 20.588 3.674 -0.069 1.00 87.38 460 HIS A CA 1
ATOM 3682 C C . HIS A 1 460 ? 19.968 4.959 -0.639 1.00 87.38 460 HIS A C 1
ATOM 3684 O O . HIS A 1 460 ? 18.902 5.385 -0.193 1.00 87.38 460 HIS A O 1
ATOM 3690 N N . ASN A 1 461 ? 20.568 5.568 -1.671 1.00 88.81 461 ASN A N 1
ATOM 3691 C CA . ASN A 1 461 ? 19.954 6.722 -2.342 1.00 88.81 461 ASN A CA 1
ATOM 3692 C C . ASN A 1 461 ? 18.645 6.337 -3.062 1.00 88.81 461 ASN A C 1
ATOM 3694 O O . ASN A 1 461 ? 17.690 7.118 -3.047 1.00 88.81 461 ASN A O 1
ATOM 3698 N N . THR A 1 462 ? 18.576 5.137 -3.646 1.00 90.56 462 THR A N 1
ATOM 3699 C CA . THR A 1 462 ? 17.363 4.597 -4.284 1.00 90.56 462 THR A CA 1
ATOM 3700 C C . THR A 1 462 ? 16.286 4.292 -3.253 1.00 90.56 462 THR A C 1
ATOM 3702 O O . THR A 1 462 ? 15.150 4.714 -3.447 1.00 90.56 462 THR A O 1
ATOM 3705 N N . LEU A 1 463 ? 16.637 3.642 -2.137 1.00 88.38 463 LEU A N 1
ATOM 3706 C CA . LEU A 1 463 ? 15.729 3.389 -1.016 1.00 88.38 463 LEU A CA 1
ATOM 3707 C C . LEU A 1 463 ? 15.117 4.696 -0.512 1.00 88.38 463 LEU A C 1
ATOM 3709 O O . LEU A 1 463 ? 13.901 4.829 -0.566 1.00 88.38 463 LEU A O 1
ATOM 3713 N N . CYS A 1 464 ? 15.912 5.707 -0.143 1.00 87.69 464 CYS A N 1
ATOM 3714 C CA . CYS A 1 464 ? 15.353 6.981 0.329 1.00 87.69 464 CYS A CA 1
ATOM 3715 C C . CYS A 1 464 ? 14.463 7.687 -0.711 1.00 87.69 464 CYS A C 1
ATOM 3717 O O . CYS A 1 464 ? 13.524 8.387 -0.335 1.00 87.69 464 CYS A O 1
ATOM 3719 N N . THR A 1 465 ? 14.742 7.516 -2.008 1.00 89.06 465 THR A N 1
ATOM 3720 C CA . THR A 1 465 ? 13.948 8.122 -3.091 1.00 89.06 465 THR A CA 1
ATOM 3721 C C . THR A 1 465 ? 12.629 7.378 -3.317 1.00 89.06 465 THR A C 1
ATOM 3723 O O . THR A 1 465 ? 11.584 8.013 -3.404 1.00 89.06 465 THR A O 1
ATOM 3726 N N . PHE A 1 466 ? 12.648 6.043 -3.326 1.00 87.38 466 PHE A N 1
ATOM 3727 C CA . PHE A 1 466 ? 11.448 5.202 -3.363 1.00 87.38 466 PHE A CA 1
ATOM 3728 C C . PHE A 1 466 ? 10.564 5.409 -2.126 1.00 87.38 466 PHE A C 1
ATOM 3730 O O . PHE A 1 466 ? 9.344 5.501 -2.226 1.00 87.38 466 PHE A O 1
ATOM 3737 N N . GLN A 1 467 ? 11.187 5.528 -0.953 1.00 87.81 467 GLN A N 1
ATOM 3738 C CA . GLN A 1 467 ? 10.497 5.818 0.297 1.00 87.81 467 GLN A CA 1
ATOM 3739 C C . GLN A 1 467 ? 9.802 7.186 0.240 1.00 87.81 467 GLN A C 1
ATOM 3741 O O . GLN A 1 467 ? 8.641 7.293 0.620 1.00 87.81 467 GLN A O 1
ATOM 3746 N N . LEU A 1 468 ? 10.463 8.216 -0.305 1.00 85.62 468 LEU A N 1
ATOM 3747 C CA . LEU A 1 468 ? 9.824 9.509 -0.562 1.00 85.62 468 LEU A CA 1
ATOM 3748 C C . LEU A 1 468 ? 8.665 9.383 -1.570 1.00 85.62 468 LEU A C 1
ATOM 3750 O O . LEU A 1 468 ? 7.592 9.914 -1.300 1.00 85.62 468 LEU A O 1
ATOM 3754 N N . TYR A 1 469 ? 8.839 8.633 -2.667 1.00 83.81 469 TYR A N 1
ATOM 3755 C CA . TYR A 1 469 ? 7.784 8.378 -3.663 1.00 83.81 469 TYR A CA 1
ATOM 3756 C C . TYR A 1 469 ? 6.512 7.793 -3.021 1.00 83.81 469 TYR A C 1
ATOM 3758 O O . TYR A 1 469 ? 5.413 8.260 -3.296 1.00 83.81 469 TYR A O 1
ATOM 3766 N N . CYS A 1 470 ? 6.647 6.854 -2.079 1.00 82.38 470 CYS A N 1
ATOM 3767 C CA . CYS A 1 470 ? 5.513 6.247 -1.365 1.00 82.38 470 CYS A CA 1
ATOM 3768 C C . CYS A 1 470 ? 4.731 7.205 -0.433 1.00 82.38 470 CYS A C 1
ATOM 3770 O O . CYS A 1 470 ? 3.653 6.843 0.052 1.00 82.38 470 CYS A O 1
ATOM 3772 N N . ILE A 1 471 ? 5.277 8.393 -0.145 1.00 81.62 471 ILE A N 1
ATOM 3773 C CA . ILE A 1 471 ? 4.724 9.369 0.808 1.00 81.62 471 ILE A CA 1
ATOM 3774 C C . ILE A 1 471 ? 4.218 10.632 0.105 1.00 81.62 471 ILE A C 1
ATOM 3776 O O . ILE A 1 471 ? 3.128 11.087 0.435 1.00 81.62 471 ILE A O 1
ATOM 3780 N N . ASP A 1 472 ? 5.006 11.203 -0.814 1.00 70.25 472 ASP A N 1
ATOM 3781 C CA . ASP A 1 472 ? 4.687 12.471 -1.504 1.00 70.25 472 ASP A CA 1
ATOM 3782 C C . ASP A 1 472 ? 3.519 12.305 -2.497 1.00 70.25 472 ASP A C 1
ATOM 3784 O O . ASP A 1 472 ? 2.814 13.266 -2.789 1.00 70.25 472 ASP A O 1
ATOM 3788 N N . THR A 1 473 ? 3.310 11.083 -2.998 1.00 63.69 473 THR A N 1
ATOM 3789 C CA . THR A 1 473 ? 2.363 10.769 -4.079 1.00 63.69 473 THR A CA 1
ATOM 3790 C C . THR A 1 473 ? 1.157 9.982 -3.561 1.00 63.69 473 THR A C 1
ATOM 3792 O O . THR A 1 473 ? 1.267 9.220 -2.594 1.00 63.69 473 THR A O 1
ATOM 3795 N N . ASP A 1 474 ? 0.005 10.082 -4.228 1.00 64.88 474 ASP A N 1
ATOM 3796 C CA . ASP A 1 474 ? -1.148 9.204 -3.974 1.00 64.88 474 ASP A CA 1
ATOM 3797 C C . ASP A 1 474 ? -1.028 7.864 -4.725 1.00 64.88 474 ASP A C 1
ATOM 3799 O O . ASP A 1 474 ? -1.929 7.420 -5.437 1.00 64.88 474 ASP A O 1
ATOM 3803 N N . ILE A 1 475 ? 0.104 7.174 -4.515 1.00 66.56 475 ILE A N 1
ATOM 3804 C CA . ILE A 1 475 ? 0.244 5.750 -4.842 1.00 66.56 475 ILE A CA 1
ATOM 3805 C C . ILE A 1 475 ? -0.941 4.968 -4.258 1.00 66.56 475 ILE A C 1
ATOM 3807 O O . ILE A 1 475 ? -1.232 5.028 -3.059 1.00 66.56 475 ILE A O 1
ATOM 3811 N N . LEU A 1 476 ? -1.562 4.166 -5.124 1.00 69.12 476 LEU A N 1
ATOM 3812 C CA . LEU A 1 476 ? -2.643 3.249 -4.780 1.00 69.12 476 LEU A CA 1
ATOM 3813 C C . LEU A 1 476 ? -2.260 2.349 -3.596 1.00 69.12 476 LEU A C 1
ATOM 3815 O O . LEU A 1 476 ? -1.184 1.748 -3.553 1.00 69.12 476 LEU A O 1
ATOM 3819 N N . VAL A 1 477 ? -3.183 2.190 -2.652 1.00 80.44 477 VAL A N 1
ATOM 3820 C CA . VAL A 1 477 ? -3.019 1.317 -1.478 1.00 80.44 477 VAL A CA 1
ATOM 3821 C C . VAL A 1 477 ? -2.758 -0.128 -1.913 1.00 80.44 477 VAL A C 1
ATOM 3823 O O . VAL A 1 477 ? -1.919 -0.823 -1.339 1.00 80.44 477 VAL A O 1
ATOM 3826 N N . GLU A 1 478 ? -3.433 -0.543 -2.981 1.00 77.06 478 GLU A N 1
ATOM 3827 C CA . GLU A 1 478 ? -3.263 -1.785 -3.729 1.00 77.06 478 GLU A CA 1
ATOM 3828 C C . GLU A 1 478 ? -1.790 -2.072 -4.047 1.00 77.06 478 GLU A C 1
ATOM 3830 O O . GLU A 1 478 ? -1.331 -3.206 -3.885 1.00 77.06 478 GLU A O 1
ATOM 3835 N N . PHE A 1 479 ? -1.031 -1.047 -4.437 1.00 76.00 479 PHE A N 1
ATOM 3836 C CA . PHE A 1 479 ? 0.384 -1.158 -4.768 1.00 76.00 479 PHE A CA 1
ATOM 3837 C C . PHE A 1 479 ? 1.237 -1.435 -3.523 1.00 76.00 479 PHE A C 1
ATOM 3839 O O . PHE A 1 479 ? 1.978 -2.421 -3.476 1.00 76.00 479 PHE A O 1
ATOM 3846 N N . LEU A 1 480 ? 1.096 -0.602 -2.486 1.00 83.81 480 LEU A N 1
ATOM 3847 C CA . LEU A 1 480 ? 1.863 -0.724 -1.239 1.00 83.81 480 LEU A CA 1
ATOM 3848 C C . LEU A 1 480 ? 1.600 -2.063 -0.538 1.00 83.81 480 LEU A C 1
ATOM 3850 O O . LEU A 1 480 ? 2.533 -2.681 -0.026 1.00 83.81 480 LEU A O 1
ATOM 3854 N N . VAL A 1 481 ? 0.355 -2.549 -0.555 1.00 84.31 481 VAL A N 1
ATOM 3855 C CA . VAL A 1 481 ? -0.001 -3.864 0.003 1.00 84.31 481 VAL A CA 1
ATOM 3856 C C . VAL A 1 481 ? 0.526 -5.009 -0.865 1.00 84.31 481 VAL A C 1
ATOM 3858 O O . VAL A 1 481 ? 0.999 -6.007 -0.321 1.00 84.31 481 VAL A O 1
ATOM 3861 N N . SER A 1 482 ? 0.513 -4.877 -2.196 1.00 79.81 482 SER A N 1
ATOM 3862 C CA . SER A 1 482 ? 1.133 -5.867 -3.095 1.00 79.81 482 SER A CA 1
ATOM 3863 C C . SER A 1 482 ? 2.637 -6.000 -2.843 1.00 79.81 482 SER A C 1
ATOM 3865 O O . SER A 1 482 ? 3.172 -7.105 -2.895 1.00 79.81 482 SER A O 1
ATOM 3867 N N . TYR A 1 483 ? 3.308 -4.895 -2.506 1.00 79.94 483 TYR A N 1
ATOM 3868 C CA . TYR A 1 483 ? 4.719 -4.885 -2.118 1.00 79.94 483 TYR A CA 1
ATOM 3869 C C . TYR A 1 483 ? 4.945 -5.473 -0.721 1.00 79.94 483 TYR A C 1
ATOM 3871 O O . TYR A 1 483 ? 5.805 -6.336 -0.563 1.00 79.94 483 TYR A O 1
ATOM 3879 N N . LEU A 1 484 ? 4.145 -5.083 0.278 1.00 86.12 484 LEU A N 1
ATOM 3880 C CA . LEU A 1 484 ? 4.214 -5.641 1.636 1.00 86.12 484 LEU A CA 1
ATOM 3881 C C . LEU A 1 484 ? 4.052 -7.175 1.640 1.00 86.12 484 LEU A C 1
ATOM 3883 O O . LEU A 1 484 ? 4.666 -7.864 2.448 1.00 86.12 484 LEU A O 1
ATOM 3887 N N . ARG A 1 485 ? 3.251 -7.716 0.714 1.00 82.44 485 ARG A N 1
ATOM 3888 C CA . ARG A 1 485 ? 2.978 -9.154 0.558 1.00 82.44 485 ARG A CA 1
ATOM 3889 C C . ARG A 1 485 ? 4.003 -9.936 -0.269 1.00 82.44 485 ARG A C 1
ATOM 3891 O O . ARG A 1 485 ? 3.775 -11.122 -0.506 1.00 82.44 485 ARG A O 1
ATOM 3898 N N . ILE A 1 486 ? 5.109 -9.333 -0.714 1.00 78.50 486 ILE A N 1
ATOM 3899 C CA . ILE A 1 486 ? 6.174 -10.079 -1.404 1.00 78.50 486 ILE A CA 1
ATOM 3900 C C . ILE A 1 486 ? 6.679 -11.202 -0.466 1.00 78.50 486 ILE A C 1
ATOM 3902 O O . ILE A 1 486 ? 7.137 -10.899 0.639 1.00 78.50 486 ILE A O 1
ATOM 3906 N N . PRO A 1 487 ? 6.600 -12.493 -0.858 1.00 73.88 487 PRO A N 1
ATOM 3907 C CA . PRO A 1 487 ? 6.961 -13.598 0.028 1.00 73.88 487 PRO A CA 1
ATOM 3908 C C . PRO A 1 487 ? 8.408 -13.501 0.518 1.00 73.88 487 PRO A C 1
ATOM 3910 O O . PRO A 1 487 ? 9.329 -13.340 -0.281 1.00 73.88 487 PRO A O 1
ATOM 3913 N N . GLY A 1 488 ? 8.602 -13.592 1.835 1.00 78.75 488 GLY A N 1
ATOM 3914 C CA . GLY A 1 488 ? 9.915 -13.462 2.470 1.00 78.75 488 GLY A CA 1
ATOM 3915 C C . GLY A 1 488 ? 10.494 -12.041 2.493 1.00 78.75 488 GLY A C 1
ATOM 3916 O O . GLY A 1 488 ? 11.658 -11.878 2.858 1.00 78.75 488 GLY A O 1
ATOM 3917 N N . LEU A 1 489 ? 9.742 -10.991 2.120 1.00 83.50 489 LEU A N 1
ATOM 3918 C CA . LEU A 1 489 ? 10.252 -9.611 2.172 1.00 83.50 489 LEU A CA 1
ATOM 3919 C C . LEU A 1 489 ? 10.615 -9.190 3.602 1.00 83.50 489 LEU A C 1
ATOM 3921 O O . LEU A 1 489 ? 11.639 -8.546 3.802 1.00 83.50 489 LEU A O 1
ATOM 3925 N N . ARG A 1 490 ? 9.820 -9.604 4.598 1.00 87.31 490 ARG A N 1
ATOM 3926 C CA . ARG A 1 490 ? 10.078 -9.343 6.025 1.00 87.31 490 ARG A CA 1
ATOM 3927 C C . ARG A 1 490 ? 11.446 -9.868 6.477 1.00 87.31 490 ARG A C 1
ATOM 3929 O O . ARG A 1 490 ? 12.082 -9.239 7.314 1.00 87.31 490 ARG A O 1
ATOM 3936 N N . ASP A 1 491 ? 11.890 -10.983 5.902 1.00 85.75 491 ASP A N 1
ATOM 3937 C CA . ASP A 1 491 ? 13.102 -11.707 6.303 1.00 85.75 491 ASP A CA 1
ATOM 3938 C C . ASP A 1 491 ? 14.320 -11.327 5.445 1.00 85.75 491 ASP A C 1
ATOM 3940 O O . ASP A 1 491 ? 15.454 -11.344 5.918 1.00 85.75 491 ASP A O 1
ATOM 3944 N N . THR A 1 492 ? 14.090 -10.973 4.176 1.00 84.06 492 THR A N 1
ATOM 3945 C CA . THR A 1 492 ? 15.138 -10.599 3.206 1.00 84.06 492 THR A CA 1
ATOM 3946 C C . THR A 1 492 ? 15.433 -9.098 3.162 1.00 84.06 492 THR A C 1
ATOM 3948 O O . THR A 1 492 ? 16.535 -8.710 2.776 1.00 84.06 492 THR A O 1
ATOM 3951 N N . ASP A 1 493 ? 14.473 -8.254 3.548 1.00 86.00 493 ASP A N 1
ATOM 3952 C CA . ASP A 1 493 ? 14.579 -6.793 3.583 1.00 86.00 493 ASP A CA 1
ATOM 3953 C C . ASP A 1 493 ? 13.610 -6.218 4.639 1.00 86.00 493 ASP A C 1
ATOM 3955 O O . ASP A 1 493 ? 12.642 -5.510 4.340 1.00 86.00 493 ASP A O 1
ATOM 3959 N N . SER A 1 494 ? 13.858 -6.565 5.907 1.00 91.00 494 SER A N 1
ATOM 3960 C CA . SER A 1 494 ? 13.045 -6.149 7.062 1.00 91.00 494 SER A CA 1
ATOM 3961 C C . SER A 1 494 ? 12.867 -4.630 7.154 1.00 91.00 494 SER A C 1
ATOM 3963 O O . SER A 1 494 ? 11.806 -4.155 7.556 1.00 91.00 494 SER A O 1
ATOM 3965 N N . SER A 1 495 ? 13.870 -3.858 6.732 1.00 91.62 495 SER A N 1
ATOM 3966 C CA . SER A 1 495 ? 13.803 -2.399 6.643 1.00 91.62 495 SER A CA 1
ATOM 3967 C C . SER A 1 495 ? 12.800 -1.927 5.586 1.00 91.62 495 SER A C 1
ATOM 3969 O O . SER A 1 495 ? 11.902 -1.142 5.900 1.00 91.62 495 SER A O 1
ATOM 3971 N N . LEU A 1 496 ? 12.876 -2.430 4.347 1.00 88.44 496 LEU A N 1
ATOM 3972 C CA . LEU A 1 496 ? 11.907 -2.079 3.305 1.00 88.44 496 LEU A CA 1
ATOM 3973 C C . LEU A 1 496 ? 10.485 -2.509 3.693 1.00 88.44 496 LEU A C 1
ATOM 3975 O O . LEU A 1 496 ? 9.545 -1.729 3.529 1.00 88.44 496 LEU A O 1
ATOM 3979 N N . PHE A 1 497 ? 10.331 -3.702 4.276 1.00 92.12 497 PHE A N 1
ATOM 3980 C CA . PHE A 1 497 ? 9.055 -4.172 4.819 1.00 92.12 497 PHE A CA 1
ATOM 3981 C C . PHE A 1 497 ? 8.511 -3.216 5.891 1.00 92.12 497 PHE A C 1
ATOM 3983 O O . PHE A 1 497 ? 7.365 -2.773 5.815 1.00 92.12 497 PHE A O 1
ATOM 3990 N N . GLY A 1 498 ? 9.332 -2.868 6.884 1.00 94.25 498 GLY A N 1
ATOM 3991 C CA . GLY A 1 498 ? 8.939 -2.011 7.999 1.00 94.25 498 GLY A CA 1
ATOM 3992 C C . GLY A 1 498 ? 8.642 -0.572 7.590 1.00 94.25 498 GLY A C 1
ATOM 3993 O O . GLY A 1 498 ? 7.760 0.059 8.171 1.00 94.25 498 GLY A O 1
ATOM 3994 N N . PHE A 1 499 ? 9.298 -0.072 6.542 1.00 93.50 499 PHE A N 1
ATOM 3995 C CA . PHE A 1 499 ? 8.953 1.201 5.918 1.00 93.50 499 PHE A CA 1
ATOM 3996 C C . PHE A 1 499 ? 7.585 1.156 5.215 1.00 93.50 499 PHE A C 1
ATOM 3998 O O . PHE A 1 499 ? 6.763 2.056 5.406 1.00 93.50 499 PHE A O 1
ATOM 4005 N N . LEU A 1 500 ? 7.318 0.123 4.405 1.00 91.56 500 LEU A N 1
ATOM 4006 C CA . LEU A 1 500 ? 6.024 -0.048 3.728 1.00 91.56 500 LEU A CA 1
ATOM 4007 C C . LEU A 1 500 ? 4.896 -0.170 4.761 1.00 91.56 500 LEU A C 1
ATOM 4009 O O . LEU A 1 500 ? 3.857 0.480 4.642 1.00 91.56 500 LEU A O 1
ATOM 4013 N N . PHE A 1 501 ? 5.147 -0.929 5.828 1.00 94.31 501 PHE A N 1
ATOM 4014 C CA . PHE A 1 501 ? 4.259 -1.058 6.973 1.00 94.31 501 PHE A CA 1
ATOM 4015 C C . PHE A 1 501 ? 4.008 0.283 7.680 1.00 94.31 501 PHE A C 1
ATOM 4017 O O . PHE A 1 501 ? 2.852 0.645 7.888 1.00 94.31 501 PHE A O 1
ATOM 4024 N N . LEU A 1 502 ? 5.053 1.063 7.981 1.00 94.62 502 LEU A N 1
ATOM 4025 C CA . LEU A 1 502 ? 4.935 2.405 8.566 1.00 94.62 502 LEU A CA 1
ATOM 4026 C C . LEU A 1 502 ? 4.147 3.367 7.662 1.00 94.62 502 LEU A C 1
ATOM 4028 O O . LEU A 1 502 ? 3.330 4.146 8.150 1.00 94.62 502 LEU A O 1
ATOM 4032 N N . THR A 1 503 ? 4.356 3.298 6.348 1.00 91.94 503 THR A N 1
ATOM 4033 C CA . THR A 1 503 ? 3.638 4.122 5.362 1.00 91.94 503 THR A CA 1
ATOM 4034 C C . THR A 1 503 ? 2.149 3.787 5.358 1.00 91.94 503 THR A C 1
ATOM 4036 O O . THR A 1 503 ? 1.304 4.680 5.405 1.00 91.94 503 THR A O 1
ATOM 4039 N N . LEU A 1 504 ? 1.806 2.499 5.399 1.00 91.88 504 LEU A N 1
ATOM 4040 C CA . LEU A 1 504 ? 0.422 2.048 5.509 1.00 91.88 504 LEU A CA 1
ATOM 4041 C C . LEU A 1 504 ? -0.188 2.378 6.884 1.00 91.88 504 LEU A C 1
ATOM 4043 O O . LEU A 1 504 ? 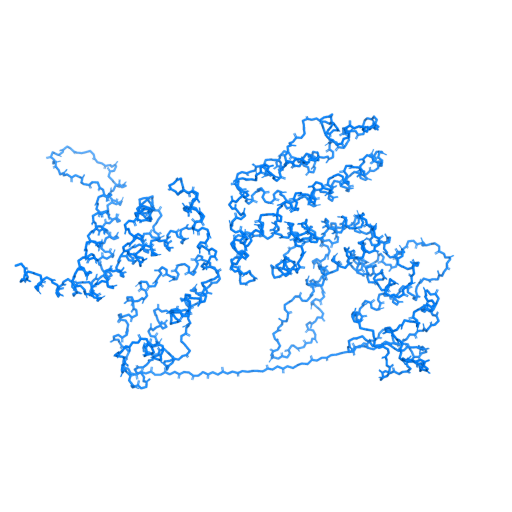-1.343 2.800 6.940 1.00 91.88 504 LEU A O 1
ATOM 4047 N N . LEU A 1 505 ? 0.576 2.297 7.982 1.00 92.12 505 LEU A N 1
ATOM 4048 C CA . LEU A 1 505 ? 0.160 2.791 9.304 1.00 92.12 505 LEU A CA 1
ATOM 4049 C C . LEU A 1 505 ? -0.137 4.303 9.274 1.00 92.12 505 LEU A C 1
ATOM 4051 O O . LEU A 1 505 ? -1.108 4.743 9.887 1.00 92.12 505 LEU A O 1
ATOM 4055 N N . HIS A 1 506 ? 0.649 5.095 8.536 1.00 91.00 506 HIS A N 1
ATOM 4056 C CA . HIS A 1 506 ? 0.446 6.541 8.398 1.00 91.00 506 HIS A CA 1
ATOM 4057 C C . HIS A 1 506 ? -0.840 6.890 7.635 1.00 91.00 506 HIS A C 1
ATOM 4059 O O . HIS A 1 506 ? -1.571 7.784 8.061 1.00 91.00 506 HIS A O 1
ATOM 4065 N N . ARG A 1 507 ? -1.155 6.149 6.561 1.00 87.12 507 ARG A N 1
ATOM 4066 C CA . ARG A 1 507 ? -2.414 6.279 5.796 1.00 87.12 507 ARG A CA 1
ATOM 4067 C C . ARG A 1 507 ? -3.662 5.944 6.645 1.00 87.12 507 ARG A C 1
ATOM 4069 O O . ARG A 1 507 ? -4.759 6.398 6.331 1.00 87.12 507 ARG A O 1
ATOM 4076 N N . GLY A 1 508 ? -3.484 5.224 7.756 1.00 85.44 508 GLY A N 1
ATOM 4077 C CA . GLY A 1 508 ? -4.431 5.171 8.871 1.00 85.44 508 GLY A CA 1
ATOM 4078 C C . GLY A 1 508 ? -5.653 4.266 8.687 1.00 85.44 508 GLY A C 1
ATOM 4079 O O . GLY A 1 508 ? -5.859 3.616 7.663 1.00 85.44 508 GLY A O 1
ATOM 4080 N N . ASN A 1 509 ? -6.491 4.227 9.727 1.00 81.19 509 ASN A N 1
ATOM 4081 C CA . ASN A 1 509 ? -7.522 3.204 9.919 1.00 81.19 509 ASN A CA 1
ATOM 4082 C C . ASN A 1 509 ? -8.520 3.073 8.752 1.00 81.19 509 ASN A C 1
ATOM 4084 O O . ASN A 1 509 ? -8.953 1.963 8.463 1.00 81.19 509 ASN A O 1
ATOM 4088 N N . GLN A 1 510 ? -8.868 4.169 8.064 1.00 78.62 510 GLN A N 1
ATOM 4089 C CA . GLN A 1 510 ? -9.794 4.135 6.917 1.00 78.62 510 GLN A CA 1
ATOM 4090 C C . GLN A 1 510 ? -9.232 3.351 5.722 1.00 78.62 510 GLN A C 1
ATOM 4092 O O . GLN A 1 510 ? -9.993 2.764 4.958 1.00 78.62 510 GLN A O 1
ATOM 4097 N N . VAL A 1 511 ? -7.905 3.305 5.579 1.00 82.50 511 VAL A N 1
ATOM 4098 C CA . VAL A 1 511 ? -7.229 2.582 4.499 1.00 82.50 511 VAL A CA 1
ATOM 4099 C C . VAL A 1 511 ? -7.166 1.084 4.794 1.00 82.50 511 VAL A C 1
ATOM 4101 O O . VAL A 1 511 ? -7.564 0.291 3.943 1.00 82.50 511 VAL A O 1
ATOM 4104 N N . TRP A 1 512 ? -6.774 0.679 6.010 1.00 85.19 512 TRP A N 1
ATOM 4105 C CA . TRP A 1 512 ? -6.705 -0.744 6.410 1.00 85.19 512 TRP A CA 1
ATOM 4106 C C . TRP A 1 512 ? -8.061 -1.450 6.276 1.00 85.19 512 TRP A C 1
ATOM 4108 O O . TRP A 1 512 ? -8.153 -2.649 6.032 1.00 85.19 512 TRP A O 1
ATOM 4118 N N . ILE A 1 513 ? -9.130 -0.677 6.437 1.00 75.56 513 ILE A N 1
ATOM 4119 C CA . ILE A 1 513 ? -10.526 -1.085 6.331 1.00 75.56 513 ILE A CA 1
ATOM 4120 C C . ILE A 1 513 ? -10.919 -1.562 4.913 1.00 75.56 513 ILE A C 1
ATOM 4122 O O . ILE A 1 513 ? -11.825 -2.385 4.789 1.00 75.56 513 ILE A O 1
ATOM 4126 N N . GLY A 1 514 ? -10.228 -1.134 3.849 1.00 77.06 514 GLY A N 1
ATOM 4127 C CA . GLY A 1 514 ? -10.518 -1.558 2.472 1.00 77.06 514 GLY A CA 1
ATOM 4128 C C . GLY A 1 514 ? -10.194 -3.033 2.181 1.00 77.06 514 GLY A C 1
ATOM 4129 O O . GLY A 1 514 ? -9.276 -3.602 2.772 1.00 77.06 514 GLY A O 1
ATOM 4130 N N . ASP A 1 515 ? -10.910 -3.654 1.232 1.00 75.12 515 ASP A N 1
ATOM 4131 C CA . ASP A 1 515 ? -10.778 -5.087 0.871 1.00 75.12 515 ASP A CA 1
ATOM 4132 C C . ASP A 1 515 ? -9.383 -5.502 0.382 1.00 75.12 515 ASP A C 1
ATOM 4134 O O . ASP A 1 515 ? -9.085 -6.692 0.327 1.00 75.12 515 ASP A O 1
ATOM 4138 N N . VAL A 1 516 ? -8.517 -4.537 0.051 1.00 81.25 516 VAL A N 1
ATOM 4139 C CA . VAL A 1 516 ? -7.107 -4.777 -0.284 1.00 81.25 516 VAL A CA 1
ATOM 4140 C C . VAL A 1 516 ? -6.421 -5.604 0.807 1.00 81.25 516 VAL A C 1
ATOM 4142 O O . VAL A 1 516 ? -5.613 -6.474 0.489 1.00 81.25 516 VAL A O 1
ATOM 4145 N N . PHE A 1 517 ? -6.761 -5.366 2.079 1.00 84.31 517 PHE A N 1
ATOM 4146 C CA . PHE A 1 517 ? -6.193 -6.023 3.259 1.00 84.31 517 PHE A CA 1
ATOM 4147 C C . PHE A 1 517 ? -6.910 -7.335 3.615 1.00 84.31 517 PHE A C 1
ATOM 4149 O O . PHE A 1 517 ? -8.128 -7.462 3.472 1.00 84.31 517 PHE A O 1
ATOM 4156 N N . THR A 1 518 ? -6.173 -8.309 4.151 1.00 84.62 518 THR A N 1
ATOM 4157 C CA . THR A 1 518 ? -6.777 -9.483 4.796 1.00 84.62 518 THR A CA 1
ATOM 4158 C C . THR A 1 518 ? -7.222 -9.144 6.222 1.00 84.62 518 THR A C 1
ATOM 4160 O O . THR A 1 518 ? -6.782 -8.159 6.817 1.00 84.62 518 THR A O 1
ATOM 4163 N N . GLN A 1 519 ? -8.055 -10.003 6.814 1.00 80.31 519 GLN A N 1
ATOM 4164 C CA . GLN A 1 519 ? -8.393 -9.925 8.238 1.00 80.31 519 GLN A CA 1
ATOM 4165 C C . GLN A 1 519 ? -7.138 -9.986 9.135 1.00 80.31 519 GLN A C 1
ATOM 4167 O O . GLN A 1 519 ? -7.094 -9.310 10.160 1.00 80.31 519 GLN A O 1
ATOM 4172 N N . ALA A 1 520 ? -6.124 -10.773 8.754 1.00 83.06 520 ALA A N 1
ATOM 4173 C CA . ALA A 1 520 ? -4.878 -10.912 9.508 1.00 83.06 520 ALA A CA 1
ATOM 4174 C C . ALA A 1 520 ? -4.020 -9.640 9.423 1.00 83.06 520 ALA A C 1
ATOM 4176 O O . ALA A 1 520 ? -3.529 -9.168 10.447 1.00 83.06 520 ALA A O 1
ATOM 4177 N N . ASP A 1 521 ? -3.928 -9.034 8.234 1.00 87.25 521 ASP A N 1
ATOM 4178 C CA . ASP A 1 521 ? -3.232 -7.759 8.032 1.00 87.25 521 ASP A CA 1
ATOM 4179 C C . ASP A 1 521 ? -3.864 -6.680 8.917 1.00 87.25 521 ASP A C 1
ATOM 4181 O O . ASP A 1 521 ? -3.162 -5.996 9.658 1.00 87.25 521 ASP A O 1
ATOM 4185 N N . ARG A 1 522 ? -5.204 -6.560 8.894 1.00 87.50 522 ARG A N 1
ATOM 4186 C CA . ARG A 1 522 ? -5.928 -5.595 9.735 1.00 87.50 522 ARG A CA 1
ATOM 4187 C C . ARG A 1 522 ? -5.607 -5.801 11.213 1.00 87.50 522 ARG A C 1
ATOM 4189 O O . ARG A 1 522 ? -5.321 -4.812 11.885 1.00 87.50 522 ARG A O 1
ATOM 4196 N N . VAL A 1 523 ? -5.570 -7.046 11.705 1.00 85.12 523 VAL A N 1
ATOM 4197 C CA . VAL A 1 523 ? -5.216 -7.315 13.110 1.00 85.12 523 VAL A CA 1
ATOM 4198 C C . VAL A 1 523 ? -3.803 -6.810 13.393 1.00 85.12 523 VAL A C 1
ATOM 4200 O O . VAL A 1 523 ? -3.623 -6.084 14.364 1.00 85.12 523 VAL A O 1
ATOM 4203 N N . ALA A 1 524 ? -2.830 -7.080 12.518 1.00 89.38 524 ALA A N 1
ATOM 4204 C CA . ALA A 1 524 ? -1.470 -6.565 12.674 1.00 89.38 524 ALA A CA 1
ATOM 4205 C C . ALA A 1 524 ? -1.417 -5.019 12.692 1.00 89.38 524 ALA A C 1
ATOM 4207 O O . ALA A 1 524 ? -0.767 -4.448 13.569 1.00 89.38 524 ALA A O 1
ATOM 4208 N N . PHE A 1 525 ? -2.142 -4.328 11.802 1.00 90.88 525 PHE A N 1
ATOM 4209 C CA . PHE A 1 525 ? -2.222 -2.857 11.791 1.00 90.88 525 PHE A CA 1
ATOM 4210 C C . PHE A 1 525 ? -2.860 -2.282 13.070 1.00 90.88 525 PHE A C 1
ATOM 4212 O O . PHE A 1 525 ? -2.287 -1.384 13.692 1.00 90.88 525 PHE A O 1
ATOM 4219 N N . PHE A 1 526 ? -4.008 -2.810 13.510 1.00 86.31 526 PHE A N 1
ATOM 4220 C CA . PHE A 1 526 ? -4.687 -2.357 14.733 1.00 86.31 526 PHE A CA 1
ATOM 4221 C C . PHE A 1 526 ? -3.898 -2.701 16.012 1.00 86.31 526 PHE A C 1
ATOM 4223 O O . PHE A 1 526 ? -3.822 -1.880 16.930 1.00 86.31 526 PHE A O 1
ATOM 4230 N N . SER A 1 527 ? -3.261 -3.873 16.079 1.00 87.69 527 SER A N 1
ATOM 4231 C CA . SER A 1 527 ? -2.389 -4.255 17.196 1.00 87.69 527 SER A CA 1
ATOM 4232 C C . SER A 1 527 ? -1.151 -3.364 17.271 1.00 87.69 527 SER A C 1
ATOM 4234 O O . SER A 1 527 ? -0.843 -2.842 18.342 1.00 87.69 527 SER A O 1
ATOM 4236 N N . ALA A 1 528 ? -0.472 -3.114 16.149 1.00 90.88 528 ALA A N 1
ATOM 4237 C CA . ALA A 1 528 ? 0.683 -2.221 16.112 1.00 90.88 528 ALA A CA 1
ATOM 4238 C C . ALA A 1 528 ? 0.316 -0.766 16.431 1.00 90.88 528 ALA A C 1
ATOM 4240 O O . ALA A 1 528 ? 1.070 -0.106 17.140 1.00 90.88 528 ALA A O 1
ATOM 4241 N N . GLN A 1 529 ? -0.862 -0.282 16.015 1.00 89.44 529 GLN A N 1
ATOM 4242 C CA . GLN A 1 529 ? -1.378 1.014 16.468 1.00 89.44 529 GLN A CA 1
ATOM 4243 C C . GLN A 1 529 ? -1.459 1.091 18.002 1.00 89.44 529 GLN A C 1
ATOM 4245 O O . GLN A 1 529 ? -1.118 2.122 18.577 1.00 89.44 529 GLN A O 1
ATOM 4250 N N . SER A 1 530 ? -1.832 0.004 18.685 1.00 85.25 530 SER A N 1
ATOM 4251 C CA . SER A 1 530 ? -1.817 -0.046 20.152 1.00 85.25 530 SER A CA 1
ATOM 4252 C C . SER A 1 530 ? -0.397 -0.130 20.734 1.00 85.25 530 SER A C 1
ATOM 4254 O O . SER A 1 530 ? -0.097 0.577 21.692 1.00 85.25 530 SER A O 1
ATOM 4256 N N . PHE A 1 531 ? 0.492 -0.956 20.169 1.00 87.12 531 PHE A N 1
ATOM 4257 C CA . PHE A 1 531 ? 1.866 -1.133 20.677 1.00 87.12 531 PHE A CA 1
ATOM 4258 C C . PHE A 1 531 ? 2.799 0.064 20.426 1.00 87.12 531 PHE A C 1
ATOM 4260 O O . PHE A 1 531 ? 3.775 0.234 21.154 1.00 87.12 531 PHE A O 1
ATOM 4267 N N . LEU A 1 532 ? 2.510 0.889 19.418 1.00 88.50 532 LEU A N 1
AT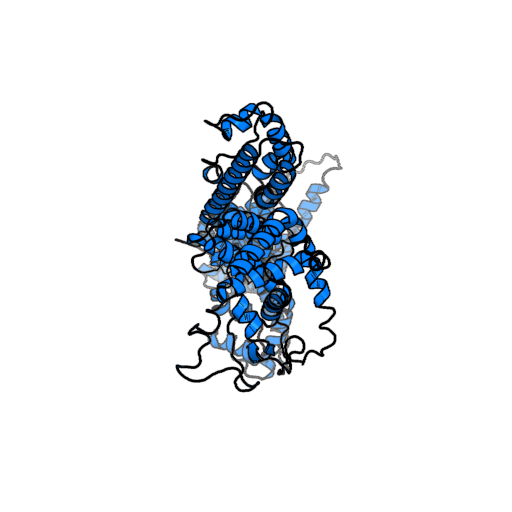OM 4268 C CA . LEU A 1 532 ? 3.297 2.068 19.036 1.00 88.50 532 LEU A CA 1
ATOM 4269 C C . LEU A 1 532 ? 2.738 3.384 19.619 1.00 88.50 532 LEU A C 1
ATOM 4271 O O . LEU A 1 532 ? 3.152 4.467 19.203 1.00 88.50 532 LEU A O 1
ATOM 4275 N N . THR A 1 533 ? 1.811 3.315 20.584 1.00 83.75 533 THR A N 1
ATOM 4276 C CA . THR A 1 533 ? 1.178 4.492 21.208 1.00 83.75 533 THR A CA 1
ATOM 4277 C C . THR A 1 533 ? 1.411 4.529 22.726 1.00 83.75 533 THR A C 1
ATOM 4279 O O . THR A 1 533 ? 0.639 3.922 23.472 1.00 83.75 533 THR A O 1
ATOM 4282 N N . PRO A 1 534 ? 2.415 5.277 23.234 1.00 87.38 534 PRO A N 1
ATOM 4283 C CA . PRO A 1 534 ? 3.466 6.006 22.507 1.00 87.38 534 PRO A CA 1
ATOM 4284 C C . PRO A 1 534 ? 4.542 5.066 21.930 1.00 87.38 534 PRO A C 1
ATOM 4286 O O . PRO A 1 534 ? 4.560 3.878 22.244 1.00 87.38 534 PRO A O 1
ATOM 4289 N N . LEU A 1 535 ? 5.474 5.601 21.128 1.00 91.00 535 LEU A N 1
ATOM 4290 C CA . LEU A 1 535 ? 6.576 4.803 20.572 1.00 91.00 535 LEU A CA 1
ATOM 4291 C C . LEU A 1 535 ? 7.418 4.154 21.693 1.00 91.00 535 LEU A C 1
ATOM 4293 O O . LEU A 1 535 ? 7.949 4.886 22.538 1.00 91.00 535 LEU A O 1
ATOM 4297 N N . PRO A 1 536 ? 7.586 2.818 21.697 1.00 91.12 536 PRO A N 1
ATOM 4298 C CA . PRO A 1 536 ? 8.268 2.102 22.769 1.00 91.12 536 PRO A CA 1
ATOM 4299 C C . PRO A 1 536 ? 9.786 2.305 22.725 1.00 91.12 536 PRO A C 1
ATOM 4301 O O . PRO A 1 536 ? 10.390 2.428 21.660 1.00 91.12 536 PRO A O 1
ATOM 4304 N N . GLU A 1 537 ? 10.435 2.273 23.889 1.00 89.50 537 GLU A N 1
ATOM 4305 C CA . GLU A 1 537 ? 11.888 2.487 24.010 1.00 89.50 537 GLU A CA 1
ATOM 4306 C C . GLU A 1 537 ? 12.727 1.419 23.283 1.00 89.50 537 GLU A C 1
ATOM 4308 O O . GLU A 1 537 ? 13.837 1.703 22.840 1.00 89.50 537 GLU A O 1
ATOM 4313 N N . SER A 1 538 ? 12.180 0.219 23.058 1.00 89.81 538 SER A N 1
ATOM 4314 C CA . SER A 1 538 ? 12.790 -0.821 22.214 1.00 89.81 538 SER A CA 1
ATOM 4315 C C . SER A 1 538 ? 12.990 -0.383 20.758 1.00 89.81 538 SER A C 1
ATOM 4317 O O . SER A 1 538 ? 13.934 -0.832 20.115 1.00 89.81 538 SER A O 1
ATOM 4319 N N . LEU A 1 539 ? 12.153 0.523 20.237 1.00 89.94 539 LEU A N 1
ATOM 4320 C CA . LEU A 1 539 ? 12.338 1.111 18.908 1.00 89.94 539 LEU A CA 1
ATOM 4321 C C . LEU A 1 539 ? 13.515 2.103 18.888 1.00 89.94 539 LEU A C 1
ATOM 4323 O O . LEU A 1 539 ? 14.215 2.197 17.883 1.00 89.94 539 LEU A O 1
ATOM 4327 N N . LYS A 1 540 ? 13.754 2.801 20.006 1.00 89.00 540 LYS A N 1
ATOM 4328 C CA . LYS A 1 540 ? 14.734 3.895 20.151 1.00 89.00 540 LYS A CA 1
ATOM 4329 C C . LYS A 1 540 ? 16.126 3.427 20.603 1.00 89.00 540 LYS A C 1
ATOM 4331 O O . LYS A 1 540 ? 17.103 4.150 20.427 1.00 89.00 540 LYS A O 1
ATOM 4336 N N . ALA A 1 541 ? 16.218 2.247 21.217 1.00 86.06 541 ALA A N 1
ATOM 4337 C CA . ALA A 1 541 ? 17.431 1.728 21.851 1.00 86.06 541 ALA A CA 1
ATOM 4338 C C . ALA A 1 541 ? 18.612 1.538 20.878 1.00 86.06 541 ALA A C 1
ATOM 4340 O O . ALA A 1 541 ? 18.425 1.248 19.702 1.00 86.06 541 ALA A O 1
ATOM 4341 N N . SER A 1 542 ? 19.847 1.633 21.374 1.00 83.38 542 SER A N 1
ATOM 4342 C CA . SER A 1 542 ? 21.077 1.270 20.637 1.00 83.38 542 SER A CA 1
ATOM 4343 C C . SER A 1 542 ? 21.345 1.990 19.300 1.00 83.38 542 SER A C 1
ATOM 4345 O O . SER A 1 542 ? 22.284 1.607 18.608 1.00 83.38 542 SER A O 1
ATOM 4347 N N . LEU A 1 543 ? 20.572 3.018 18.939 1.00 88.00 543 LEU A N 1
ATOM 4348 C CA . LEU A 1 543 ? 20.826 3.856 17.763 1.00 88.00 543 LEU A CA 1
ATOM 4349 C C . LEU A 1 543 ? 21.999 4.806 18.034 1.00 88.00 543 LEU A C 1
ATOM 4351 O O . LEU A 1 543 ? 22.192 5.254 19.170 1.00 88.00 543 LEU A O 1
ATOM 4355 N N . ILE A 1 544 ? 22.778 5.117 17.000 1.00 87.56 544 ILE A N 1
ATOM 4356 C CA . ILE A 1 544 ? 23.936 6.010 17.108 1.00 87.56 544 ILE A CA 1
ATOM 4357 C C . ILE A 1 544 ? 23.527 7.449 16.789 1.00 87.56 544 ILE A C 1
ATOM 4359 O O . ILE A 1 544 ? 23.806 8.339 17.583 1.00 87.56 544 ILE A O 1
ATOM 4363 N N . THR A 1 545 ? 22.838 7.718 15.682 1.00 88.19 545 THR A N 1
ATOM 4364 C CA . THR A 1 545 ? 22.339 9.068 15.376 1.00 88.19 545 THR A CA 1
ATOM 4365 C C . THR A 1 545 ? 21.232 9.518 16.341 1.00 88.19 545 THR A C 1
ATOM 4367 O O . THR A 1 545 ? 20.398 8.716 16.772 1.00 88.19 545 THR A O 1
ATOM 4370 N N . PRO A 1 546 ? 21.165 10.822 16.679 1.00 90.56 546 PRO A N 1
ATOM 4371 C CA . PRO A 1 546 ? 20.176 11.350 17.615 1.00 90.56 546 PRO A CA 1
ATOM 4372 C C . PRO A 1 546 ? 18.799 11.526 16.947 1.00 90.56 546 PRO A C 1
ATOM 4374 O O . PRO A 1 546 ? 18.309 12.639 16.777 1.00 90.56 546 PRO A O 1
ATOM 4377 N N . LEU A 1 547 ? 18.165 10.418 16.549 1.00 93.44 547 LEU A N 1
ATOM 4378 C CA . LEU A 1 547 ? 16.862 10.402 15.867 1.00 93.44 547 LEU A CA 1
ATOM 4379 C C . LEU A 1 547 ? 15.663 10.639 16.796 1.00 93.44 547 LEU A C 1
ATOM 4381 O O . LEU A 1 547 ? 14.624 11.095 16.327 1.00 93.44 547 LEU A O 1
ATOM 4385 N N . PHE A 1 548 ? 15.790 10.350 18.094 1.00 92.94 548 PHE A N 1
ATOM 4386 C CA . PHE A 1 548 ? 14.690 10.468 19.068 1.00 92.94 548 PHE A CA 1
ATOM 4387 C C . PHE A 1 548 ? 14.961 11.469 20.199 1.00 92.94 548 PHE A C 1
ATOM 4389 O O . PHE A 1 548 ? 14.015 11.991 20.786 1.00 92.94 548 PHE A O 1
ATOM 4396 N N . THR A 1 549 ? 16.227 11.783 20.474 1.00 90.50 549 THR A N 1
ATOM 4397 C CA . THR A 1 549 ? 16.653 12.675 21.564 1.00 90.50 549 THR A CA 1
ATOM 4398 C C . THR A 1 549 ? 17.372 13.875 20.969 1.00 90.50 549 THR A C 1
ATOM 4400 O O . THR A 1 549 ? 18.363 13.690 20.266 1.00 90.50 549 THR A O 1
ATOM 4403 N N . LYS A 1 550 ? 16.915 15.105 21.247 1.00 90.38 550 LYS A N 1
ATOM 4404 C CA . LYS A 1 550 ? 17.568 16.300 20.693 1.00 90.38 550 LYS A CA 1
ATOM 4405 C C . LYS A 1 550 ? 19.004 16.439 21.241 1.00 90.38 550 LYS A C 1
ATOM 4407 O O . LYS A 1 550 ? 19.165 16.471 22.462 1.00 90.38 550 LYS A O 1
ATOM 4412 N N . PRO A 1 551 ? 20.035 16.595 20.386 1.00 88.00 551 PRO A N 1
ATOM 4413 C CA . PRO A 1 551 ? 21.386 16.915 20.837 1.00 88.00 551 PRO A CA 1
ATOM 4414 C C . PRO A 1 551 ? 21.457 18.348 21.392 1.00 88.00 551 PRO A C 1
ATOM 4416 O O . PRO A 1 551 ? 20.904 19.283 20.811 1.00 88.00 551 PRO A O 1
ATOM 4419 N N . THR A 1 552 ? 22.144 18.524 22.521 1.00 84.06 552 THR A N 1
ATOM 4420 C CA . THR A 1 552 ? 22.231 19.797 23.262 1.00 84.06 552 THR A CA 1
ATOM 4421 C C . THR A 1 552 ? 23.302 20.761 22.753 1.00 84.06 552 THR A C 1
ATOM 4423 O O . THR A 1 552 ? 23.194 21.961 22.996 1.00 84.06 552 THR A O 1
ATOM 4426 N N . SER A 1 553 ? 24.320 20.270 22.043 1.00 82.62 553 SER A N 1
ATOM 4427 C CA . SER A 1 553 ? 25.376 21.081 21.425 1.00 82.62 553 SER A CA 1
ATOM 4428 C C . SER A 1 553 ? 26.058 20.336 20.271 1.00 82.62 553 SER A C 1
ATOM 4430 O O . SER A 1 553 ? 25.952 19.108 20.173 1.00 82.62 553 SER A O 1
ATOM 4432 N N . GLY A 1 554 ? 26.832 21.051 19.445 1.00 78.12 554 GLY A N 1
ATOM 4433 C CA . GLY A 1 554 ? 27.697 20.440 18.431 1.00 78.12 554 GLY A CA 1
ATOM 4434 C C . GLY A 1 554 ? 28.735 19.476 19.019 1.00 78.12 554 GLY A C 1
ATOM 4435 O O . GLY A 1 554 ? 29.025 18.438 18.427 1.00 78.12 554 GLY A O 1
ATOM 4436 N N . ASN A 1 555 ? 29.221 19.739 20.236 1.00 75.56 555 ASN A N 1
ATOM 4437 C CA . ASN A 1 555 ? 30.126 18.833 20.949 1.00 75.56 555 ASN A CA 1
ATOM 4438 C C . ASN A 1 555 ? 29.444 17.515 21.353 1.00 75.56 555 ASN A C 1
ATOM 4440 O O . ASN A 1 555 ? 30.046 16.449 21.215 1.00 75.56 555 ASN A O 1
ATOM 4444 N N . ASP A 1 556 ? 28.191 17.564 21.809 1.00 77.00 556 ASP A N 1
ATOM 4445 C CA . ASP A 1 556 ? 27.423 16.358 22.147 1.00 77.00 556 ASP A CA 1
ATOM 4446 C C . ASP A 1 556 ? 27.100 15.546 20.885 1.00 77.00 556 ASP A C 1
ATOM 4448 O O . ASP A 1 556 ? 27.298 14.332 20.855 1.00 77.00 556 ASP A O 1
ATOM 4452 N N . PHE A 1 557 ? 26.700 16.231 19.809 1.00 80.94 557 PHE A N 1
ATOM 4453 C CA . PHE A 1 557 ? 26.443 15.642 18.493 1.00 80.94 557 PHE A CA 1
ATOM 4454 C C . PHE A 1 557 ? 27.658 14.871 17.943 1.00 80.94 557 PHE A C 1
ATOM 4456 O O . PHE A 1 557 ? 27.519 13.744 17.471 1.00 80.94 557 PHE A O 1
ATOM 4463 N N . ILE A 1 558 ? 28.872 15.420 18.070 1.00 75.19 558 ILE A N 1
ATOM 4464 C CA . ILE A 1 558 ? 30.101 14.728 17.649 1.00 75.19 558 ILE A CA 1
ATOM 4465 C C . ILE A 1 558 ? 30.485 13.581 18.582 1.00 75.19 558 ILE A C 1
ATOM 4467 O O . ILE A 1 558 ? 30.860 12.519 18.089 1.00 75.19 558 ILE A O 1
ATOM 4471 N N . ARG A 1 559 ? 30.374 13.744 19.907 1.00 73.00 559 ARG A N 1
ATOM 4472 C CA . ARG A 1 559 ? 30.647 12.660 20.877 1.00 73.00 559 ARG A CA 1
ATOM 4473 C C . ARG A 1 559 ? 29.783 11.425 20.637 1.00 73.00 559 ARG A C 1
ATOM 4475 O O . ARG A 1 559 ? 30.215 10.307 20.902 1.00 73.00 559 ARG A O 1
ATOM 4482 N N . VAL A 1 560 ? 28.569 11.641 20.143 1.00 72.12 560 VAL A N 1
ATOM 4483 C CA . VAL A 1 560 ? 27.626 10.594 19.764 1.00 72.12 560 VAL A CA 1
ATOM 4484 C C . VAL A 1 560 ? 28.068 9.878 18.474 1.00 72.12 560 VAL A C 1
ATOM 4486 O O . VAL A 1 560 ? 28.114 8.648 18.463 1.00 72.12 560 VAL A O 1
ATOM 4489 N N . LEU A 1 561 ? 28.463 10.623 17.431 1.00 72.50 561 LEU A N 1
ATOM 4490 C CA . LEU A 1 561 ? 28.721 10.101 16.074 1.00 72.50 561 LEU A CA 1
ATOM 4491 C C . LEU A 1 561 ? 30.171 9.663 15.776 1.00 72.50 561 LEU A C 1
ATOM 4493 O O . LEU A 1 561 ? 30.391 8.829 14.901 1.00 72.50 561 LEU A O 1
ATOM 4497 N N . PHE A 1 562 ? 31.168 10.224 16.463 1.00 71.44 562 PHE A N 1
ATOM 4498 C CA . PHE A 1 562 ? 32.596 10.092 16.128 1.00 71.44 562 PHE A CA 1
ATOM 4499 C C . PHE A 1 562 ? 33.446 9.689 17.346 1.00 71.44 562 PHE A C 1
ATOM 4501 O O . PHE A 1 562 ? 34.507 10.266 17.579 1.00 71.44 562 PHE A O 1
ATOM 4508 N N . LYS A 1 563 ? 32.980 8.711 18.138 1.00 61.69 563 LYS A N 1
ATOM 4509 C CA . LYS A 1 563 ? 33.552 8.331 19.452 1.00 61.69 563 LYS A CA 1
ATOM 4510 C C . LYS A 1 563 ? 35.087 8.229 19.495 1.00 61.69 563 LYS A C 1
ATOM 4512 O O . LYS A 1 563 ? 35.678 8.676 20.472 1.00 61.69 563 LYS A O 1
ATOM 4517 N N . ASP A 1 564 ? 35.712 7.736 18.423 1.00 55.50 564 ASP A N 1
ATOM 4518 C CA . ASP A 1 564 ? 37.168 7.544 18.315 1.00 55.50 564 ASP A CA 1
ATOM 4519 C C . ASP A 1 564 ? 37.812 8.277 17.113 1.00 55.50 564 ASP A C 1
ATOM 4521 O O . ASP A 1 564 ? 38.988 8.072 16.800 1.00 55.50 564 ASP A O 1
ATOM 4525 N N . THR A 1 565 ? 37.070 9.127 16.388 1.00 58.28 565 THR A N 1
ATOM 4526 C CA . THR A 1 565 ? 37.534 9.718 15.115 1.00 58.28 565 THR A CA 1
ATOM 4527 C C . THR A 1 565 ? 38.015 11.164 15.280 1.00 58.28 565 THR A C 1
ATOM 4529 O O . THR A 1 565 ? 37.294 12.020 15.786 1.00 58.28 565 THR A O 1
ATOM 4532 N N . ARG A 1 566 ? 39.215 11.490 14.771 1.00 59.22 566 ARG A N 1
ATOM 4533 C CA . ARG A 1 566 ? 39.705 12.882 14.707 1.00 59.22 566 ARG A CA 1
ATOM 4534 C C . ARG A 1 566 ? 38.941 13.690 13.650 1.00 59.22 566 ARG A C 1
ATOM 4536 O O . ARG A 1 566 ? 39.340 13.734 12.487 1.00 59.22 566 ARG A O 1
ATOM 4543 N N . VAL A 1 567 ? 37.856 14.342 14.062 1.00 63.12 567 VAL A N 1
ATOM 4544 C CA . VAL A 1 567 ? 37.145 15.345 13.252 1.00 63.12 567 VAL A CA 1
ATOM 4545 C C . VAL A 1 567 ? 38.051 16.563 13.037 1.00 63.12 567 VAL A C 1
ATOM 4547 O O . VAL A 1 567 ? 38.739 16.995 13.957 1.00 63.12 567 VAL A O 1
ATOM 4550 N N . ALA A 1 568 ? 38.060 17.122 11.824 1.00 63.56 568 ALA A N 1
ATOM 4551 C CA . ALA A 1 568 ? 38.816 18.338 11.524 1.00 63.56 568 ALA A CA 1
ATOM 4552 C C . ALA A 1 568 ? 38.190 19.575 12.199 1.00 63.56 568 ALA A C 1
ATOM 4554 O O . ALA A 1 568 ? 36.962 19.722 12.216 1.00 63.56 568 ALA A O 1
ATOM 4555 N N . ASP A 1 569 ? 39.033 20.473 12.715 1.00 61.16 569 ASP A N 1
ATOM 4556 C CA . ASP A 1 569 ? 38.609 21.642 13.493 1.00 61.16 569 ASP A CA 1
ATOM 4557 C C . ASP A 1 569 ? 37.532 22.481 12.782 1.00 61.16 569 ASP A C 1
ATOM 4559 O O . ASP A 1 569 ? 37.563 22.695 11.567 1.00 61.16 569 ASP A O 1
ATOM 4563 N N . GLY A 1 570 ? 36.540 22.932 13.553 1.00 65.44 570 GLY A N 1
ATOM 4564 C CA . GLY A 1 570 ? 35.419 23.757 13.088 1.00 65.44 570 GLY A CA 1
ATOM 4565 C C . GLY A 1 570 ? 34.362 23.052 12.225 1.00 65.44 570 GLY A C 1
ATOM 4566 O O . GLY A 1 570 ? 33.262 23.580 12.092 1.00 65.44 570 GLY A O 1
ATOM 4567 N N . CYS A 1 571 ? 34.615 21.855 11.680 1.00 73.19 571 CYS A N 1
ATOM 4568 C CA . CYS A 1 571 ? 33.630 21.167 10.826 1.00 73.19 571 CYS A CA 1
ATOM 4569 C C . CYS A 1 571 ? 32.368 20.714 11.587 1.00 73.19 571 CYS A C 1
ATOM 4571 O O . CYS A 1 571 ? 31.348 20.423 10.971 1.00 73.19 571 CYS A O 1
ATOM 4573 N N . HIS A 1 572 ? 32.433 20.635 12.917 1.00 72.88 572 HIS A N 1
ATOM 4574 C CA . HIS A 1 572 ? 31.379 20.084 13.763 1.00 72.88 572 HIS A CA 1
ATOM 4575 C C . HIS A 1 572 ? 30.180 21.016 13.973 1.00 72.88 572 HIS A C 1
ATOM 4577 O O . HIS A 1 572 ? 29.048 20.563 13.818 1.00 72.88 572 HIS A O 1
ATOM 4583 N N . GLU A 1 573 ? 30.405 22.303 14.255 1.00 75.88 573 GLU A N 1
ATOM 4584 C CA . GLU A 1 573 ? 29.315 23.287 14.380 1.00 75.88 573 GLU A CA 1
ATOM 4585 C C . GLU A 1 573 ? 28.579 23.476 13.043 1.00 75.88 573 GLU A C 1
ATOM 4587 O O . GLU A 1 573 ? 27.353 23.564 13.004 1.00 75.88 573 GLU A O 1
ATOM 4592 N N . ASP A 1 574 ? 29.322 23.426 11.932 1.00 80.19 574 ASP A N 1
ATOM 4593 C CA . ASP A 1 574 ? 28.792 23.401 10.565 1.00 80.19 574 ASP A CA 1
ATOM 4594 C C . ASP A 1 574 ? 27.788 22.245 10.372 1.00 80.19 574 ASP A C 1
ATOM 4596 O O . ASP A 1 574 ? 26.664 22.455 9.911 1.00 80.19 574 ASP A O 1
ATOM 4600 N N . PHE A 1 575 ? 28.162 21.017 10.754 1.00 83.06 575 PHE A N 1
ATOM 4601 C CA . PHE A 1 575 ? 27.284 19.849 10.633 1.00 83.06 575 PHE A CA 1
ATOM 4602 C C . PHE A 1 575 ? 26.120 19.868 11.630 1.00 83.06 575 PHE A C 1
ATOM 4604 O O . PHE A 1 575 ? 25.011 19.487 11.256 1.00 83.06 575 PHE A O 1
ATOM 4611 N N . PHE A 1 576 ? 26.336 20.351 12.855 1.00 86.94 576 PHE A N 1
ATOM 4612 C CA . PHE A 1 576 ? 25.287 20.508 13.865 1.00 86.94 576 PHE A CA 1
ATOM 4613 C C . PHE A 1 576 ? 24.213 21.512 13.420 1.00 86.94 576 PHE A C 1
ATOM 4615 O O . PHE A 1 576 ? 23.026 21.196 13.465 1.00 86.94 576 PHE A O 1
ATOM 4622 N N . HIS A 1 577 ? 24.605 22.669 12.877 1.00 87.94 577 HIS A N 1
ATOM 4623 C CA . HIS A 1 577 ? 23.663 23.651 12.331 1.00 87.94 577 HIS A CA 1
ATOM 4624 C C . HIS A 1 577 ? 22.871 23.080 11.137 1.00 87.94 577 HIS A C 1
ATOM 4626 O O . HIS A 1 577 ? 21.672 23.351 10.991 1.00 87.94 577 HIS A O 1
ATOM 4632 N N . VAL A 1 578 ? 23.502 22.282 10.269 1.00 89.69 578 VAL A N 1
ATOM 4633 C CA . VAL A 1 578 ? 22.783 21.609 9.175 1.00 89.69 578 VAL A CA 1
ATOM 4634 C C . VAL A 1 578 ? 21.828 20.533 9.719 1.00 89.69 578 VAL A C 1
ATOM 4636 O O . VAL A 1 578 ? 20.713 20.419 9.207 1.00 89.69 578 VAL A O 1
ATOM 4639 N N . TRP A 1 579 ? 22.207 19.806 10.777 1.00 91.00 579 TRP A N 1
ATOM 4640 C CA . TRP A 1 579 ? 21.344 18.833 11.454 1.00 91.00 579 TRP A CA 1
ATOM 4641 C C . TRP A 1 579 ? 20.123 19.495 12.101 1.00 91.00 579 TRP A C 1
ATOM 4643 O O . TRP A 1 579 ? 19.005 19.107 11.779 1.00 91.00 579 TRP A O 1
ATOM 4653 N N . GLU A 1 580 ? 20.290 20.533 12.930 1.00 92.12 580 GLU A N 1
ATOM 4654 C CA . GLU A 1 580 ? 19.165 21.250 13.565 1.00 92.12 580 GLU A CA 1
ATOM 4655 C C . GLU A 1 580 ? 18.166 21.826 12.550 1.00 92.12 580 GLU A C 1
ATOM 4657 O O . GLU A 1 580 ? 16.981 21.972 12.853 1.00 92.12 580 GLU A O 1
ATOM 4662 N N . LYS A 1 581 ? 18.618 22.134 11.327 1.00 92.19 581 LYS A N 1
ATOM 4663 C CA . LYS A 1 581 ? 17.746 22.626 10.256 1.00 92.19 581 LYS A CA 1
ATOM 4664 C C . LYS A 1 581 ? 16.837 21.543 9.664 1.00 92.19 581 LYS A C 1
ATOM 4666 O O . LYS A 1 581 ? 15.719 21.864 9.268 1.00 92.19 581 LYS A O 1
ATOM 4671 N N . GLU A 1 582 ? 17.295 20.294 9.592 1.00 93.94 582 GLU A N 1
ATOM 4672 C CA . GLU A 1 582 ? 16.489 19.163 9.098 1.00 93.94 582 GLU A CA 1
ATOM 4673 C C . GLU A 1 582 ? 15.802 18.376 10.220 1.00 93.94 582 GLU A C 1
ATOM 4675 O O . GLU A 1 582 ? 14.758 17.767 9.992 1.00 93.94 582 GLU A O 1
ATOM 4680 N N . PHE A 1 583 ? 16.316 18.467 11.444 1.00 94.69 583 PHE A N 1
ATOM 4681 C CA . PHE A 1 583 ? 15.749 17.909 12.668 1.00 94.69 583 PHE A CA 1
ATOM 4682 C C . PHE A 1 583 ? 15.553 19.038 13.705 1.00 94.69 583 PHE A C 1
ATOM 4684 O O . PHE A 1 583 ? 16.330 19.144 14.657 1.00 94.69 583 PHE A O 1
ATOM 4691 N N . PRO A 1 584 ? 14.546 19.920 13.518 1.00 94.94 584 PRO A N 1
ATOM 4692 C CA . PRO A 1 584 ? 14.233 21.012 14.445 1.00 94.94 584 PRO A CA 1
ATOM 4693 C C . PRO A 1 584 ? 13.521 20.507 15.712 1.00 94.94 584 PRO A C 1
ATOM 4695 O O . PRO A 1 584 ? 13.068 19.367 15.762 1.00 94.94 584 PRO A O 1
ATOM 4698 N N . ALA A 1 585 ? 13.345 21.371 16.722 1.00 93.94 585 ALA A N 1
ATOM 4699 C CA . ALA A 1 585 ? 12.661 21.034 17.985 1.00 93.94 585 ALA A CA 1
ATOM 4700 C C . ALA A 1 585 ? 11.307 20.316 17.779 1.00 93.94 585 ALA A C 1
ATOM 4702 O O . ALA A 1 585 ? 11.110 19.220 18.301 1.00 93.94 585 ALA A O 1
ATOM 4703 N N . ALA A 1 586 ? 10.455 20.860 16.902 1.00 95.44 586 ALA A N 1
ATOM 4704 C CA . ALA A 1 586 ? 9.148 20.297 16.555 1.00 95.44 586 ALA A CA 1
ATOM 4705 C C . ALA A 1 586 ? 9.197 18.864 15.979 1.00 95.44 586 ALA A C 1
ATOM 4707 O O . ALA A 1 586 ? 8.223 18.125 16.084 1.00 95.44 586 ALA A O 1
ATOM 4708 N N . TYR A 1 587 ? 10.318 18.425 15.389 1.00 96.44 587 TYR A N 1
ATOM 4709 C CA . TYR A 1 587 ? 10.466 17.023 14.983 1.00 96.44 587 TYR A CA 1
ATOM 4710 C C . TYR A 1 587 ? 10.595 16.095 16.205 1.00 96.44 587 TYR A C 1
ATOM 4712 O O . TYR A 1 587 ? 9.946 15.052 16.237 1.00 96.44 587 TYR A O 1
ATOM 4720 N N . TYR A 1 588 ? 11.369 16.481 17.226 1.00 95.75 588 TYR A N 1
ATOM 4721 C CA . TYR A 1 588 ? 11.529 15.678 18.447 1.00 95.75 588 TYR A CA 1
ATOM 4722 C C . TYR A 1 588 ? 10.259 15.663 19.304 1.00 95.75 588 TYR A C 1
ATOM 4724 O O . TYR A 1 588 ? 9.950 14.642 19.920 1.00 95.75 588 TYR A O 1
ATOM 4732 N N . GLU A 1 589 ? 9.518 16.774 19.313 1.00 94.62 589 GLU A N 1
ATOM 4733 C CA . GLU A 1 589 ? 8.186 16.880 19.918 1.00 94.62 589 GLU A CA 1
ATOM 4734 C C . GLU A 1 589 ? 7.199 15.932 19.221 1.00 94.62 589 GLU A C 1
ATOM 4736 O O . GLU A 1 589 ? 6.540 15.134 19.887 1.00 94.62 589 GLU A O 1
ATOM 4741 N N . ASN A 1 590 ? 7.162 15.940 17.883 1.00 95.50 590 ASN A N 1
ATOM 4742 C CA . ASN A 1 590 ? 6.267 15.076 17.118 1.00 95.50 590 ASN A CA 1
ATOM 4743 C C . ASN A 1 590 ? 6.636 13.587 17.240 1.00 95.50 590 ASN A C 1
ATOM 4745 O O . ASN A 1 590 ? 5.758 12.768 17.505 1.00 95.50 590 ASN A O 1
ATOM 4749 N N . VAL A 1 591 ? 7.915 13.214 17.099 1.00 94.44 591 VAL A N 1
ATOM 4750 C CA . VAL A 1 591 ? 8.341 11.799 17.139 1.00 94.44 591 VAL A CA 1
ATOM 4751 C C . VAL A 1 591 ? 8.159 11.169 18.525 1.00 94.44 591 VAL A C 1
ATOM 4753 O O . VAL A 1 591 ? 7.887 9.977 18.621 1.00 94.44 591 VAL A O 1
ATOM 4756 N N . ASN A 1 592 ? 8.224 11.959 19.603 1.00 92.62 592 ASN A N 1
ATOM 4757 C CA . ASN A 1 592 ? 7.909 11.507 20.964 1.00 92.62 592 ASN A CA 1
ATOM 4758 C C . ASN A 1 592 ? 6.464 11.828 21.394 1.00 92.62 592 ASN A C 1
ATOM 4760 O O . ASN A 1 592 ? 6.145 11.748 22.584 1.00 92.62 592 ASN A O 1
ATOM 4764 N N . SER A 1 593 ? 5.580 12.185 20.455 1.00 91.50 593 SER A N 1
ATOM 4765 C CA . SER A 1 593 ? 4.179 12.466 20.762 1.00 91.50 593 SER A CA 1
ATOM 4766 C C . SER A 1 593 ? 3.459 11.239 21.331 1.00 91.50 593 SER A C 1
ATOM 4768 O O . SER A 1 593 ? 3.734 10.090 20.979 1.00 91.50 593 SER A O 1
ATOM 4770 N N . LYS A 1 594 ? 2.482 11.503 22.204 1.00 86.94 594 LYS A N 1
ATOM 4771 C CA . LYS A 1 594 ? 1.523 10.499 22.689 1.00 86.94 594 LYS A CA 1
ATOM 4772 C C . LYS A 1 594 ? 0.414 10.213 21.671 1.00 86.94 594 LYS A C 1
ATOM 4774 O O . LYS A 1 594 ? -0.333 9.256 21.849 1.00 86.94 594 LYS A O 1
ATOM 4779 N N . GLU A 1 595 ? 0.299 11.027 20.624 1.00 87.75 595 GLU A N 1
ATOM 4780 C CA . GLU A 1 595 ? -0.646 10.828 19.528 1.00 87.75 595 GLU A CA 1
ATOM 4781 C C . GLU A 1 595 ? 0.002 10.006 18.410 1.00 87.75 595 GLU A C 1
ATOM 4783 O O . GLU A 1 595 ? 0.924 10.468 17.738 1.00 87.75 595 GLU A O 1
ATOM 4788 N N . PHE A 1 596 ? -0.521 8.795 18.198 1.00 87.44 596 PHE A N 1
ATOM 4789 C CA . PHE A 1 596 ? -0.057 7.828 17.197 1.00 87.44 596 PHE A CA 1
ATOM 4790 C C . PHE A 1 596 ? 0.186 8.430 15.807 1.00 87.44 596 PHE A C 1
ATOM 4792 O O . PHE A 1 596 ? 1.228 8.213 15.195 1.00 87.44 596 PHE A O 1
ATOM 4799 N N . SER A 1 597 ? -0.781 9.201 15.305 1.00 88.69 597 SER A N 1
ATOM 4800 C CA . SER A 1 597 ? -0.722 9.828 13.983 1.00 88.69 597 SER A CA 1
ATOM 4801 C C . SER A 1 597 ? 0.458 10.790 13.854 1.00 88.69 597 SER A C 1
ATOM 4803 O O . SER A 1 597 ? 1.095 10.826 12.806 1.00 88.69 597 SER A O 1
ATOM 4805 N N . VAL A 1 598 ? 0.776 11.531 14.918 1.00 91.44 598 VAL A N 1
ATOM 4806 C CA . VAL A 1 598 ? 1.847 12.534 14.942 1.00 91.44 598 VAL A CA 1
ATOM 4807 C C . VAL A 1 598 ? 3.225 11.870 15.013 1.00 91.44 598 VAL A C 1
ATOM 4809 O O . VAL A 1 598 ? 4.132 12.268 14.280 1.00 91.44 598 VAL A O 1
ATOM 4812 N N . SER A 1 599 ? 3.386 10.829 15.836 1.00 92.88 599 SER A N 1
ATOM 4813 C CA . SER A 1 599 ? 4.662 10.111 15.957 1.00 92.88 599 SER A CA 1
ATOM 4814 C C . SER A 1 599 ? 4.974 9.260 14.723 1.00 92.88 599 SER A C 1
ATOM 4816 O O . SER A 1 599 ? 6.102 9.292 14.227 1.00 92.88 599 SER A O 1
ATOM 4818 N N . VAL A 1 600 ? 3.973 8.590 14.143 1.00 93.44 600 VAL A N 1
ATOM 4819 C CA . VAL A 1 600 ? 4.109 7.874 12.863 1.00 93.44 600 VAL A CA 1
ATOM 4820 C C . VAL A 1 600 ? 4.406 8.836 11.708 1.00 93.44 600 VAL A C 1
ATOM 4822 O O . VAL A 1 600 ? 5.311 8.563 10.921 1.00 93.44 600 VAL A O 1
ATOM 4825 N N . GLN A 1 601 ? 3.732 9.991 11.632 1.00 92.31 601 GLN A N 1
ATOM 4826 C CA . GLN A 1 601 ? 4.035 11.015 10.622 1.00 92.31 601 GLN A CA 1
ATOM 4827 C C . GLN A 1 601 ? 5.449 11.599 10.785 1.00 92.31 601 GLN A C 1
ATOM 4829 O O . GLN A 1 601 ? 6.115 11.915 9.800 1.00 92.31 601 GLN A O 1
ATOM 4834 N N . ALA A 1 602 ? 5.958 11.731 12.013 1.00 94.88 602 ALA A N 1
ATOM 4835 C CA . ALA A 1 602 ? 7.343 12.146 12.219 1.00 94.88 602 ALA A CA 1
ATOM 4836 C C . ALA A 1 602 ? 8.329 11.117 11.638 1.00 94.88 602 ALA A C 1
ATOM 4838 O O . ALA A 1 602 ? 9.260 11.507 10.928 1.00 94.88 602 ALA A O 1
ATOM 4839 N N . LEU A 1 603 ? 8.090 9.820 11.863 1.00 95.19 603 LEU A N 1
ATOM 4840 C CA . LEU A 1 603 ? 8.924 8.739 11.331 1.00 95.19 603 LEU A CA 1
ATOM 4841 C C . LEU A 1 603 ? 8.866 8.630 9.799 1.00 95.19 603 LEU A C 1
ATOM 4843 O O . LEU A 1 603 ? 9.908 8.421 9.177 1.00 95.19 603 LEU A O 1
ATOM 4847 N N . THR A 1 604 ? 7.708 8.833 9.157 1.00 92.94 604 THR A N 1
ATOM 4848 C CA . THR A 1 604 ? 7.645 8.832 7.681 1.00 92.94 604 THR A CA 1
ATOM 4849 C C . THR A 1 604 ? 8.463 9.970 7.065 1.00 92.94 604 THR A C 1
ATOM 4851 O O . THR A 1 604 ? 8.983 9.806 5.969 1.00 92.94 604 THR A O 1
ATOM 4854 N N . THR A 1 605 ? 8.704 11.089 7.763 1.00 93.75 605 THR A N 1
ATOM 4855 C CA . THR A 1 605 ? 9.567 12.167 7.227 1.00 93.75 605 THR A CA 1
ATOM 4856 C C . THR A 1 605 ? 11.076 11.864 7.213 1.00 93.75 605 THR A C 1
ATOM 4858 O O . THR A 1 605 ? 11.835 12.654 6.643 1.00 93.75 605 THR A O 1
ATOM 4861 N N . LEU A 1 606 ? 11.547 10.750 7.790 1.00 94.38 606 LEU A N 1
ATOM 4862 C CA . LEU A 1 606 ? 12.980 10.410 7.862 1.00 94.38 606 LEU A CA 1
ATOM 4863 C C . LEU A 1 606 ? 13.711 10.369 6.495 1.00 94.38 606 LEU A C 1
ATOM 4865 O O . LEU A 1 606 ? 14.771 10.996 6.394 1.00 94.38 606 LEU A O 1
ATOM 4869 N N . PRO A 1 607 ? 13.178 9.746 5.420 1.00 91.25 607 PRO A N 1
ATOM 4870 C CA . PRO A 1 607 ? 13.844 9.692 4.113 1.00 91.25 607 PRO A CA 1
ATOM 4871 C C . PRO A 1 607 ? 14.008 11.083 3.483 1.00 91.25 607 PRO A C 1
ATOM 4873 O O . PRO A 1 607 ? 15.059 11.397 2.922 1.00 91.25 607 PRO A O 1
ATOM 4876 N N . LEU A 1 608 ? 13.006 11.957 3.643 1.00 90.38 608 LEU A N 1
ATOM 4877 C CA . LEU A 1 608 ? 13.056 13.344 3.175 1.00 90.38 608 LEU A CA 1
ATOM 4878 C C . LEU A 1 608 ? 14.127 14.153 3.923 1.00 90.38 608 LEU A C 1
ATOM 4880 O O . LEU A 1 608 ? 14.910 14.864 3.290 1.00 90.38 608 LEU A O 1
ATOM 4884 N N . ARG A 1 609 ? 14.201 14.018 5.255 1.00 93.12 609 ARG A N 1
ATOM 4885 C CA . ARG A 1 609 ? 15.228 14.682 6.083 1.00 93.12 609 ARG A CA 1
ATOM 4886 C C . ARG A 1 609 ? 16.629 14.210 5.709 1.00 93.12 609 ARG A C 1
ATOM 4888 O O . ARG A 1 609 ? 17.509 15.045 5.517 1.00 93.12 609 ARG A O 1
ATOM 4895 N N . ARG A 1 610 ? 16.822 12.901 5.506 1.00 91.31 610 ARG A N 1
ATOM 4896 C CA . ARG A 1 610 ? 18.077 12.311 5.009 1.00 91.31 610 ARG A CA 1
ATOM 4897 C C . ARG A 1 610 ? 18.469 12.904 3.652 1.00 91.31 610 ARG A C 1
ATOM 4899 O O . ARG A 1 610 ? 19.603 13.360 3.494 1.00 91.31 610 ARG A O 1
ATOM 4906 N N . LEU A 1 611 ? 17.555 12.946 2.678 1.00 87.94 611 LEU A N 1
ATOM 4907 C CA . LEU A 1 611 ? 17.822 13.512 1.346 1.00 87.94 611 LEU A CA 1
ATOM 4908 C C . LEU A 1 611 ? 18.183 15.007 1.411 1.00 87.94 611 LEU A C 1
ATOM 4910 O O . LEU A 1 611 ? 19.183 15.421 0.816 1.00 87.94 611 LEU A O 1
ATOM 4914 N N . ASN A 1 612 ? 17.434 15.807 2.176 1.00 89.69 612 ASN A N 1
ATOM 4915 C CA . ASN A 1 612 ? 17.731 17.227 2.385 1.00 89.69 612 ASN A CA 1
ATOM 4916 C C . ASN A 1 612 ? 19.094 17.435 3.068 1.00 89.69 612 ASN A C 1
ATOM 4918 O O . ASN A 1 612 ? 19.889 18.261 2.613 1.00 89.69 612 ASN A O 1
ATOM 4922 N N . LEU A 1 613 ? 19.384 16.677 4.132 1.00 89.88 613 LEU A N 1
ATOM 4923 C CA . LEU A 1 613 ? 20.653 16.703 4.860 1.00 89.88 613 LEU A CA 1
ATOM 4924 C C . LEU A 1 613 ? 21.812 16.409 3.900 1.00 89.88 613 LEU A C 1
ATOM 4926 O O . LEU A 1 613 ? 22.727 17.223 3.763 1.00 89.88 613 LEU A O 1
ATOM 4930 N N . GLY A 1 614 ? 21.727 15.312 3.146 1.00 87.12 614 GLY A N 1
ATOM 4931 C CA . GLY A 1 614 ? 22.731 14.937 2.154 1.00 87.12 614 GLY A CA 1
ATOM 4932 C C . GLY A 1 614 ? 22.918 15.971 1.038 1.00 87.12 614 GLY A C 1
ATOM 4933 O O . GLY A 1 614 ? 24.027 16.104 0.521 1.00 87.12 614 GLY A O 1
ATOM 4934 N N . ALA A 1 615 ? 21.879 16.724 0.669 1.00 85.12 615 ALA A N 1
ATOM 4935 C CA . ALA A 1 615 ? 21.976 17.826 -0.290 1.00 85.12 615 ALA A CA 1
ATOM 4936 C C . ALA A 1 615 ? 22.631 19.088 0.310 1.00 85.12 615 ALA A C 1
ATOM 4938 O O . ALA A 1 615 ? 23.419 19.752 -0.368 1.00 85.12 615 ALA A O 1
ATOM 4939 N N . ARG A 1 616 ? 22.359 19.418 1.582 1.00 86.38 616 ARG A N 1
ATOM 4940 C CA . ARG A 1 616 ? 22.989 20.557 2.279 1.00 86.38 616 ARG A CA 1
ATOM 4941 C C . ARG A 1 616 ? 24.463 20.304 2.586 1.00 86.38 616 ARG A C 1
ATOM 4943 O O . ARG A 1 616 ? 25.289 21.153 2.268 1.00 86.38 616 ARG A O 1
ATOM 4950 N N . LEU A 1 617 ? 24.804 19.127 3.112 1.00 82.75 617 LEU A N 1
ATOM 4951 C CA . LEU A 1 617 ? 26.179 18.743 3.469 1.00 82.75 617 LEU A CA 1
ATOM 4952 C C . LEU A 1 617 ? 27.156 18.775 2.278 1.00 82.75 617 LEU A C 1
ATOM 4954 O O . LEU A 1 617 ? 28.360 18.919 2.471 1.00 82.75 617 LEU A O 1
ATOM 4958 N N . ARG A 1 618 ? 26.647 18.684 1.041 1.00 74.12 618 ARG A N 1
ATOM 4959 C CA . ARG A 1 618 ? 27.428 18.794 -0.202 1.00 74.12 618 ARG A CA 1
ATOM 4960 C C . ARG A 1 618 ? 27.685 20.232 -0.678 1.00 74.12 618 ARG A C 1
ATOM 4962 O O . ARG A 1 618 ? 28.389 20.409 -1.674 1.00 74.12 618 ARG A O 1
ATOM 4969 N N . GLN A 1 619 ? 27.150 21.263 -0.017 1.00 76.69 619 GLN A N 1
ATOM 4970 C CA . GLN A 1 619 ? 27.404 22.653 -0.415 1.00 76.69 619 GLN A CA 1
ATOM 4971 C C . GLN A 1 619 ? 28.888 23.031 -0.211 1.00 76.69 619 GLN A C 1
ATOM 4973 O O . GLN A 1 619 ? 29.448 22.683 0.827 1.00 76.69 619 GLN A O 1
ATOM 4978 N N . PRO A 1 620 ? 29.529 23.805 -1.120 1.00 62.19 620 PRO A N 1
ATOM 4979 C CA . PRO A 1 620 ? 30.981 24.074 -1.090 1.00 62.19 620 PRO A CA 1
ATOM 4980 C C . PRO A 1 620 ? 31.546 24.767 0.163 1.00 62.19 620 PRO A C 1
ATOM 4982 O O . PRO A 1 620 ? 32.756 24.967 0.256 1.00 62.19 620 PRO A O 1
ATOM 4985 N N . ARG A 1 621 ? 30.688 25.170 1.106 1.00 66.75 621 ARG A N 1
ATOM 4986 C CA . ARG A 1 621 ? 31.078 25.733 2.404 1.00 66.75 621 ARG A CA 1
ATOM 4987 C C . ARG A 1 621 ? 31.620 24.652 3.349 1.00 66.75 621 ARG A C 1
ATOM 4989 O O . ARG A 1 621 ? 32.590 24.915 4.054 1.00 66.75 621 ARG A O 1
ATOM 4996 N N . HIS A 1 622 ? 31.069 23.438 3.290 1.00 67.56 622 HIS A N 1
ATOM 4997 C CA . HIS A 1 622 ? 31.416 22.327 4.177 1.00 67.56 622 HIS A CA 1
ATOM 4998 C C . HIS A 1 622 ? 32.600 21.528 3.610 1.00 67.56 622 HIS A C 1
ATOM 5000 O O . HIS A 1 622 ? 32.509 20.903 2.552 1.00 67.56 622 HIS A O 1
ATOM 5006 N N . LYS A 1 623 ? 33.752 21.572 4.292 1.00 60.31 623 LYS A N 1
ATOM 5007 C CA . LYS A 1 623 ? 35.041 21.148 3.703 1.00 60.31 623 LYS A CA 1
ATOM 5008 C C . LYS A 1 623 ? 35.405 19.675 3.929 1.00 60.31 623 LYS A C 1
ATOM 5010 O O . LYS A 1 623 ? 36.117 19.099 3.106 1.00 60.31 623 LYS A O 1
ATOM 5015 N N . CYS A 1 624 ? 34.938 19.041 5.009 1.00 75.88 624 CYS A N 1
ATOM 5016 C CA . CYS A 1 624 ? 35.320 17.662 5.331 1.00 75.88 624 CYS A CA 1
ATOM 5017 C C . CYS A 1 624 ? 34.481 16.620 4.563 1.00 75.88 624 CYS A C 1
ATOM 5019 O O . CYS A 1 624 ? 33.428 16.186 5.034 1.00 75.88 624 CYS A O 1
ATOM 5021 N N . LYS A 1 625 ? 34.976 16.169 3.398 1.00 74.94 625 LYS A N 1
ATOM 5022 C CA . LYS A 1 625 ? 34.353 15.074 2.624 1.00 74.94 625 LYS A CA 1
ATOM 5023 C C . LYS A 1 625 ? 34.215 13.744 3.395 1.00 74.94 625 LYS A C 1
ATOM 5025 O O . LYS A 1 625 ? 33.156 13.138 3.263 1.00 74.94 625 LYS A O 1
ATOM 5030 N N . PRO A 1 626 ? 35.211 13.273 4.180 1.00 79.88 626 PRO A N 1
ATOM 5031 C CA . PRO A 1 626 ? 35.057 12.043 4.964 1.00 79.88 626 PRO A CA 1
ATOM 5032 C C . PRO A 1 626 ? 33.981 12.166 6.049 1.00 79.88 626 PRO A C 1
ATOM 5034 O O . PRO A 1 626 ? 33.129 11.295 6.170 1.00 79.88 626 PRO A O 1
ATOM 5037 N N . CYS A 1 627 ? 33.972 13.283 6.784 1.00 78.56 627 CYS A N 1
ATOM 5038 C CA . CYS A 1 627 ? 33.074 13.478 7.918 1.00 78.56 627 CYS A CA 1
ATOM 5039 C C . CYS A 1 627 ? 31.594 13.417 7.508 1.00 78.56 627 CYS A C 1
ATOM 5041 O O . CYS A 1 627 ? 30.810 12.740 8.163 1.00 78.56 627 CYS A O 1
ATOM 5043 N N . TYR A 1 628 ? 31.196 14.091 6.416 1.00 82.06 628 TYR A N 1
AT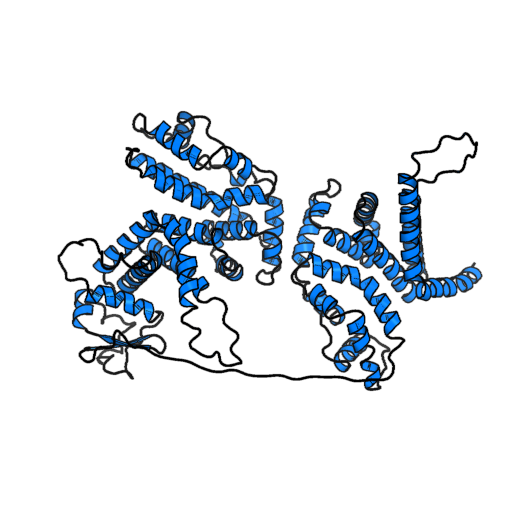OM 5044 C CA . TYR A 1 628 ? 29.786 14.073 6.008 1.00 82.06 628 TYR A CA 1
ATOM 5045 C C . TYR A 1 628 ? 29.348 12.706 5.470 1.00 82.06 628 TYR A C 1
ATOM 5047 O O . TYR A 1 628 ? 28.179 12.357 5.606 1.00 82.06 628 TYR A O 1
ATOM 5055 N N . ARG A 1 629 ? 30.267 11.936 4.868 1.00 82.69 629 ARG A N 1
ATOM 5056 C CA . ARG A 1 629 ? 29.997 10.558 4.440 1.00 82.69 629 ARG A CA 1
ATOM 5057 C C . ARG A 1 629 ? 29.689 9.674 5.639 1.00 82.69 629 ARG A C 1
ATOM 5059 O O . ARG A 1 629 ? 28.597 9.132 5.686 1.00 82.69 629 ARG A O 1
ATOM 5066 N N . GLN A 1 630 ? 30.560 9.674 6.648 1.00 83.88 630 GLN A N 1
ATOM 5067 C CA . GLN A 1 630 ? 30.361 8.928 7.894 1.00 83.88 630 GLN A CA 1
ATOM 5068 C C . GLN A 1 630 ? 29.035 9.293 8.596 1.00 83.88 630 GLN A C 1
ATOM 5070 O O . GLN A 1 630 ? 28.342 8.408 9.085 1.00 83.88 630 GLN A O 1
ATOM 5075 N N . ILE A 1 631 ? 28.633 10.574 8.594 1.00 86.12 631 ILE A N 1
ATOM 5076 C CA . ILE A 1 631 ? 27.328 11.009 9.138 1.00 86.12 631 ILE A CA 1
ATOM 5077 C C . ILE A 1 631 ? 26.153 10.422 8.342 1.00 86.12 631 ILE A C 1
ATOM 5079 O O . ILE A 1 631 ? 25.178 9.980 8.945 1.00 86.12 631 ILE A O 1
ATOM 5083 N N . LEU A 1 632 ? 26.217 10.429 7.006 1.00 86.94 632 LEU A N 1
ATOM 5084 C CA . LEU A 1 632 ? 25.148 9.885 6.161 1.00 86.94 632 LEU A CA 1
ATOM 5085 C C . LEU A 1 632 ? 25.099 8.355 6.211 1.00 86.94 632 LEU A C 1
ATOM 5087 O O . LEU A 1 632 ? 24.016 7.804 6.326 1.00 86.94 632 LEU A O 1
ATOM 5091 N N . GLU A 1 633 ? 26.249 7.686 6.188 1.00 87.44 633 GLU A N 1
ATOM 5092 C CA . GLU A 1 633 ? 26.376 6.228 6.300 1.00 87.44 633 GLU A CA 1
ATOM 5093 C C . GLU A 1 633 ? 25.825 5.728 7.648 1.00 87.44 633 GLU A C 1
ATOM 5095 O O . GLU A 1 633 ? 25.080 4.750 7.682 1.00 87.44 633 GLU A O 1
ATOM 5100 N N . GLN A 1 634 ? 26.106 6.437 8.749 1.00 89.50 634 GLN A N 1
ATOM 5101 C CA . GLN A 1 634 ? 25.552 6.110 10.065 1.00 89.50 634 GLN A CA 1
ATOM 5102 C C . GLN A 1 634 ? 24.044 6.397 10.155 1.00 89.50 634 GLN A C 1
ATOM 5104 O O . GLN A 1 634 ? 23.295 5.575 10.679 1.00 89.50 634 GLN A O 1
ATOM 5109 N N . LEU A 1 635 ? 23.587 7.533 9.613 1.00 91.06 635 LEU A N 1
ATOM 5110 C CA . LEU A 1 635 ? 22.163 7.875 9.554 1.00 91.06 635 LEU A CA 1
ATOM 5111 C C . LEU A 1 635 ? 21.362 6.872 8.723 1.00 91.06 635 LEU A C 1
ATOM 5113 O O . LEU A 1 635 ? 20.250 6.518 9.103 1.00 91.06 635 LEU A O 1
ATOM 5117 N N . ASP A 1 636 ? 21.922 6.413 7.607 1.00 90.44 636 ASP A N 1
ATOM 5118 C CA . ASP A 1 636 ? 21.305 5.390 6.775 1.00 90.44 636 ASP A CA 1
ATOM 5119 C C . ASP A 1 636 ? 21.128 4.101 7.582 1.00 90.44 636 ASP A C 1
ATOM 5121 O O . ASP A 1 636 ? 20.008 3.602 7.663 1.00 90.44 636 ASP A O 1
ATOM 5125 N N . GLN A 1 637 ? 22.174 3.625 8.267 1.00 90.75 637 GLN A N 1
ATOM 5126 C CA . GLN A 1 637 ? 22.097 2.446 9.141 1.00 90.75 637 GLN A CA 1
ATOM 5127 C C . GLN A 1 637 ? 21.028 2.585 10.236 1.00 90.75 637 GLN A C 1
ATOM 5129 O O . GLN A 1 637 ? 20.198 1.691 10.384 1.00 90.75 637 GLN A O 1
ATOM 5134 N N . ASP A 1 638 ? 20.998 3.703 10.968 1.00 93.44 638 ASP A N 1
ATOM 5135 C CA . ASP A 1 638 ? 20.017 3.913 12.043 1.00 93.44 638 ASP A CA 1
ATOM 5136 C C . ASP A 1 638 ? 18.574 4.024 11.515 1.00 93.44 638 ASP A C 1
ATOM 5138 O O . ASP A 1 638 ? 17.645 3.525 12.150 1.00 93.44 638 ASP A O 1
ATOM 5142 N N . ILE A 1 639 ? 18.362 4.633 10.340 1.00 93.69 639 ILE A N 1
ATOM 5143 C CA . ILE A 1 639 ? 17.045 4.674 9.683 1.00 93.69 639 ILE A CA 1
ATOM 5144 C C . ILE A 1 639 ? 16.616 3.266 9.243 1.00 93.69 639 ILE A C 1
ATOM 5146 O O . ILE A 1 639 ? 15.466 2.887 9.473 1.00 93.69 639 ILE A O 1
ATOM 5150 N N . GLN A 1 640 ? 17.518 2.479 8.638 1.00 91.75 640 GLN A N 1
ATOM 5151 C CA . GLN A 1 640 ? 17.215 1.096 8.249 1.00 91.75 640 GLN A CA 1
ATOM 5152 C C . GLN A 1 640 ? 16.885 0.233 9.482 1.00 91.75 640 GLN A C 1
ATOM 5154 O O . GLN A 1 640 ? 15.925 -0.532 9.446 1.00 91.75 640 GLN A O 1
ATOM 5159 N N . GLU A 1 641 ? 17.614 0.394 10.589 1.00 94.69 641 GLU A N 1
ATOM 5160 C CA . GLU A 1 641 ? 17.385 -0.313 11.858 1.00 94.69 641 GLU A CA 1
ATOM 5161 C C . GLU A 1 641 ? 16.041 0.071 12.512 1.00 94.69 641 GLU A C 1
ATOM 5163 O O . GLU A 1 641 ? 15.297 -0.798 12.975 1.00 94.69 641 GLU A O 1
ATOM 5168 N N . VAL A 1 642 ? 15.662 1.356 12.498 1.00 95.25 642 VAL A N 1
ATOM 5169 C CA . VAL A 1 642 ? 14.335 1.812 12.959 1.00 95.25 642 VAL A CA 1
ATOM 5170 C C . VAL A 1 642 ? 13.213 1.155 12.150 1.00 95.25 642 VAL A C 1
ATOM 5172 O O . VAL A 1 642 ? 12.240 0.672 12.736 1.00 95.25 642 VAL A O 1
ATOM 5175 N N . PHE A 1 643 ? 13.340 1.083 10.822 1.00 95.06 643 PHE A N 1
ATOM 5176 C CA . PHE A 1 643 ? 12.345 0.402 9.992 1.00 95.06 643 PHE A CA 1
ATOM 5177 C C . PHE A 1 643 ? 12.370 -1.125 10.192 1.00 95.06 643 PHE A C 1
ATOM 5179 O O . PHE A 1 643 ? 11.309 -1.722 10.365 1.00 95.06 643 PHE A O 1
ATOM 5186 N N . ALA A 1 644 ? 13.540 -1.760 10.293 1.00 94.00 644 ALA A N 1
ATOM 5187 C CA . ALA A 1 644 ? 13.664 -3.195 10.567 1.00 94.00 644 ALA A CA 1
ATOM 5188 C C . ALA A 1 644 ? 12.964 -3.600 11.878 1.00 94.00 644 ALA A C 1
ATOM 5190 O O . ALA A 1 644 ? 12.263 -4.612 11.932 1.00 94.00 644 ALA A O 1
ATOM 5191 N N . ARG A 1 645 ? 13.059 -2.768 12.922 1.00 94.31 645 ARG A N 1
ATOM 5192 C CA . ARG A 1 645 ? 12.318 -2.959 14.180 1.00 94.31 645 ARG A CA 1
ATOM 5193 C C . ARG A 1 645 ? 10.816 -2.756 14.026 1.00 94.31 645 ARG A C 1
ATOM 5195 O O . ARG A 1 645 ? 10.054 -3.490 14.649 1.00 94.31 645 ARG A O 1
ATOM 5202 N N . LEU A 1 646 ? 10.370 -1.807 13.199 1.00 94.12 646 LEU A N 1
ATOM 5203 C CA . LEU A 1 646 ? 8.945 -1.615 12.898 1.00 94.12 646 LEU A CA 1
ATOM 5204 C C . LEU A 1 646 ? 8.333 -2.849 12.219 1.00 94.12 646 LEU A C 1
ATOM 5206 O O . LEU A 1 646 ? 7.216 -3.227 12.568 1.00 94.12 646 LEU A O 1
ATOM 5210 N N . ALA A 1 647 ? 9.073 -3.551 11.352 1.00 93.12 647 ALA A N 1
ATOM 5211 C CA . ALA A 1 647 ? 8.638 -4.842 10.802 1.00 93.12 647 ALA A CA 1
ATOM 5212 C C . ALA A 1 647 ? 8.385 -5.910 11.887 1.00 93.12 647 ALA A C 1
ATOM 5214 O O . ALA A 1 647 ? 7.534 -6.785 11.704 1.00 93.12 647 ALA A O 1
ATOM 5215 N N . GLY A 1 648 ? 9.056 -5.816 13.040 1.00 90.75 648 GLY A N 1
ATOM 5216 C CA . GLY A 1 648 ? 8.828 -6.662 14.217 1.00 90.75 648 GLY A CA 1
ATOM 5217 C C . GLY A 1 648 ? 7.454 -6.488 14.881 1.00 90.75 648 GLY A C 1
ATOM 5218 O O . GLY A 1 648 ? 7.024 -7.381 15.606 1.00 90.75 648 GLY A O 1
ATOM 5219 N N . TYR A 1 649 ? 6.732 -5.394 14.606 1.00 90.50 649 TYR A N 1
ATOM 5220 C CA . TYR A 1 649 ? 5.370 -5.165 15.115 1.00 90.50 649 TYR A CA 1
ATOM 5221 C C . TYR A 1 649 ? 4.271 -5.692 14.173 1.00 90.50 649 TYR A C 1
ATOM 5223 O O . TYR A 1 649 ? 3.109 -5.753 14.572 1.00 90.50 649 TYR A O 1
ATOM 5231 N N . TYR A 1 650 ? 4.616 -6.132 12.955 1.00 87.50 650 TYR A N 1
ATOM 5232 C CA . TYR A 1 650 ? 3.689 -6.811 12.039 1.00 87.50 650 TYR A CA 1
ATOM 5233 C C . TYR A 1 650 ? 3.546 -8.304 12.391 1.00 87.50 650 TYR A C 1
ATOM 5235 O O . TYR A 1 650 ? 3.969 -9.184 11.644 1.00 87.50 650 TYR A O 1
ATOM 5243 N N . ASN A 1 651 ? 2.983 -8.601 13.563 1.00 72.88 651 ASN A N 1
ATOM 5244 C CA . ASN A 1 651 ? 2.784 -9.977 14.027 1.00 72.88 651 ASN A CA 1
ATOM 5245 C C . ASN A 1 651 ? 1.352 -10.439 13.742 1.00 72.88 651 ASN A C 1
ATOM 5247 O O . ASN A 1 651 ? 0.446 -10.274 14.558 1.00 72.88 651 ASN A O 1
ATOM 5251 N N . ALA A 1 652 ? 1.160 -11.036 12.567 1.00 55.53 652 ALA A N 1
ATOM 5252 C CA . ALA A 1 652 ? -0.089 -11.663 12.146 1.00 55.53 652 ALA A CA 1
ATOM 5253 C C . ALA A 1 652 ? -0.256 -13.076 12.756 1.00 55.53 652 ALA A C 1
ATOM 5255 O O . ALA A 1 652 ? -0.398 -14.047 12.021 1.00 55.53 652 ALA A O 1
ATOM 5256 N N . TYR A 1 653 ? -0.247 -13.159 14.094 1.00 41.22 653 TYR A N 1
ATOM 5257 C CA . TYR A 1 653 ? -0.291 -14.388 14.908 1.00 41.22 653 TYR A CA 1
ATOM 5258 C C . TYR A 1 653 ? 0.802 -15.432 14.594 1.00 41.22 653 TYR A C 1
ATOM 5260 O O . TYR A 1 653 ? 0.590 -16.359 13.812 1.00 41.22 653 TYR A O 1
ATOM 5268 N N . GLU A 1 654 ? 1.923 -15.322 15.313 1.00 33.59 654 GLU A N 1
ATOM 5269 C CA . GLU A 1 654 ? 2.718 -16.482 15.758 1.00 33.59 654 GLU A CA 1
ATOM 5270 C C . GLU A 1 654 ? 2.300 -16.857 17.192 1.00 33.59 654 GLU A C 1
ATOM 5272 O O . GLU A 1 654 ? 1.992 -15.915 17.965 1.00 33.59 654 GLU A O 1
#

Organism: NCBI:txid1423351

InterPro domains:
  IPR011333 SKP1/BTB/POZ domain superfamily [G3DSA:3.30.710.10] (276-422)

Radius of gyration: 34.91 Å; chains: 1; bounding box: 94×58×96 Å

Foldseek 3Di:
DVVVVVVVVVVLLCCLLPCLVVLLVVLVVVVVVVVVCVVVVPDDDDDDDDPDPPDPVLVVNVVSLVVLVVQLVVCVVVVVPSSNLSSLLSNLLNLLVLLVDPDPSSLVVLLVCLPPVCCVVPPVSNNVSSLLSCLLVPDVSLPDPSDDPVRSLVSLLVLLCVQVHDVVVCVVCVCQADQQQALVRQLVVCVVPDPDDDPPDPCLSHLLNVLCCVLCPPQLNCQCSPLDSSSVSSSVSCVSVSVSSSVVRSVPDRDYDDDDDDDADDDDDEDDDQADPPFPFKADEDPYIHGHHPVLLCVQAVCQQVDPLQDPDDDDDFGRDRVRHRYDPDDHPVLVVLLVVCSVPDDPDDPDPDPVVQVVDALQSLLSSLLSQLVVCVVRVRVVSNVVSLVSNLVSLLACLVVNLVVLVVVVVVVVVVVVVDDHIPHDDPPPDPSLLVVLVSLVSQLVSCVVVVPVSSNLSSLLSSLVSLAVDPRDLLNLLVVLPPPCCCPVQLLSNLSSLLSQLLVHDSSCSDPSHDSLQSSLSSQLLVVVQPHDCVLVPPAQQPQQPDQPALVSRCCSQPVPHDDDPPLSNVLSVLLCVLCPPLLNCQCRDSDSNSNSVSLSCLSVSLSSSSNSCPPPVRDDPVVSVSVSVSSSVSNSSSSSVSSVSSPSDD

Sequence (654 aa):
MEDIEQWARPHLEQILRSSGRLLALGIDAAFRRYNDQGNNGKESNSEGKGKDVEEEPSKVEEFCSFRLVEVISYARVISSTSMLNDSLGILQYYCSRLGDNNSASASEFLIGLFQMPSLRQTNDPIFGSVFLVLLHKGNKLWSHNLFTHMDRMALFSAQSYLTPLPDSLKTNASLLFTKPVSSKALIKTFADNAVNYTCTERQCRVDMFTFWQESFDDKYYGHINSREFAVSMKALISLASRRLDFSCKIRKWRNAYGNTDEIYDLSLTRDPKYYFEDGSVTFRVCQILFKVHTSLIKAHSEHFFNRPDLAGGPTALRGTSDEDAIVIPDIQPSQFRNLLKVVYCLPGNNFVTRPSTLNKGSIVCNFDCYLDVALLSRKFAMRDIEQWAGSQLGDLIHRGGKTLVAEFDAFYEHDESKLDDLDPEPGNKLVPHANYYSSAYRFIEVMRYARATSDDSLLHNTLCTFQLYCIDTDILVEFLVSYLRIPGLRDTDSSLFGFLFLTLLHRGNQVWIGDVFTQADRVAFFSAQSFLTPLPESLKASLITPLFTKPTSGNDFIRVLFKDTRVADGCHEDFFHVWEKEFPAAYYENVNSKEFSVSVQALTTLPLRRLNLGARLRQPRHKCKPCYRQILEQLDQDIQEVFARLAGYYNAYE

Secondary structure (DSSP, 8-state):
-HHHHHHHHHHHHHHHHHHHHHHHHHHHHHHHHHHHHHHHTTS-------------HHHHHHHHHHHHHHHHHHHHHTT-HHHHHHHHHHHHHHHHHHHH---HHHHHHHHHHHH-HHHHHH-HHHHHHHHHHHHHH-HHHHTSTTS-HHHHHHHHHHHHHTSSPPHHHHHHTHHHHSPPSSHHHHHHHHHTT-TT----SSSTTSHHHHHHHHHS-HHHHHHHT-S-HHHHHHHHHHHHHHHHHHHHHHTS--S-----------------SSB-TT-SEEEEETTEEEEE-HHHHHTT-TTGGG-GGG--SSS----SSSTT-EE--S--HHHHHHHHHHHTT--TT------TTTTTS-HHHHHHHHHHHHHHHHHTT-HHHHHHHHHHHHHHHHHHHHHHHHHHHHHHHHHHTTTTTSPPPTT----TTHHHHHHHHHHHHHHHHHHHHT-HHHHHHHHHHHHHHHHHS---HHHHHHHHTSTTHHHH-HHHHHHHHHHHHHH-HHHHTSTTS-HHHHHHHHHHHHHTSSPPHHHHTT-SS-SSS--SSHHHHHHHH-TT--PPTTHHHHHHHHHHHHS-HHHHHHHT-SSHHHHHHHHHTHHHHHHHHHHHHTSTT---HHHHHHHHHHHHHHHHHHHHHHHTT--S--